Protein AF-A0A9E6Y2Q1-F1 (afdb_monomer_lite)

Sequence (431 aa):
MWVHDSVMRRLLPLLVLFCLLVCASTAVARTTGPCVDGETNGPRCSIWEGRVQWVDDGDTLHVKVGSRSWHVRVTGINAQELTDYNSRHRAGECHAVEAADRLDQLVKAAKGRVRLTAQDVRSNSHGRQRRSVAVKLGGRWRDVGRTLLAEGLALWMPNRTEWAWNPRYSVLAEQAAAAHVGIWNTSACGPGPDDGHPLKLWVNWQSDGTGSPDGEWARLRNLDAVNPLPLGGWALRDAMRRQYRFPSGTVLAPGGVLTVHVGEGIRDDANLYWGLDKPVFDNVDRSRESGDGAYLFDPQGDLRAWMVYPCRTTCGDPNLGMLELGVSPRGNEFVSVRNTGPAPIGMEGYRLTSGAHTYAFESDAVLQPGESLRVYTTRDSDRDQPLIKGWSQIFGILRDKGGDVRLSTFTDSVLACVAWGDGTCAGASNR

Foldseek 3Di:
DDDDDDDDDDDDDDDDDDPPPPPPPVPQDKDKDAQDPPDHPFAIKIKFKWFWPAQQWLFWTWTGGPPDIATEGAPFWAAFDWPDRPPVDIHGAALTNVSRVLVVVLCVQLVRIKMWIFNDQPDADPRGGYTFIFGQHPNDTHTSLLVCLLQQRTAGDADPRRLRCQLVSLQSNVVCLVVCGGLNVQASLHCAPPRPFDKEKFWPQFALDDWFLHRTKMKMFRQAQQDKAQQQQKWKAKRVRPIDGDHRRQIADRRGMAMERADDDDDDNRYHYVNDRGGHWDPQDVVSRDTIKMFIAGNSSRTDYMDDALDDHPFDDPCQVQWEWDWDQDDQTKIKIFGQDQAKDFQAQKWKDWPSAIGGDDRLAIHGHGDMAIEGECDDQVPDDNRYGYSNDVDRRRDPQKTKMFIAGSRRQTRYMDIDHPYDDDHNDPD

Structure (mmCIF, N/CA/C/O backbone):
data_AF-A0A9E6Y2Q1-F1
#
_entry.id   AF-A0A9E6Y2Q1-F1
#
loop_
_atom_site.group_PDB
_atom_site.id
_atom_site.type_symbol
_atom_site.label_atom_id
_atom_site.label_alt_id
_atom_site.label_comp_id
_atom_site.label_asym_id
_atom_site.label_entity_id
_atom_site.label_seq_id
_atom_site.pdbx_PDB_ins_code
_atom_site.Cartn_x
_atom_site.Cartn_y
_atom_site.Cartn_z
_atom_site.occupancy
_atom_site.B_iso_or_equiv
_atom_site.auth_seq_id
_atom_site.auth_comp_id
_atom_site.auth_asym_id
_atom_site.auth_atom_id
_atom_site.pdbx_PDB_model_num
ATOM 1 N N . MET A 1 1 ? 16.341 -50.087 94.832 1.00 35.59 1 MET A N 1
ATOM 2 C CA . MET A 1 1 ? 15.840 -50.984 93.768 1.00 35.59 1 MET A CA 1
ATOM 3 C C . MET A 1 1 ? 14.670 -50.256 93.116 1.00 35.59 1 MET A C 1
ATOM 5 O O . MET A 1 1 ? 13.694 -50.014 93.802 1.00 35.59 1 MET A O 1
ATOM 9 N N . TRP A 1 2 ? 14.965 -49.471 92.079 1.00 35.09 2 TRP A N 1
ATOM 10 C CA . TRP A 1 2 ? 14.583 -49.735 90.678 1.00 35.09 2 TRP A CA 1
ATOM 11 C C . TRP A 1 2 ? 13.060 -49.617 90.432 1.00 35.09 2 TRP A C 1
ATOM 13 O O . TRP A 1 2 ? 12.326 -50.469 90.908 1.00 35.09 2 TRP A O 1
ATOM 23 N N . VAL A 1 3 ? 12.548 -48.451 90.007 1.00 40.00 3 VAL A N 1
ATOM 24 C CA . VAL A 1 3 ? 12.275 -47.890 88.645 1.00 40.00 3 VAL A CA 1
ATOM 25 C C . VAL A 1 3 ? 10.819 -48.127 88.187 1.00 40.00 3 VAL A C 1
ATOM 27 O O . VAL A 1 3 ? 10.291 -49.217 88.373 1.00 40.00 3 VAL A O 1
ATOM 30 N N . HIS A 1 4 ? 10.279 -47.097 87.513 1.00 39.69 4 HIS A N 1
ATOM 31 C CA . HIS A 1 4 ? 9.203 -47.068 86.500 1.00 39.69 4 HIS A CA 1
ATOM 32 C C . HIS A 1 4 ? 7.757 -46.944 87.012 1.00 39.69 4 HIS A C 1
ATOM 34 O O . HIS A 1 4 ? 7.377 -47.580 87.981 1.00 39.69 4 HIS A O 1
ATOM 40 N N . ASP A 1 5 ? 6.835 -46.221 86.373 1.00 42.91 5 ASP A N 1
ATOM 41 C CA . ASP A 1 5 ? 6.845 -45.083 85.438 1.00 42.91 5 ASP A CA 1
ATOM 42 C C . ASP A 1 5 ? 5.366 -44.710 85.190 1.00 42.91 5 ASP A C 1
ATOM 44 O O . ASP A 1 5 ? 4.471 -45.506 85.472 1.00 42.91 5 ASP A O 1
ATOM 48 N N . SER A 1 6 ? 5.140 -43.589 84.503 1.00 42.53 6 SER A N 1
ATOM 49 C CA . SER A 1 6 ? 3.981 -43.309 83.624 1.00 42.53 6 SER A CA 1
ATOM 50 C C . SER A 1 6 ? 2.910 -42.327 84.108 1.00 42.53 6 SER A C 1
ATOM 52 O O . SER A 1 6 ? 1.969 -42.618 84.843 1.00 42.53 6 SER A O 1
ATOM 54 N N . VAL A 1 7 ? 3.047 -41.144 83.518 1.00 46.41 7 VAL A N 1
ATOM 55 C CA . VAL A 1 7 ? 2.139 -40.006 83.431 1.00 46.41 7 VAL A CA 1
ATOM 56 C C . VAL A 1 7 ? 1.024 -40.299 82.415 1.00 46.41 7 VAL A C 1
ATOM 58 O O . VAL A 1 7 ? 1.313 -40.588 81.257 1.00 46.41 7 VAL A O 1
ATOM 61 N N . MET A 1 8 ? -0.247 -40.124 82.793 1.00 39.56 8 MET A N 1
ATOM 62 C CA . MET A 1 8 ? -1.378 -40.031 81.853 1.00 39.56 8 MET A CA 1
ATOM 63 C C . MET A 1 8 ? -1.851 -38.571 81.757 1.00 39.56 8 MET A C 1
ATOM 65 O O . MET A 1 8 ? -2.528 -38.056 82.647 1.00 39.56 8 MET A O 1
ATOM 69 N N . ARG A 1 9 ? -1.486 -37.888 80.664 1.00 42.22 9 ARG A N 1
ATOM 70 C CA . ARG A 1 9 ? -1.999 -36.559 80.283 1.00 42.22 9 ARG A CA 1
ATOM 71 C C . ARG A 1 9 ? -3.368 -36.693 79.607 1.00 42.22 9 ARG A C 1
ATOM 73 O O . ARG A 1 9 ? -3.491 -37.369 78.591 1.00 42.22 9 ARG A O 1
ATOM 80 N N . ARG A 1 10 ? -4.377 -35.993 80.134 1.00 44.12 10 ARG A N 1
ATOM 81 C CA . ARG A 1 10 ? -5.661 -35.732 79.459 1.00 44.12 10 ARG A CA 1
ATOM 82 C C . ARG A 1 10 ? -5.493 -34.557 78.486 1.00 44.12 10 ARG A C 1
ATOM 84 O O . ARG A 1 10 ? -5.044 -33.494 78.903 1.00 44.12 10 ARG A O 1
ATOM 91 N N . LEU A 1 11 ? -5.869 -34.738 77.221 1.00 40.84 11 LEU A N 1
ATOM 92 C CA . LEU A 1 11 ? -5.960 -33.680 76.207 1.00 40.84 11 LEU A CA 1
ATOM 93 C C . LEU A 1 11 ? -7.435 -33.474 75.828 1.00 40.84 11 LEU A C 1
ATOM 95 O O . LEU A 1 11 ? -8.092 -34.408 75.376 1.00 40.84 11 LEU A O 1
ATOM 99 N N . LEU A 1 12 ? -7.941 -32.252 76.026 1.00 41.47 12 LEU A N 1
ATOM 100 C CA . LEU A 1 12 ? -9.146 -31.728 75.368 1.00 41.47 12 LEU A CA 1
ATOM 101 C C . LEU A 1 12 ? -8.808 -31.382 73.903 1.00 41.47 12 LEU A C 1
ATOM 103 O O . LEU A 1 12 ? -7.733 -30.823 73.676 1.00 41.47 12 LEU A O 1
ATOM 107 N N . PRO A 1 13 ? -9.705 -31.589 72.921 1.00 49.66 13 PRO A N 1
ATOM 108 C CA . PRO A 1 13 ? -9.527 -31.014 71.596 1.00 49.66 13 PRO A CA 1
ATOM 109 C C . PRO A 1 13 ? -10.110 -29.592 71.548 1.00 49.66 13 PRO A C 1
ATOM 111 O O . PRO A 1 13 ? -11.290 -29.372 71.822 1.00 49.66 13 PRO A O 1
ATOM 114 N N . LEU A 1 14 ? -9.269 -28.625 71.177 1.00 44.84 14 LEU A N 1
ATOM 115 C CA . LEU A 1 14 ? -9.665 -27.270 70.794 1.00 44.84 14 LEU A CA 1
ATOM 116 C C . LEU A 1 14 ? -10.060 -27.291 69.306 1.00 44.84 14 LEU A C 1
ATOM 118 O O . LEU A 1 14 ? -9.229 -27.568 68.442 1.00 44.84 14 LEU A O 1
ATOM 122 N N . LEU A 1 15 ? -11.327 -27.010 69.003 1.00 44.78 15 LEU A N 1
ATOM 123 C CA . LEU A 1 15 ? -11.827 -26.793 67.642 1.00 44.78 15 LEU A CA 1
ATOM 124 C C . LEU A 1 15 ? -11.381 -25.399 67.169 1.00 44.78 15 LEU A C 1
ATOM 126 O O . LEU A 1 15 ? -11.975 -24.391 67.545 1.00 44.78 15 LEU A O 1
ATOM 130 N N . VAL A 1 16 ? -10.323 -25.332 66.358 1.00 49.56 16 VAL A N 1
ATOM 131 C CA . VAL A 1 16 ? -9.920 -24.108 65.649 1.00 49.56 16 VAL A CA 1
ATOM 132 C C . VAL A 1 16 ? -10.579 -24.111 64.270 1.00 49.56 16 VAL A C 1
ATOM 134 O O . VAL A 1 16 ? -10.175 -24.845 63.370 1.00 49.56 16 VAL A O 1
ATOM 137 N N . LEU A 1 17 ? -11.616 -23.288 64.115 1.00 45.88 17 LEU A N 1
ATOM 138 C CA . LEU A 1 17 ? -12.269 -23.004 62.840 1.00 45.88 17 LEU A CA 1
ATOM 139 C C . LEU A 1 17 ? -11.370 -22.053 62.030 1.00 45.88 17 LEU A C 1
ATOM 141 O O . LEU A 1 17 ? -11.363 -20.844 62.248 1.00 45.88 17 LEU A O 1
ATOM 145 N N . PHE A 1 18 ? -10.572 -22.600 61.114 1.00 49.28 18 PHE A N 1
ATOM 146 C CA . PHE A 1 18 ? -9.732 -21.814 60.211 1.00 49.28 18 PHE A CA 1
ATOM 147 C C . PHE A 1 18 ? -10.583 -21.345 59.016 1.00 49.28 18 PHE A C 1
ATOM 149 O O . PHE A 1 18 ? -10.743 -22.058 58.027 1.00 49.28 18 PHE A O 1
ATOM 156 N N . CYS A 1 19 ? -11.169 -20.148 59.110 1.00 44.75 19 CYS A N 1
ATOM 157 C CA . CYS A 1 19 ? -11.779 -19.468 57.964 1.00 44.75 19 CYS A CA 1
ATOM 158 C C . CYS A 1 19 ? -10.680 -19.049 56.974 1.00 44.75 19 CYS A C 1
ATOM 160 O O . CYS A 1 19 ? -10.132 -17.950 57.061 1.00 44.75 19 CYS A O 1
ATOM 162 N N . LEU A 1 20 ? -10.360 -19.922 56.016 1.00 48.47 20 LEU A N 1
ATOM 163 C CA . LEU A 1 20 ? -9.608 -19.559 54.816 1.00 48.47 20 LEU A CA 1
ATOM 164 C C . LEU A 1 20 ? -10.474 -18.628 53.956 1.00 48.47 20 LEU A C 1
ATOM 166 O O . LEU A 1 20 ? -11.227 -19.071 53.091 1.00 48.47 20 LEU A O 1
ATOM 170 N N . LEU A 1 21 ? -10.345 -17.319 54.178 1.00 48.38 21 LEU A N 1
ATOM 171 C CA . LEU A 1 21 ? -10.653 -16.299 53.177 1.00 48.38 21 LEU A CA 1
ATOM 172 C C . LEU A 1 21 ? -9.665 -16.475 52.018 1.00 48.38 21 LEU A C 1
ATOM 174 O O . LEU A 1 21 ? -8.642 -15.799 51.924 1.00 48.38 21 LEU A O 1
ATOM 178 N N . VAL A 1 22 ? -9.957 -17.426 51.133 1.00 49.25 22 VAL A N 1
ATOM 179 C CA . VAL A 1 22 ? -9.348 -17.460 49.808 1.00 49.25 22 VAL A CA 1
ATOM 180 C C . VAL A 1 22 ? -9.860 -16.212 49.101 1.00 49.25 22 VAL A C 1
ATOM 182 O O . VAL A 1 22 ? -11.003 -16.169 48.648 1.00 49.25 22 VAL A O 1
ATOM 185 N N . CYS A 1 23 ? -9.025 -15.176 49.027 1.00 45.66 23 CYS A N 1
ATOM 186 C CA . CYS A 1 23 ? -9.183 -14.109 48.050 1.00 45.66 23 CYS A CA 1
ATOM 187 C C . CYS A 1 23 ? -9.131 -14.760 46.665 1.00 45.66 23 CYS A C 1
ATOM 189 O O . CYS A 1 23 ? -8.066 -14.871 46.055 1.00 45.66 23 CYS A O 1
ATOM 191 N N . ALA A 1 24 ? -10.279 -15.241 46.187 1.00 47.34 24 ALA A N 1
ATOM 192 C CA . ALA A 1 24 ? -10.467 -15.652 44.814 1.00 47.34 24 ALA A CA 1
ATOM 193 C C . ALA A 1 24 ? -10.240 -14.399 43.973 1.00 47.34 24 ALA A C 1
ATOM 195 O O . ALA A 1 24 ? -11.134 -13.577 43.775 1.00 47.34 24 ALA A O 1
ATOM 196 N N . SER A 1 25 ? -8.996 -14.222 43.532 1.00 49.34 25 SER A N 1
ATOM 197 C CA . SER A 1 25 ? -8.665 -13.299 42.461 1.00 49.34 25 SER A CA 1
ATOM 198 C C . SER A 1 25 ? -9.640 -13.634 41.343 1.00 49.34 25 SER A C 1
ATOM 200 O O . SER A 1 25 ? -9.604 -14.753 40.834 1.00 49.34 25 SER A O 1
ATOM 202 N N . THR A 1 26 ? -10.572 -12.733 41.028 1.00 49.47 26 THR A N 1
ATOM 203 C CA . THR A 1 26 ? -11.557 -12.949 39.967 1.00 49.47 26 THR A CA 1
ATOM 204 C C . THR A 1 26 ? -10.799 -13.002 38.648 1.00 49.47 26 THR A C 1
ATOM 206 O O . THR A 1 26 ? -10.560 -11.988 37.992 1.00 49.47 26 THR A O 1
ATOM 209 N N . ALA A 1 27 ? -10.317 -14.198 38.307 1.00 59.97 27 ALA A N 1
ATOM 210 C CA . ALA A 1 27 ? -9.623 -14.456 37.068 1.00 59.97 27 ALA A CA 1
ATOM 211 C C . ALA A 1 27 ? -10.561 -14.032 35.942 1.00 59.97 27 ALA A C 1
ATOM 213 O O . ALA A 1 27 ? -11.715 -14.458 35.880 1.00 59.97 27 ALA A O 1
ATOM 214 N N . VAL A 1 28 ? -10.082 -13.126 35.093 1.00 69.94 28 VAL A N 1
ATOM 215 C CA . VAL A 1 28 ? -10.852 -12.645 33.952 1.00 69.94 28 VAL A CA 1
ATOM 216 C C . VAL A 1 28 ? -11.234 -13.860 33.110 1.00 69.94 28 VAL A C 1
ATOM 218 O O . VAL A 1 28 ? -10.343 -14.571 32.644 1.00 69.94 28 VAL A O 1
ATOM 221 N N . ALA A 1 29 ? -12.539 -14.103 32.942 1.00 77.31 29 ALA A N 1
ATOM 222 C CA . ALA A 1 29 ? -13.040 -15.232 32.170 1.00 77.31 29 ALA A CA 1
ATOM 223 C C . ALA A 1 29 ? -12.452 -15.171 30.753 1.00 77.31 29 ALA A C 1
ATOM 225 O O . ALA A 1 29 ? -12.763 -14.277 29.965 1.00 77.31 29 ALA A O 1
ATOM 226 N N . ARG A 1 30 ? -11.539 -16.103 30.476 1.00 87.94 30 ARG A N 1
ATOM 227 C CA . ARG A 1 30 ? -10.800 -16.231 29.224 1.00 87.94 30 ARG A CA 1
ATOM 228 C C . ARG A 1 30 ? -11.129 -17.587 28.639 1.00 87.94 30 ARG A C 1
ATOM 230 O O . ARG A 1 30 ? -10.945 -18.606 29.299 1.00 87.94 30 ARG A O 1
ATOM 237 N N . THR A 1 31 ? -11.576 -17.596 27.396 1.00 93.56 31 THR A N 1
ATOM 238 C CA . THR A 1 31 ? -11.784 -18.830 26.634 1.00 93.56 31 THR A CA 1
ATOM 239 C C . THR A 1 31 ? -10.797 -18.897 25.476 1.00 93.56 31 THR A C 1
ATOM 241 O O . THR A 1 31 ? -10.116 -17.916 25.170 1.00 93.56 31 THR A O 1
ATOM 244 N N . THR A 1 32 ? -10.674 -20.072 24.862 1.00 94.94 32 THR A N 1
ATOM 245 C CA . THR A 1 32 ? -9.869 -20.263 23.650 1.00 94.94 32 THR A CA 1
ATOM 246 C C . THR A 1 32 ? -10.780 -20.724 22.525 1.00 94.94 32 THR A C 1
ATOM 248 O O . THR A 1 32 ? -11.587 -21.634 22.711 1.00 94.94 32 THR A O 1
ATOM 251 N N . GLY A 1 33 ? -10.640 -20.124 21.350 1.00 94.25 33 GLY A N 1
ATOM 252 C CA . GLY A 1 33 ? -11.472 -20.416 20.186 1.00 94.25 33 GLY A CA 1
ATOM 253 C C . GLY A 1 33 ? -10.779 -20.022 18.886 1.00 94.25 33 GLY A C 1
ATOM 254 O O . GLY A 1 33 ? -9.612 -19.631 18.918 1.00 94.25 33 GLY A O 1
ATOM 255 N N . PRO A 1 34 ? -11.468 -20.120 17.743 1.00 94.56 34 PRO A N 1
ATOM 256 C CA . PRO A 1 34 ? -11.005 -19.498 16.510 1.00 94.56 34 PRO A CA 1
ATOM 257 C C . PRO A 1 34 ? -10.765 -17.997 16.692 1.00 94.56 34 PRO A C 1
ATOM 259 O O . PRO A 1 34 ? -11.541 -17.328 17.386 1.00 94.56 34 PRO A O 1
ATOM 262 N N . CYS A 1 35 ? -9.706 -17.476 16.071 1.00 94.19 35 CYS A N 1
ATOM 263 C CA . CYS A 1 35 ? -9.449 -16.037 16.024 1.00 94.19 35 CYS A CA 1
ATOM 264 C C . CYS A 1 35 ? -10.558 -15.290 15.292 1.00 94.19 35 CYS A C 1
ATOM 266 O O . CYS A 1 35 ? -11.132 -14.349 15.839 1.00 94.19 35 CYS A O 1
ATOM 268 N N . VAL A 1 36 ? -10.899 -15.756 14.093 1.00 89.62 36 VAL A N 1
ATOM 269 C CA . VAL A 1 36 ? -11.994 -15.212 13.298 1.00 89.62 36 VAL A CA 1
ATOM 270 C C . VAL A 1 36 ? -13.230 -16.080 13.494 1.00 89.62 36 VAL A C 1
ATOM 272 O O . VAL A 1 36 ? -13.177 -17.308 13.417 1.00 89.62 36 VAL A O 1
ATOM 275 N N . ASP A 1 37 ? -14.356 -15.439 13.795 1.00 83.19 37 ASP A N 1
ATOM 276 C CA . ASP A 1 37 ? -15.614 -16.138 14.044 1.00 83.19 37 ASP A CA 1
ATOM 277 C C . ASP A 1 37 ? -16.064 -16.901 12.785 1.00 83.19 37 ASP A C 1
ATOM 279 O O . ASP A 1 37 ? -16.120 -16.333 11.696 1.00 83.19 37 ASP A O 1
ATOM 283 N N . GLY A 1 38 ? -16.366 -18.193 12.930 1.00 81.12 38 GLY A N 1
ATOM 284 C CA . GLY A 1 38 ? -16.759 -19.071 11.819 1.00 81.12 38 GLY A CA 1
ATOM 285 C C . GLY A 1 38 ? -15.608 -19.728 11.045 1.00 81.12 38 GLY A C 1
ATOM 286 O O . GLY A 1 38 ? -15.876 -20.571 10.193 1.00 81.12 38 GLY A O 1
ATOM 287 N N . GLU A 1 39 ? -14.344 -19.418 11.345 1.00 86.12 39 GLU A N 1
ATOM 288 C CA . GLU A 1 39 ? -13.191 -20.049 10.692 1.00 86.12 39 GLU A CA 1
ATOM 289 C C . GLU A 1 39 ? -12.660 -21.241 11.503 1.00 86.12 39 GLU A C 1
ATOM 291 O O . GLU A 1 39 ? -11.941 -21.081 12.485 1.00 86.12 39 GLU A O 1
ATOM 296 N N . THR A 1 40 ? -12.995 -22.469 11.104 1.00 81.25 40 THR A N 1
ATOM 297 C CA . THR A 1 40 ? -12.627 -23.672 11.877 1.00 81.25 40 THR A CA 1
ATOM 298 C C . THR A 1 40 ? -11.165 -24.095 11.724 1.00 81.25 40 THR A C 1
ATOM 300 O O . THR A 1 40 ? -10.621 -24.691 12.650 1.00 81.25 40 THR A O 1
ATOM 303 N N . ASN A 1 41 ? -10.526 -23.765 10.597 1.00 86.38 41 ASN A N 1
ATOM 304 C CA . ASN A 1 41 ? -9.154 -24.181 10.262 1.00 86.38 41 ASN A CA 1
ATOM 305 C C . ASN A 1 41 ? -8.113 -23.060 10.449 1.00 86.38 41 ASN A C 1
ATOM 307 O O . ASN A 1 41 ? -6.974 -23.198 10.012 1.00 86.38 41 ASN A O 1
ATOM 311 N N . GLY A 1 42 ? -8.507 -21.941 11.060 1.00 88.25 42 GLY A N 1
ATOM 312 C CA . GLY A 1 42 ? -7.642 -20.782 11.272 1.00 88.25 42 GLY A CA 1
ATOM 313 C C . GLY A 1 42 ? -6.883 -20.817 12.603 1.00 88.25 42 GLY A C 1
ATOM 314 O O . GLY A 1 42 ? -7.065 -21.729 13.420 1.00 88.25 42 GLY A O 1
ATOM 315 N N . PRO A 1 43 ? -6.055 -19.790 12.868 1.00 93.75 43 PRO A N 1
ATOM 316 C CA . PRO A 1 43 ? -5.350 -19.646 14.134 1.00 93.75 43 PRO A CA 1
ATOM 317 C C . PRO A 1 43 ? -6.295 -19.646 15.336 1.00 93.75 43 PRO A C 1
ATOM 319 O O . PRO A 1 43 ? -7.451 -19.207 15.279 1.00 93.75 43 PRO A O 1
ATOM 322 N N . ARG A 1 44 ? -5.774 -20.131 16.462 1.00 95.62 44 ARG A N 1
ATOM 323 C CA . ARG A 1 44 ? -6.483 -20.157 17.741 1.00 95.62 44 ARG A CA 1
ATOM 324 C C . ARG A 1 44 ? -6.131 -18.910 18.540 1.00 95.62 44 ARG A C 1
ATOM 326 O O . ARG A 1 44 ? -4.965 -18.554 18.665 1.00 95.62 44 ARG A O 1
ATOM 333 N N . CYS A 1 45 ? -7.148 -18.289 19.119 1.00 97.50 45 CYS A N 1
ATOM 334 C CA . CYS A 1 45 ? -7.023 -17.077 19.907 1.00 97.50 45 CYS A CA 1
ATOM 335 C C . CYS A 1 45 ? -7.545 -17.273 21.321 1.00 97.50 45 CYS A C 1
ATOM 337 O O . CYS A 1 45 ? -8.448 -18.069 21.593 1.00 97.50 45 CYS A O 1
ATOM 339 N N . SER A 1 46 ? -7.014 -16.441 22.204 1.00 97.81 46 SER A N 1
ATOM 340 C CA . SER A 1 46 ? -7.619 -16.142 23.492 1.00 97.81 46 SER A CA 1
ATOM 341 C C . SER A 1 46 ? -8.739 -15.132 23.316 1.00 97.81 46 SER A C 1
ATOM 343 O O . SER A 1 46 ? -8.601 -14.179 22.550 1.00 97.81 46 SER A O 1
ATOM 345 N N . ILE A 1 47 ? -9.842 -15.356 24.021 1.00 97.00 47 ILE A N 1
ATOM 346 C CA . ILE A 1 47 ? -11.079 -14.601 23.876 1.00 97.00 47 ILE A CA 1
ATOM 347 C C . ILE A 1 47 ? -11.510 -14.084 25.243 1.00 97.00 47 ILE A C 1
ATOM 349 O O . ILE A 1 47 ? -11.577 -14.846 26.212 1.00 97.00 47 ILE A O 1
ATOM 353 N N . TRP A 1 48 ? -11.858 -12.802 25.285 1.00 97.12 48 TRP A N 1
ATOM 354 C CA . TRP A 1 48 ? -12.455 -12.140 26.438 1.00 97.12 48 TRP A CA 1
ATOM 355 C C . TRP A 1 48 ? -13.735 -11.430 26.020 1.00 97.12 48 TRP A C 1
ATOM 357 O O . TRP A 1 48 ? -13.822 -10.896 24.915 1.00 97.12 48 TRP A O 1
ATOM 367 N N . GLU A 1 49 ? -14.708 -11.377 26.920 1.00 96.12 49 GLU A N 1
ATOM 368 C CA . GLU A 1 49 ? -15.841 -10.464 26.792 1.00 96.12 49 GLU A CA 1
ATOM 369 C C . GLU A 1 49 ? -15.652 -9.279 27.735 1.00 96.12 49 GLU A C 1
ATOM 371 O O . GLU A 1 49 ? -15.119 -9.410 28.841 1.00 96.12 49 GLU A O 1
ATOM 376 N N . GLY A 1 50 ? -16.092 -8.109 27.291 1.00 96.31 50 GLY A N 1
ATOM 377 C CA . GLY A 1 50 ? -15.985 -6.882 28.059 1.00 96.31 50 GLY A CA 1
ATOM 378 C C . GLY A 1 50 ? -17.083 -5.889 27.720 1.00 96.31 50 GLY A C 1
ATOM 379 O O . GLY A 1 50 ? -17.922 -6.113 26.839 1.00 96.31 50 GLY A O 1
ATOM 380 N N . ARG A 1 51 ? -17.067 -4.772 28.445 1.00 97.81 51 ARG A N 1
ATOM 381 C CA . ARG A 1 51 ? -17.950 -3.640 28.191 1.00 97.81 51 ARG A CA 1
ATOM 382 C C . ARG A 1 51 ? -17.129 -2.390 27.926 1.00 97.81 51 ARG A C 1
ATOM 384 O O . ARG A 1 51 ? -16.298 -2.024 28.753 1.00 97.81 51 ARG A O 1
ATOM 391 N N . VAL A 1 52 ? -17.359 -1.751 26.787 1.00 98.25 52 VAL A N 1
ATOM 392 C CA . VAL A 1 52 ? -16.718 -0.482 26.437 1.00 98.25 52 VAL A CA 1
ATOM 393 C C . VAL A 1 52 ? -17.140 0.579 27.446 1.00 98.25 52 VAL A C 1
ATOM 395 O O . VAL A 1 52 ? -18.320 0.683 27.790 1.00 98.25 52 VAL A O 1
ATOM 398 N N . GLN A 1 53 ? -16.159 1.317 27.951 1.00 97.38 53 GLN A N 1
ATOM 399 C CA . GLN A 1 53 ? -16.361 2.455 28.837 1.00 97.38 53 GLN A CA 1
ATOM 400 C C . GLN A 1 53 ? -16.458 3.741 28.014 1.00 97.38 53 GLN A C 1
ATOM 402 O O . GLN A 1 53 ? -17.391 4.510 28.220 1.00 97.38 53 GLN A O 1
ATOM 407 N N . TRP A 1 54 ? -15.541 3.927 27.062 1.00 96.12 54 TRP A N 1
ATOM 408 C CA . TRP A 1 54 ? -15.588 4.971 26.039 1.00 96.12 54 TRP A CA 1
ATOM 409 C C . TRP A 1 54 ? -14.711 4.590 24.835 1.00 96.12 54 TRP A C 1
ATOM 411 O O . TRP A 1 54 ? -13.900 3.660 24.915 1.00 96.12 54 TRP A O 1
ATOM 421 N N . VAL A 1 55 ? -14.915 5.298 23.725 1.00 97.19 55 VAL A N 1
ATOM 422 C CA . VAL A 1 55 ? -14.119 5.223 22.493 1.00 97.19 55 VAL A CA 1
ATOM 423 C C . VAL A 1 55 ? -13.240 6.468 22.433 1.00 97.19 55 VAL A C 1
ATOM 425 O O . VAL A 1 55 ? -13.784 7.572 22.514 1.00 97.19 55 VAL A O 1
ATOM 428 N N . ASP A 1 56 ? -11.923 6.290 22.310 1.00 94.38 56 ASP A N 1
ATOM 429 C CA . ASP A 1 56 ? -10.992 7.415 22.163 1.00 94.38 56 ASP A CA 1
ATOM 430 C C . ASP A 1 56 ? -11.042 7.940 20.726 1.00 94.38 56 ASP A C 1
ATOM 432 O O . ASP A 1 56 ? -11.451 9.079 20.511 1.00 94.38 56 ASP A O 1
ATOM 436 N N . ASP A 1 57 ? -10.722 7.088 19.745 1.00 94.94 57 ASP A N 1
ATOM 437 C CA . ASP A 1 57 ? -10.727 7.430 18.316 1.00 94.94 57 ASP A CA 1
ATOM 438 C C . ASP A 1 57 ? -11.180 6.252 17.419 1.00 94.94 57 ASP A C 1
ATOM 440 O O . ASP A 1 57 ? -11.770 5.287 17.908 1.00 94.94 57 ASP A O 1
ATOM 444 N N . GLY A 1 58 ? -10.935 6.331 16.103 1.00 97.12 58 GLY A N 1
ATOM 445 C CA . GLY A 1 58 ? -11.304 5.310 15.118 1.00 97.12 58 GLY A CA 1
ATOM 446 C C . GLY A 1 58 ? -10.647 3.930 15.271 1.00 97.12 58 GLY A C 1
ATOM 447 O O . GLY A 1 58 ? -11.154 2.966 14.702 1.00 97.12 58 GLY A O 1
ATOM 448 N N . ASP A 1 59 ? -9.573 3.774 16.045 1.00 97.62 59 ASP A N 1
ATOM 449 C CA . ASP A 1 59 ? -8.918 2.481 16.276 1.00 97.62 59 ASP A CA 1
ATOM 450 C C . ASP A 1 59 ? -8.580 2.181 17.745 1.00 97.62 59 ASP A C 1
ATOM 452 O O . ASP A 1 59 ? -7.959 1.151 18.049 1.00 97.62 59 ASP A O 1
ATOM 456 N N . THR A 1 60 ? -9.029 3.032 18.670 1.00 97.88 60 THR A N 1
ATOM 457 C CA . THR A 1 60 ? -8.679 2.944 20.089 1.00 97.88 60 THR A CA 1
ATOM 458 C C . THR A 1 60 ? -9.890 3.106 21.018 1.00 97.88 60 THR A C 1
ATOM 460 O O . THR A 1 60 ? -10.740 3.979 20.847 1.00 97.88 60 THR A O 1
ATOM 463 N N . LEU A 1 61 ? -9.989 2.238 22.033 1.00 98.00 61 LEU A N 1
ATOM 464 C CA . LEU A 1 61 ? -11.089 2.238 23.003 1.00 98.00 61 LEU A CA 1
ATOM 465 C C . LEU A 1 61 ? -10.673 1.732 24.390 1.00 98.00 61 LEU A C 1
ATOM 467 O O . LEU A 1 61 ? -9.765 0.910 24.533 1.00 98.00 61 LEU A O 1
ATOM 471 N N . HIS A 1 62 ? -11.427 2.131 25.413 1.00 98.19 62 HIS A N 1
ATOM 472 C CA . HIS A 1 62 ? -11.291 1.609 26.771 1.00 98.19 62 HIS A CA 1
ATOM 473 C C . HIS A 1 62 ? -12.371 0.580 27.086 1.00 98.19 62 HIS A C 1
ATOM 475 O O . HIS A 1 62 ? -13.571 0.841 26.973 1.00 98.19 62 HIS A O 1
ATOM 481 N N . VAL A 1 63 ? -11.957 -0.604 27.533 1.00 98.50 63 VAL A N 1
ATOM 482 C CA . VAL A 1 63 ? -12.850 -1.739 27.778 1.00 98.50 63 VAL A CA 1
ATOM 483 C C . VAL A 1 63 ? -12.678 -2.257 29.194 1.00 98.50 63 VAL A C 1
ATOM 485 O O . VAL A 1 63 ? -11.588 -2.641 29.610 1.00 98.50 63 VAL A O 1
ATOM 488 N N . LYS A 1 64 ? -13.784 -2.353 29.930 1.00 98.00 64 LYS A N 1
ATOM 489 C CA . LYS A 1 64 ? -13.830 -3.064 31.203 1.00 98.00 64 LYS A CA 1
ATOM 490 C C . LYS A 1 64 ? -13.933 -4.566 30.948 1.00 98.00 64 LYS A C 1
ATOM 492 O O . LYS A 1 64 ? -14.946 -5.041 30.431 1.00 98.00 64 LYS A O 1
ATOM 497 N N . VAL A 1 65 ? -12.902 -5.307 31.338 1.00 96.69 65 VAL A N 1
ATOM 498 C CA . VAL A 1 65 ? -12.813 -6.767 31.231 1.00 96.69 65 VAL A CA 1
ATOM 499 C C . VAL A 1 65 ? -12.694 -7.344 32.645 1.00 96.69 65 VAL A C 1
ATOM 501 O O . VAL A 1 65 ? -11.673 -7.198 33.322 1.00 96.69 65 VAL A O 1
ATOM 504 N N . GLY A 1 66 ? -13.778 -7.951 33.136 1.00 92.38 66 GLY A N 1
ATOM 505 C CA . GLY A 1 66 ? -13.911 -8.285 34.556 1.00 92.38 66 GLY A CA 1
ATOM 506 C C . GLY A 1 66 ? -13.829 -7.028 35.436 1.00 92.38 66 GLY A C 1
ATOM 507 O O . GLY A 1 66 ? -14.602 -6.084 35.266 1.00 92.38 66 GLY A O 1
ATOM 508 N N . SER A 1 67 ? -12.884 -7.005 36.377 1.00 91.12 67 SER A N 1
ATOM 509 C CA . SER A 1 67 ? -12.620 -5.855 37.255 1.00 91.12 67 SER A CA 1
ATOM 510 C C . SER A 1 67 ? -11.622 -4.842 36.682 1.00 91.12 67 SER A C 1
ATOM 512 O O . SER A 1 67 ? -11.456 -3.771 37.260 1.00 91.12 67 SER A O 1
ATOM 514 N N . ARG A 1 68 ? -10.961 -5.148 35.557 1.00 94.31 68 ARG A N 1
ATOM 515 C CA . ARG A 1 68 ? -9.868 -4.335 35.004 1.00 94.31 68 ARG A CA 1
ATOM 516 C C . ARG A 1 68 ? -10.350 -3.464 33.849 1.00 94.31 68 ARG A C 1
ATOM 518 O O . ARG A 1 68 ? -11.156 -3.914 33.041 1.00 94.31 68 ARG A O 1
ATOM 525 N N . SER A 1 69 ? -9.825 -2.246 33.751 1.00 96.56 69 SER A N 1
ATOM 526 C CA . SER A 1 69 ? -9.950 -1.407 32.553 1.00 96.56 69 SER A CA 1
ATOM 527 C C . SER A 1 69 ? -8.740 -1.647 31.655 1.00 96.56 69 SER A C 1
ATOM 529 O O . SER A 1 69 ? -7.604 -1.628 32.130 1.00 96.56 69 SER A O 1
ATOM 531 N N . TRP A 1 70 ? -8.981 -1.953 30.384 1.00 97.44 70 TRP A N 1
ATOM 532 C CA . TRP A 1 70 ? -7.957 -2.139 29.363 1.00 97.44 70 TRP A CA 1
ATOM 533 C C . TRP A 1 70 ? -8.055 -1.005 28.355 1.00 97.44 70 TRP A C 1
ATOM 535 O O . TRP A 1 70 ? -9.129 -0.757 27.817 1.00 97.44 70 TRP A O 1
ATOM 545 N N . HIS A 1 71 ? -6.922 -0.378 28.061 1.00 97.69 71 HIS A N 1
ATOM 546 C CA . HIS A 1 71 ? -6.765 0.478 26.894 1.00 97.69 71 HIS A CA 1
ATOM 547 C C . HIS A 1 71 ? -6.456 -0.432 25.699 1.00 97.69 71 HIS A C 1
ATOM 549 O O . HIS A 1 71 ? -5.470 -1.173 25.736 1.00 97.69 71 HIS A O 1
ATOM 555 N N . VAL A 1 72 ? -7.330 -0.462 24.695 1.00 98.62 72 VAL A N 1
ATOM 556 C CA . VAL A 1 72 ? -7.298 -1.425 23.589 1.00 98.62 72 VAL A CA 1
ATOM 557 C C . VAL A 1 72 ? -7.012 -0.708 22.274 1.00 98.62 72 VAL A C 1
ATOM 559 O O . VAL A 1 72 ? -7.744 0.202 21.905 1.00 98.62 72 VAL A O 1
ATOM 562 N N . ARG A 1 73 ? -5.990 -1.178 21.549 1.00 98.12 73 ARG A N 1
ATOM 563 C CA . ARG A 1 73 ? -5.730 -0.826 20.147 1.00 98.12 73 ARG A CA 1
ATOM 564 C C . ARG A 1 73 ? -6.317 -1.916 19.255 1.00 98.12 73 ARG A C 1
ATOM 566 O O . ARG A 1 73 ? -5.905 -3.077 19.365 1.00 98.12 73 ARG A O 1
ATOM 573 N N . VAL A 1 74 ? -7.257 -1.554 18.384 1.00 98.50 74 VAL A N 1
ATOM 574 C CA . VAL A 1 74 ? -7.855 -2.471 17.406 1.00 98.50 74 VAL A CA 1
ATOM 575 C C . VAL A 1 74 ? -6.754 -2.953 16.467 1.00 98.50 74 VAL A C 1
ATOM 577 O O . VAL A 1 74 ? -6.122 -2.150 15.800 1.00 98.50 74 VAL A O 1
ATOM 580 N N . THR A 1 75 ? -6.453 -4.246 16.432 1.00 97.62 75 THR A N 1
ATOM 581 C CA . THR A 1 75 ? -5.376 -4.779 15.582 1.00 97.62 75 THR A CA 1
ATOM 582 C C . THR A 1 75 ? -5.745 -4.735 14.096 1.00 97.62 75 THR A C 1
ATOM 584 O O . THR A 1 75 ? -6.918 -4.871 13.754 1.00 97.62 75 THR A O 1
ATOM 587 N N . GLY A 1 76 ? -4.751 -4.609 13.212 1.00 97.25 76 GLY A N 1
ATOM 588 C CA . GLY A 1 76 ? -4.927 -4.781 11.764 1.00 97.25 76 GLY A CA 1
ATOM 589 C C . GLY A 1 76 ? -5.384 -3.540 10.984 1.00 97.25 76 GLY A C 1
ATOM 590 O O . GLY A 1 76 ? -5.420 -3.584 9.758 1.00 97.25 76 GLY A O 1
ATOM 591 N N . ILE A 1 77 ? -5.743 -2.451 11.665 1.00 98.38 77 ILE A N 1
ATOM 592 C CA . ILE A 1 77 ? -6.225 -1.206 11.043 1.00 98.38 77 ILE A CA 1
ATOM 593 C C . ILE A 1 77 ? -5.427 -0.004 11.540 1.00 98.38 77 ILE A C 1
ATOM 595 O O . ILE A 1 77 ? -4.804 -0.095 12.596 1.00 98.38 77 ILE A O 1
ATOM 599 N N . ASN A 1 78 ? -5.477 1.117 10.835 1.00 98.06 78 ASN A N 1
ATOM 600 C CA . ASN A 1 78 ? -5.015 2.409 11.332 1.00 98.06 78 ASN A CA 1
ATOM 601 C C . ASN A 1 78 ? -5.962 3.517 10.858 1.00 98.06 78 ASN A C 1
ATOM 603 O O . ASN A 1 78 ? -6.116 3.707 9.650 1.00 98.06 78 ASN A O 1
ATOM 607 N N . ALA A 1 79 ? -6.631 4.189 11.794 1.00 98.00 79 ALA A N 1
ATOM 608 C CA . ALA A 1 79 ? -7.499 5.325 11.487 1.00 98.00 79 ALA A CA 1
ATOM 609 C C . ALA A 1 79 ? -6.669 6.616 11.342 1.00 98.00 79 ALA A C 1
ATOM 611 O O . ALA A 1 79 ? -5.495 6.647 11.712 1.00 98.00 79 ALA A O 1
ATOM 612 N N . GLN A 1 80 ? -7.259 7.666 10.763 1.00 96.88 80 GLN A N 1
ATOM 613 C CA . GLN A 1 80 ? -6.672 9.009 10.844 1.00 96.88 80 GLN A CA 1
ATOM 614 C C . GLN A 1 80 ? -6.868 9.569 12.256 1.00 96.88 80 GLN A C 1
ATOM 616 O O . GLN A 1 80 ? -7.790 9.165 12.968 1.00 96.88 80 GLN A O 1
ATOM 621 N N . GLU A 1 81 ? -5.992 10.476 12.672 1.00 95.38 81 GLU A N 1
ATOM 622 C CA . GLU A 1 81 ? -5.838 10.823 14.082 1.00 95.38 81 GLU A CA 1
ATOM 623 C C . GLU A 1 81 ? -6.685 12.017 14.501 1.00 95.38 81 GLU A C 1
ATOM 625 O O . GLU A 1 81 ? -6.790 13.033 13.809 1.00 95.38 81 GLU A O 1
ATOM 630 N N . LEU A 1 82 ? -7.234 11.928 15.710 1.00 97.25 82 LEU A N 1
ATOM 631 C CA . LEU A 1 82 ? -7.859 13.069 16.360 1.00 97.25 82 LEU A CA 1
ATOM 632 C C . LEU A 1 82 ? -6.804 14.017 16.949 1.00 97.25 82 LEU A C 1
ATOM 634 O O . LEU A 1 82 ? -5.761 13.610 17.464 1.00 97.25 82 LEU A O 1
ATOM 638 N N . THR A 1 83 ? -7.111 15.308 16.912 1.00 96.38 83 THR A N 1
ATOM 639 C CA . THR A 1 83 ? -6.425 16.370 17.657 1.00 96.38 83 THR A CA 1
ATOM 640 C C . THR A 1 83 ? -7.203 16.751 18.919 1.00 96.38 83 THR A C 1
ATOM 642 O O . THR A 1 83 ? -6.594 17.141 19.914 1.00 96.38 83 THR A O 1
ATOM 645 N N . ASP A 1 84 ? -8.527 16.561 18.916 1.00 96.06 84 ASP A N 1
ATOM 646 C CA . ASP A 1 84 ? -9.401 16.636 20.087 1.00 96.06 84 ASP A CA 1
ATOM 647 C C . ASP A 1 84 ? -10.194 15.329 20.239 1.00 96.06 84 ASP A C 1
ATOM 649 O O . ASP A 1 84 ? -10.995 14.951 19.382 1.00 96.06 84 ASP A O 1
ATOM 653 N N . TYR A 1 85 ? -9.965 14.643 21.357 1.00 94.38 85 TYR A N 1
ATOM 654 C CA . TYR A 1 85 ? -10.512 13.319 21.665 1.00 94.38 85 TYR A CA 1
ATOM 655 C C . TYR A 1 85 ? -11.818 13.384 22.467 1.00 94.38 85 TYR A C 1
ATOM 657 O O . TYR A 1 85 ? -12.402 12.352 22.811 1.00 94.38 85 TYR A O 1
ATOM 665 N N . ASN A 1 86 ? -12.310 14.578 22.807 1.00 91.81 86 ASN A N 1
ATOM 666 C CA . ASN A 1 86 ? -13.555 14.686 23.547 1.00 91.81 86 ASN A CA 1
ATOM 667 C C . ASN A 1 86 ? -14.732 14.274 22.658 1.00 91.81 86 ASN A C 1
ATOM 669 O O . ASN A 1 86 ? -15.107 14.974 21.723 1.00 91.81 86 ASN A O 1
ATOM 673 N N . SER A 1 87 ? -15.388 13.174 23.026 1.00 88.25 87 SER A N 1
ATOM 674 C CA . SER A 1 87 ? -16.560 12.617 22.328 1.00 88.25 87 SER A CA 1
ATOM 675 C C . SER A 1 87 ? -17.719 13.589 22.036 1.00 88.25 87 SER A C 1
ATOM 677 O O . SER A 1 87 ? -18.611 13.238 21.271 1.00 88.25 87 SER A O 1
ATOM 679 N N . ARG A 1 88 ? -17.757 14.783 22.646 1.00 89.62 88 ARG A N 1
ATOM 680 C CA . ARG A 1 88 ? -18.772 15.817 22.373 1.00 89.62 88 ARG A CA 1
ATOM 681 C C . ARG A 1 88 ? -18.351 16.846 21.322 1.00 89.62 88 ARG A C 1
ATOM 683 O O . ARG A 1 88 ? -19.221 17.547 20.818 1.00 89.62 88 ARG A O 1
ATOM 690 N N . HIS A 1 89 ? -17.057 16.978 21.048 1.00 92.88 89 HIS A N 1
ATOM 691 C CA . HIS A 1 89 ? -16.495 17.989 20.151 1.00 92.88 89 HIS A CA 1
ATOM 692 C C . HIS A 1 89 ? -15.191 17.490 19.505 1.00 92.88 89 HIS A C 1
ATOM 694 O O . HIS A 1 89 ? -14.174 18.179 19.517 1.00 92.88 89 HIS A O 1
ATOM 700 N N . ARG A 1 90 ? -15.217 16.263 18.968 1.00 96.19 90 ARG A N 1
ATOM 701 C CA . ARG A 1 90 ? -14.056 15.662 18.304 1.00 96.19 90 ARG A CA 1
ATOM 702 C C . ARG A 1 90 ? -13.581 16.533 17.143 1.00 96.19 90 ARG A C 1
ATOM 704 O O . ARG A 1 90 ? -14.394 17.080 16.401 1.00 96.19 90 ARG A O 1
ATOM 711 N N . ALA A 1 91 ? -12.270 16.598 16.969 1.00 97.19 91 ALA A N 1
ATOM 712 C CA . ALA A 1 91 ? -11.612 17.242 15.839 1.00 97.19 91 ALA A CA 1
ATOM 713 C C . ALA A 1 91 ? -10.338 16.467 15.504 1.00 97.19 91 ALA A C 1
ATOM 715 O O . ALA A 1 91 ? -9.780 15.802 16.377 1.00 97.19 91 ALA A O 1
ATOM 716 N N . GLY A 1 92 ? -9.872 16.533 14.261 1.00 96.62 92 GLY A N 1
ATOM 717 C CA . GLY A 1 92 ? -8.718 15.755 13.833 1.00 96.62 92 GLY A CA 1
ATOM 718 C C . GLY A 1 92 ? -8.343 15.961 12.382 1.00 96.62 92 GLY A C 1
ATOM 719 O O . GLY A 1 92 ? -8.834 16.873 11.718 1.00 96.62 92 GLY A O 1
ATOM 720 N N . GLU A 1 93 ? -7.470 15.077 11.921 1.00 95.81 93 GLU A N 1
ATOM 721 C CA . GLU A 1 93 ? -7.214 14.843 10.506 1.00 95.81 93 GLU A CA 1
ATOM 722 C C . GLU A 1 93 ? -8.528 14.501 9.780 1.00 95.81 93 GLU A C 1
ATOM 724 O O . GLU A 1 93 ? -9.496 14.024 10.385 1.00 95.81 93 GLU A O 1
ATOM 729 N N . CYS A 1 94 ? -8.572 14.733 8.470 1.00 96.06 94 CYS A N 1
ATOM 730 C CA . CYS A 1 94 ? -9.713 14.316 7.663 1.00 96.06 94 CYS A CA 1
ATOM 731 C C . CYS A 1 94 ? -10.001 12.814 7.850 1.00 96.06 94 CYS A C 1
ATOM 733 O O . CYS A 1 94 ? -9.075 12.018 7.997 1.00 96.06 94 CYS A O 1
ATOM 735 N N . HIS A 1 95 ? -11.279 12.424 7.878 1.00 97.31 95 HIS A N 1
ATOM 736 C CA . HIS A 1 95 ? -11.770 11.072 8.191 1.00 97.31 95 HIS A CA 1
ATOM 737 C C . HIS A 1 95 ? -11.597 10.593 9.645 1.00 97.31 95 HIS A C 1
ATOM 739 O O . HIS A 1 95 ? -12.151 9.548 10.004 1.00 97.31 95 HIS A O 1
ATOM 745 N N . ALA A 1 96 ? -10.868 11.314 10.505 1.00 97.81 96 ALA A N 1
ATOM 746 C CA . ALA A 1 96 ? -10.628 10.879 11.884 1.00 97.81 96 ALA A CA 1
ATOM 747 C C . ALA A 1 96 ? -11.914 10.882 12.728 1.00 97.81 96 ALA A C 1
ATOM 749 O O . ALA A 1 96 ? -12.186 9.939 13.480 1.00 97.81 96 ALA A O 1
ATOM 750 N N . VAL A 1 97 ? -12.731 11.932 12.588 1.00 98.00 97 VAL A N 1
ATOM 751 C CA . VAL A 1 97 ? -13.992 12.077 13.333 1.00 98.00 97 VAL A CA 1
ATOM 752 C C . VAL A 1 97 ? -15.001 11.031 12.872 1.00 98.00 97 VAL A C 1
ATOM 754 O O . VAL A 1 97 ? -15.600 10.353 13.706 1.00 98.00 97 VAL A O 1
ATOM 757 N N . GLU A 1 98 ? -15.134 10.828 11.562 1.00 98.19 98 GLU A N 1
ATOM 758 C CA . GLU A 1 98 ? -16.028 9.836 10.970 1.00 98.19 98 GLU A CA 1
ATOM 759 C C . GLU A 1 98 ? -15.683 8.418 11.437 1.00 98.19 98 GLU A C 1
ATOM 761 O O . GLU A 1 98 ? -16.579 7.653 11.808 1.00 98.19 98 GLU A O 1
ATOM 766 N N . ALA A 1 99 ? -14.393 8.071 11.487 1.00 98.56 99 ALA A N 1
ATOM 767 C CA . ALA A 1 99 ? -13.936 6.777 11.984 1.00 98.56 99 ALA A CA 1
ATOM 768 C C . ALA A 1 99 ? -14.279 6.576 13.472 1.00 98.56 99 ALA A C 1
ATOM 770 O O . ALA A 1 99 ? -14.829 5.536 13.857 1.00 98.56 99 ALA A O 1
ATOM 771 N N . ALA A 1 100 ? -14.005 7.580 14.312 1.00 98.62 100 ALA A N 1
ATOM 772 C CA . ALA A 1 100 ? -14.286 7.535 15.747 1.00 98.62 100 ALA A CA 1
ATOM 773 C C . ALA A 1 100 ? -15.792 7.454 16.047 1.00 98.62 100 ALA A C 1
ATOM 775 O O . ALA A 1 100 ? -16.234 6.658 16.885 1.00 98.62 100 ALA A O 1
ATOM 776 N N . ASP A 1 101 ? -16.599 8.244 15.340 1.00 98.25 101 ASP A N 1
ATOM 777 C CA . ASP A 1 101 ? -18.054 8.241 15.467 1.00 98.25 101 ASP A CA 1
ATOM 778 C C . ASP A 1 101 ? -18.648 6.923 14.986 1.00 98.25 101 ASP A C 1
ATOM 780 O O . ASP A 1 101 ? -19.562 6.384 15.619 1.00 98.25 101 ASP A O 1
ATOM 784 N N . ARG A 1 102 ? -18.100 6.340 13.916 1.00 98.56 102 ARG A N 1
ATOM 785 C CA . ARG A 1 102 ? -18.550 5.039 13.435 1.00 98.56 102 ARG A CA 1
ATOM 786 C C . ARG A 1 102 ? -18.274 3.927 14.442 1.00 98.56 102 ARG A C 1
ATOM 788 O O . ARG A 1 102 ? -19.164 3.110 14.706 1.00 98.56 102 ARG A O 1
ATOM 795 N N . LEU A 1 103 ? -17.085 3.899 15.045 1.00 98.62 103 LEU A N 1
ATOM 796 C CA . LEU A 1 103 ? -16.773 2.939 16.105 1.00 98.62 103 LEU A CA 1
ATOM 797 C C . LEU A 1 103 ? -17.715 3.117 17.307 1.00 98.62 103 LEU A C 1
ATOM 799 O O . LEU A 1 103 ? -18.266 2.137 17.818 1.00 98.62 103 LEU A O 1
ATOM 803 N N . ASP A 1 104 ? -17.976 4.358 17.713 1.00 97.94 104 ASP A N 1
ATOM 804 C CA . ASP A 1 104 ? -18.908 4.676 18.795 1.00 97.94 104 ASP A CA 1
ATOM 805 C C . ASP A 1 104 ? -20.351 4.220 18.491 1.00 97.94 104 ASP A C 1
ATOM 807 O O . ASP A 1 104 ? -20.999 3.597 19.338 1.00 97.94 104 ASP A O 1
ATOM 811 N N . GLN A 1 105 ? -20.839 4.409 17.261 1.00 98.12 105 GLN A N 1
ATOM 812 C CA . GLN A 1 105 ? -22.144 3.904 16.815 1.00 98.12 105 GLN A CA 1
ATOM 813 C C . GLN A 1 105 ? -22.243 2.375 16.912 1.00 98.12 105 GLN A C 1
ATOM 815 O O . GLN A 1 105 ? -23.235 1.851 17.429 1.00 98.12 105 GLN A O 1
ATOM 820 N N . LEU A 1 106 ? -21.219 1.647 16.452 1.00 98.56 106 LEU A N 1
ATOM 821 C CA . LEU A 1 106 ? -21.171 0.181 16.523 1.00 98.56 106 LEU A CA 1
ATOM 822 C C . LEU A 1 106 ? -21.210 -0.308 17.978 1.00 98.56 106 LEU A C 1
ATOM 824 O O . LEU A 1 106 ? -21.948 -1.241 18.318 1.00 98.56 106 LEU A O 1
ATOM 828 N N . VAL A 1 107 ? -20.457 0.355 18.855 1.00 98.31 107 VAL A N 1
ATOM 829 C CA . VAL A 1 107 ? -20.427 0.070 20.293 1.00 98.31 107 VAL A CA 1
ATOM 830 C C . VAL A 1 107 ? -21.785 0.354 20.943 1.00 98.31 107 VAL A C 1
ATOM 832 O O . VAL A 1 107 ? -22.300 -0.495 21.682 1.00 98.31 107 VAL A O 1
ATOM 835 N N . LYS A 1 108 ? -22.403 1.507 20.653 1.00 97.62 108 LYS A N 1
ATOM 836 C CA . LYS A 1 108 ? -23.738 1.884 21.151 1.00 97.62 108 LYS A CA 1
ATOM 837 C C . LYS A 1 108 ? -24.806 0.886 20.708 1.00 97.62 108 LYS A C 1
ATOM 839 O O . LYS A 1 108 ? -25.580 0.419 21.547 1.00 97.62 108 LYS A O 1
ATOM 844 N N . ALA A 1 109 ? -24.799 0.481 19.438 1.00 97.88 109 ALA A N 1
ATOM 845 C CA . ALA A 1 109 ? -25.724 -0.516 18.898 1.00 97.88 109 ALA A CA 1
ATOM 846 C C . ALA A 1 109 ? -25.604 -1.879 19.609 1.00 97.88 109 ALA A C 1
ATOM 848 O O . ALA A 1 109 ? -26.607 -2.558 19.840 1.00 97.88 109 ALA A O 1
ATOM 849 N N . ALA A 1 110 ? -24.400 -2.251 20.052 1.00 97.69 110 ALA A N 1
ATOM 850 C CA . ALA A 1 110 ? -24.161 -3.447 20.861 1.00 97.69 110 ALA A CA 1
ATOM 851 C C . ALA A 1 110 ? -24.344 -3.240 22.377 1.00 97.69 110 ALA A C 1
ATOM 853 O O . ALA A 1 110 ? -23.988 -4.115 23.175 1.00 97.69 110 ALA A O 1
ATOM 854 N N . LYS A 1 111 ? -24.894 -2.095 22.808 1.00 97.00 111 LYS A N 1
ATOM 855 C CA . LYS A 1 111 ? -25.079 -1.717 24.223 1.00 97.00 111 LYS A CA 1
ATOM 856 C C . LYS A 1 111 ? -23.766 -1.760 25.023 1.00 97.00 111 LYS A C 1
ATOM 858 O O . LYS A 1 111 ? -23.745 -2.112 26.208 1.00 97.00 111 LYS A O 1
ATOM 863 N N . GLY A 1 112 ? -22.661 -1.434 24.354 1.00 96.81 112 GLY A N 1
ATOM 864 C CA . GLY A 1 112 ? -21.306 -1.453 24.894 1.00 96.81 112 GLY A CA 1
ATOM 865 C C . GLY A 1 112 ? -20.657 -2.836 24.964 1.00 96.81 112 GLY A C 1
ATOM 866 O O . GLY A 1 112 ? -19.548 -2.933 25.474 1.00 96.81 112 GLY A O 1
ATOM 867 N N . ARG A 1 113 ? -21.307 -3.919 24.517 1.00 96.88 113 ARG A N 1
ATOM 868 C CA . ARG A 1 113 ? -20.753 -5.281 24.624 1.00 96.88 113 ARG A CA 1
ATOM 869 C C . ARG A 1 113 ? -19.755 -5.569 23.511 1.00 96.88 113 ARG A C 1
ATOM 871 O O . ARG A 1 113 ? -20.107 -5.489 22.334 1.00 96.88 113 ARG A O 1
ATOM 878 N N . VAL A 1 114 ? -18.562 -6.013 23.897 1.00 97.69 114 VAL A N 1
ATOM 879 C CA . VAL A 1 114 ? -17.495 -6.389 22.965 1.00 97.69 114 VAL A CA 1
ATOM 880 C C . VAL A 1 114 ? -16.895 -7.752 23.290 1.00 97.69 114 VAL A C 1
ATOM 882 O O . VAL A 1 114 ? -16.857 -8.176 24.446 1.00 97.69 114 VAL A O 1
ATOM 885 N N . ARG A 1 115 ? -16.394 -8.411 22.248 1.00 97.31 115 ARG A N 1
ATOM 886 C CA . ARG A 1 115 ? -15.493 -9.559 22.299 1.00 97.31 115 ARG A CA 1
ATOM 887 C C . ARG A 1 115 ? -14.117 -9.079 21.856 1.00 97.31 115 ARG A C 1
ATOM 889 O O . ARG A 1 115 ? -13.989 -8.492 20.786 1.00 97.31 115 ARG A O 1
ATOM 896 N N . LEU A 1 116 ? -13.112 -9.330 22.684 1.00 98.19 116 LEU A N 1
ATOM 897 C CA . LEU A 1 116 ? -11.709 -9.051 22.401 1.00 98.19 116 LEU A CA 1
ATOM 898 C C . LEU A 1 116 ? -11.001 -10.366 22.091 1.00 98.19 116 LEU A C 1
ATOM 900 O O . LEU A 1 116 ? -11.172 -11.337 22.833 1.00 98.19 116 LEU A O 1
ATOM 904 N N . THR A 1 117 ? -10.192 -10.399 21.037 1.00 97.50 117 THR A N 1
ATOM 905 C CA . THR A 1 117 ? -9.452 -11.602 20.632 1.00 97.50 117 THR A CA 1
ATOM 906 C C . THR A 1 117 ? -7.989 -11.301 20.330 1.00 97.50 117 THR A C 1
ATOM 908 O O . THR A 1 117 ? -7.684 -10.263 19.745 1.00 97.50 117 THR A O 1
ATOM 911 N N . ALA A 1 118 ? -7.094 -12.207 20.731 1.00 97.88 118 ALA A N 1
ATOM 912 C CA . ALA A 1 118 ? -5.666 -12.145 20.406 1.00 97.88 118 ALA A CA 1
ATOM 913 C C . ALA A 1 118 ? -5.032 -13.536 20.305 1.00 97.88 118 ALA A C 1
ATOM 915 O O . ALA A 1 118 ? -5.365 -14.434 21.089 1.00 97.88 118 ALA A O 1
ATOM 916 N N . GLN A 1 119 ? -4.101 -13.684 19.367 1.00 97.81 119 GLN A N 1
ATOM 917 C CA . GLN A 1 119 ? -3.204 -14.826 19.241 1.00 97.81 119 GLN A CA 1
ATOM 918 C C . GLN A 1 119 ? -2.174 -14.816 20.371 1.00 97.81 119 GLN A C 1
ATOM 920 O O . GLN A 1 119 ? -1.998 -15.833 21.042 1.00 97.81 119 GLN A O 1
ATOM 925 N N . ASP A 1 120 ? -1.553 -13.662 20.634 1.00 97.81 120 ASP A N 1
ATOM 926 C CA . ASP A 1 120 ? -0.636 -13.481 21.756 1.00 97.81 120 ASP A CA 1
ATOM 927 C C . ASP A 1 120 ? -1.263 -12.565 22.808 1.00 97.81 120 ASP A C 1
ATOM 929 O O . ASP A 1 120 ? -1.516 -11.383 22.603 1.00 97.81 120 ASP A O 1
ATOM 933 N N . VAL A 1 121 ? -1.473 -13.096 24.007 1.00 96.56 121 VAL A N 1
ATOM 934 C CA . VAL A 1 121 ? -2.074 -12.335 25.109 1.00 96.56 121 VAL A CA 1
ATOM 935 C C . VAL A 1 121 ? -1.210 -11.180 25.609 1.00 96.56 121 VAL A C 1
ATOM 937 O O . VAL A 1 121 ? -1.730 -10.287 26.281 1.00 96.56 121 VAL A O 1
ATOM 940 N N . ARG A 1 122 ? 0.092 -11.201 25.308 1.00 97.00 122 ARG A N 1
ATOM 941 C CA . ARG A 1 122 ? 1.057 -10.154 25.661 1.00 97.00 122 ARG A CA 1
ATOM 942 C C . ARG A 1 122 ? 1.163 -9.073 24.585 1.00 97.00 122 ARG A C 1
ATOM 944 O O . ARG A 1 122 ? 1.806 -8.050 24.837 1.00 97.00 122 ARG A O 1
ATOM 951 N N . SER A 1 123 ? 0.543 -9.272 23.417 1.00 97.69 123 SER A N 1
ATOM 952 C CA . SER A 1 123 ? 0.621 -8.318 22.315 1.00 97.69 123 SER A CA 1
ATOM 953 C C . SER A 1 123 ? 0.050 -6.965 22.739 1.00 97.69 123 SER A C 1
ATOM 955 O O . SER A 1 123 ? -1.068 -6.846 23.258 1.00 97.69 123 SER A O 1
ATOM 957 N N . ASN A 1 124 ? 0.864 -5.929 22.555 1.00 97.25 124 ASN A N 1
ATOM 958 C CA . ASN A 1 124 ? 0.528 -4.560 22.904 1.00 97.25 124 ASN A CA 1
ATOM 959 C C . ASN A 1 124 ? 1.185 -3.570 21.930 1.00 97.25 124 ASN A C 1
ATOM 961 O O . ASN A 1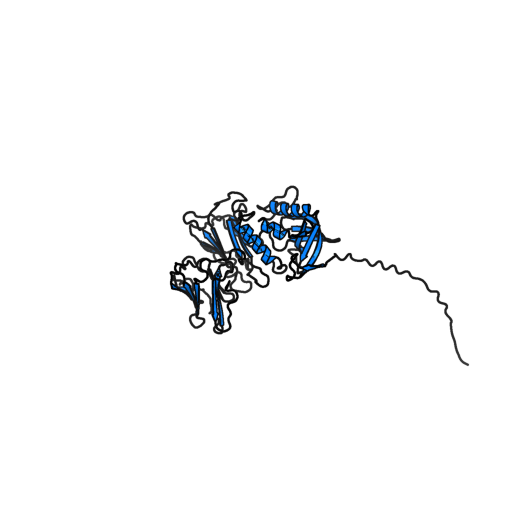 124 ? 2.077 -3.929 21.165 1.00 97.25 124 ASN A O 1
ATOM 965 N N . SER A 1 125 ? 0.696 -2.333 21.944 1.00 94.44 125 SER A N 1
ATOM 966 C CA . SER A 1 125 ? 1.160 -1.215 21.127 1.00 94.44 125 SER A CA 1
ATOM 967 C C . SER A 1 125 ? 1.305 0.004 22.030 1.00 94.44 125 SER A C 1
ATOM 969 O O . SER A 1 125 ? 0.300 0.612 22.400 1.00 94.44 125 SER A O 1
ATOM 971 N N . HIS A 1 126 ? 2.535 0.330 22.432 1.00 92.31 126 HIS A N 1
ATOM 972 C CA . HIS A 1 126 ? 2.820 1.408 23.392 1.00 92.31 126 HIS A CA 1
ATOM 973 C C . HIS A 1 126 ? 1.973 1.297 24.678 1.00 92.31 126 HIS A C 1
ATOM 975 O O . HIS A 1 126 ? 1.314 2.245 25.095 1.00 92.31 126 HIS A O 1
ATOM 981 N N . GLY A 1 127 ? 1.914 0.099 25.275 1.00 94.12 127 GLY A N 1
ATOM 982 C CA . GLY A 1 127 ? 1.152 -0.161 26.506 1.00 94.12 127 GLY A CA 1
ATOM 983 C C . GLY A 1 127 ? -0.348 -0.424 26.312 1.00 94.12 127 GLY A C 1
ATOM 984 O O . GLY A 1 127 ? -0.998 -0.929 27.229 1.00 94.12 127 GLY A O 1
ATOM 985 N N . ARG A 1 128 ? -0.903 -0.173 25.119 1.00 97.19 128 ARG A N 1
ATOM 986 C CA . ARG A 1 128 ? -2.289 -0.528 24.765 1.00 97.19 128 ARG A CA 1
ATOM 987 C C . ARG A 1 128 ? -2.375 -1.991 24.370 1.00 97.19 128 ARG A C 1
ATOM 989 O O . ARG A 1 128 ? -1.596 -2.447 23.540 1.00 97.19 128 ARG A O 1
ATOM 996 N N . GLN A 1 129 ? -3.339 -2.728 24.902 1.00 98.00 129 GLN A N 1
ATOM 997 C CA . GLN A 1 129 ? -3.549 -4.124 24.533 1.00 98.00 129 GLN A CA 1
ATOM 998 C C . GLN A 1 129 ? -3.994 -4.223 23.078 1.00 98.00 129 GLN A C 1
ATOM 1000 O O . GLN A 1 129 ? -5.011 -3.647 22.698 1.00 98.00 129 GLN A O 1
ATOM 1005 N N . ARG A 1 130 ? -3.242 -4.957 22.258 1.00 97.81 130 ARG A N 1
ATOM 1006 C CA . ARG A 1 130 ? -3.555 -5.106 20.836 1.00 97.81 130 ARG A CA 1
ATOM 1007 C C . ARG A 1 130 ? -4.557 -6.239 20.665 1.00 97.81 130 ARG A C 1
ATOM 1009 O O . ARG A 1 130 ? -4.240 -7.387 20.959 1.00 97.81 130 ARG A O 1
ATOM 1016 N N . ARG A 1 131 ? -5.790 -5.936 20.265 1.00 98.19 131 ARG A N 1
ATOM 1017 C CA . ARG A 1 131 ? -6.875 -6.929 20.169 1.00 98.19 131 ARG A CA 1
ATOM 1018 C C . ARG A 1 131 ? -7.652 -6.721 18.882 1.00 98.19 131 ARG A C 1
ATOM 1020 O O . ARG A 1 131 ? -7.872 -5.582 18.493 1.00 98.19 131 ARG A O 1
ATOM 1027 N N . SER A 1 132 ? -8.128 -7.790 18.253 1.00 98.06 132 SER A N 1
ATOM 1028 C CA . SER A 1 132 ? -9.303 -7.636 17.388 1.00 98.06 132 SER A CA 1
ATOM 1029 C C . SER A 1 132 ? -10.531 -7.444 18.273 1.00 98.06 132 SER A C 1
ATOM 1031 O O . SER A 1 132 ? -10.608 -7.979 19.387 1.00 98.06 132 SER A O 1
ATOM 1033 N N . VAL A 1 133 ? -11.453 -6.612 17.800 1.00 98.50 133 VAL A N 1
ATOM 1034 C CA . VAL A 1 133 ? -12.615 -6.150 18.552 1.00 98.50 133 VAL A CA 1
ATOM 1035 C C . VAL A 1 133 ? -13.853 -6.463 17.735 1.00 98.50 133 VAL A C 1
ATOM 1037 O O . VAL A 1 133 ? -13.977 -6.052 16.586 1.00 98.50 133 VAL A O 1
ATOM 1040 N N . ALA A 1 134 ? -14.788 -7.187 18.337 1.00 98.12 134 ALA A N 1
ATOM 1041 C CA . ALA A 1 134 ? -16.077 -7.464 17.731 1.00 98.12 134 ALA A CA 1
ATOM 1042 C C . ALA A 1 134 ? -17.213 -6.991 18.636 1.00 98.12 134 ALA A C 1
ATOM 1044 O O . ALA A 1 134 ? -17.191 -7.209 19.846 1.00 98.12 134 ALA A O 1
ATOM 1045 N N . VAL A 1 135 ? -18.238 -6.388 18.046 1.00 97.81 135 VAL A N 1
ATOM 1046 C CA . VAL A 1 135 ? -19.468 -5.966 18.725 1.00 97.81 135 VAL A CA 1
ATOM 1047 C C . VAL A 1 135 ? -20.580 -6.989 18.499 1.00 97.81 135 VAL A C 1
ATOM 1049 O O . VAL A 1 135 ? -20.613 -7.670 17.472 1.00 97.81 135 VAL A O 1
ATOM 1052 N N . LYS A 1 136 ? -21.500 -7.144 19.459 1.00 93.00 136 LYS A N 1
ATOM 1053 C CA . LYS A 1 136 ? -22.607 -8.109 19.338 1.00 93.00 136 LYS A CA 1
ATOM 1054 C C . LYS A 1 136 ? -23.843 -7.455 18.721 1.00 93.00 136 LYS A C 1
ATOM 1056 O O . LYS A 1 136 ? -24.595 -6.784 19.423 1.00 93.00 136 LYS A O 1
ATOM 1061 N N . LEU A 1 137 ? -24.081 -7.701 17.433 1.00 91.75 137 LEU A N 1
ATOM 1062 C CA . LEU A 1 137 ? -25.208 -7.153 16.668 1.00 91.75 137 LEU A CA 1
ATOM 1063 C C . LEU A 1 137 ? -26.097 -8.288 16.147 1.00 91.75 137 LEU A C 1
ATOM 1065 O O . LEU A 1 137 ? -25.606 -9.238 15.535 1.00 91.75 137 LEU A O 1
ATOM 1069 N N . GLY A 1 138 ? -27.407 -8.223 16.412 1.00 87.88 138 GLY A N 1
ATOM 1070 C CA . GLY A 1 138 ? -28.356 -9.259 15.970 1.00 87.88 138 GLY A CA 1
ATOM 1071 C C . GLY A 1 138 ? -27.996 -10.672 16.454 1.00 87.88 138 GLY A C 1
ATOM 1072 O O . GLY A 1 138 ? -28.143 -11.642 15.719 1.00 87.88 138 GLY A O 1
ATOM 1073 N N . GLY A 1 139 ? -27.427 -10.787 17.661 1.00 87.56 139 GLY A N 1
ATOM 1074 C CA . GLY A 1 139 ? -26.985 -12.059 18.246 1.00 87.56 139 GLY A CA 1
ATOM 1075 C C . GLY A 1 139 ? -25.635 -12.588 17.743 1.00 87.56 139 GLY A C 1
ATOM 1076 O O . GLY A 1 139 ? -25.111 -13.521 18.350 1.00 87.56 139 GLY A O 1
ATOM 1077 N N . ARG A 1 140 ? -25.034 -11.978 16.713 1.00 91.25 140 ARG A N 1
ATOM 1078 C CA . ARG A 1 140 ? -23.757 -12.400 16.114 1.00 91.25 140 ARG A CA 1
ATOM 1079 C C . ARG A 1 140 ? -22.629 -11.429 16.454 1.00 91.25 140 ARG A C 1
ATOM 1081 O O . ARG A 1 140 ? -22.862 -10.230 16.602 1.00 91.25 140 ARG A O 1
ATOM 1088 N N . TRP A 1 141 ? -21.408 -11.943 16.569 1.00 93.88 141 TRP A N 1
ATOM 1089 C CA . TRP A 1 141 ? -20.219 -11.106 16.702 1.00 93.88 141 TRP A CA 1
ATOM 1090 C C . TRP A 1 141 ? -19.857 -10.509 15.341 1.00 93.88 141 TRP A C 1
ATOM 1092 O O . TRP A 1 141 ? -19.815 -11.214 14.334 1.00 93.88 141 TRP A O 1
ATOM 1102 N N . ARG A 1 142 ? -19.639 -9.195 15.303 1.00 95.50 142 ARG A N 1
ATOM 1103 C CA . ARG A 1 142 ? -19.262 -8.444 14.105 1.00 95.50 142 ARG A CA 1
ATOM 1104 C C . ARG A 1 142 ? -17.963 -7.711 14.370 1.00 95.50 142 ARG A C 1
ATOM 1106 O O . ARG A 1 142 ? -17.902 -6.889 15.276 1.00 95.50 142 ARG A O 1
ATOM 1113 N N . ASP A 1 143 ? -16.948 -8.052 13.595 1.00 97.38 143 ASP A N 1
ATOM 1114 C CA . ASP A 1 143 ? -15.630 -7.435 13.646 1.00 97.38 143 ASP A CA 1
ATOM 1115 C C . ASP A 1 143 ? -15.716 -5.944 13.260 1.00 97.38 143 ASP A C 1
ATOM 1117 O O . ASP A 1 143 ? -16.211 -5.598 12.180 1.00 97.38 143 ASP A O 1
ATOM 1121 N N . VAL A 1 144 ? -15.275 -5.062 14.164 1.00 98.38 144 VAL A N 1
ATOM 1122 C CA . VAL A 1 144 ? -15.304 -3.610 13.936 1.00 98.38 144 VAL A CA 1
ATOM 1123 C C . VAL A 1 144 ? -14.238 -3.182 12.934 1.00 98.38 144 VAL A C 1
ATOM 1125 O O . VAL A 1 144 ? -14.525 -2.330 12.103 1.00 98.38 144 VAL A O 1
ATOM 1128 N N . GLY A 1 145 ? -13.056 -3.809 12.937 1.00 98.31 145 GLY A N 1
ATOM 1129 C CA . GLY A 1 145 ? -11.977 -3.476 12.006 1.00 98.31 145 GLY A CA 1
ATOM 1130 C C . GLY A 1 145 ? -12.356 -3.821 10.571 1.00 98.31 145 GLY A C 1
ATOM 1131 O O . GLY A 1 145 ? -12.175 -3.005 9.673 1.00 98.31 145 GLY A O 1
ATOM 1132 N N . ARG A 1 146 ? -13.025 -4.966 10.371 1.00 98.06 146 ARG A N 1
ATOM 1133 C CA . ARG A 1 146 ? -13.665 -5.295 9.085 1.00 98.06 146 ARG A CA 1
ATOM 1134 C C . ARG A 1 146 ? -14.628 -4.200 8.623 1.00 98.06 146 ARG A C 1
ATOM 1136 O O . ARG A 1 146 ? -14.659 -3.890 7.438 1.00 98.06 146 ARG A O 1
ATOM 1143 N N . THR A 1 147 ? -15.449 -3.683 9.533 1.00 98.50 147 THR A N 1
ATOM 1144 C CA . THR A 1 147 ? -16.468 -2.680 9.195 1.00 98.50 147 THR A CA 1
ATOM 1145 C C . THR A 1 147 ? -15.809 -1.364 8.789 1.00 98.50 147 THR A C 1
ATOM 1147 O O . THR A 1 147 ? -16.121 -0.839 7.729 1.00 98.50 147 THR A O 1
ATOM 1150 N N . LEU A 1 148 ? -14.840 -0.889 9.576 1.00 98.88 148 LEU A N 1
ATOM 1151 C CA . LEU A 1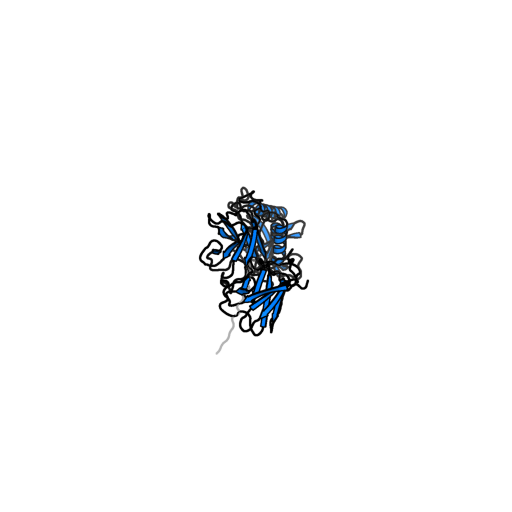 148 ? -14.128 0.360 9.305 1.00 98.88 148 LEU A CA 1
ATOM 1152 C C . LEU A 1 148 ? -13.317 0.303 8.004 1.00 98.88 148 LEU A C 1
ATOM 1154 O O . LEU A 1 148 ? -13.339 1.262 7.244 1.00 98.88 148 LEU A O 1
ATOM 1158 N N . LEU A 1 149 ? -12.660 -0.822 7.700 1.00 98.75 149 LEU A N 1
ATOM 1159 C CA . LEU A 1 149 ? -11.959 -0.997 6.422 1.00 98.75 149 LEU A CA 1
ATOM 1160 C C . LEU A 1 149 ? -12.921 -1.007 5.230 1.00 98.75 149 LEU A C 1
ATOM 1162 O O . LEU A 1 149 ? -12.665 -0.340 4.235 1.00 98.75 149 LEU A O 1
ATOM 1166 N N . ALA A 1 150 ? -14.032 -1.743 5.334 1.00 98.69 150 ALA A N 1
ATOM 1167 C CA . ALA A 1 150 ? -15.023 -1.838 4.260 1.00 98.69 150 ALA A CA 1
ATOM 1168 C C . ALA A 1 150 ? -15.689 -0.489 3.947 1.00 98.69 150 ALA A C 1
ATOM 1170 O O . ALA A 1 150 ? -16.079 -0.241 2.811 1.00 98.69 150 ALA A O 1
ATOM 1171 N N . GLU A 1 151 ? -15.831 0.364 4.960 1.00 98.69 151 GLU A N 1
ATOM 1172 C CA . GLU A 1 151 ? -16.402 1.707 4.845 1.00 98.69 151 GLU A CA 1
ATOM 1173 C C . GLU A 1 151 ? -15.335 2.779 4.543 1.00 98.69 151 GLU A C 1
ATOM 1175 O O . GLU A 1 151 ? -15.657 3.962 4.518 1.00 98.69 151 GLU A O 1
ATOM 1180 N N . GLY A 1 152 ? -14.072 2.392 4.311 1.00 98.50 152 GLY A N 1
ATOM 1181 C CA . GLY A 1 152 ? -12.996 3.328 3.972 1.00 98.50 152 GLY A CA 1
ATOM 1182 C C . GLY A 1 152 ? -12.612 4.286 5.105 1.00 98.50 152 GLY A C 1
ATOM 1183 O O . GLY A 1 152 ? -12.147 5.387 4.845 1.00 98.50 152 GLY A O 1
ATOM 1184 N N . LEU A 1 153 ? -12.816 3.901 6.365 1.00 98.62 153 LEU A N 1
ATOM 1185 C CA . LEU A 1 153 ? -12.561 4.739 7.549 1.00 98.62 153 LEU A CA 1
ATOM 1186 C C . LEU A 1 153 ? -11.228 4.426 8.244 1.00 98.62 153 LEU A C 1
ATOM 1188 O O . LEU A 1 153 ? -10.892 5.020 9.265 1.00 98.62 153 LEU A O 1
ATOM 1192 N N . ALA A 1 154 ? -10.469 3.468 7.719 1.00 98.25 154 ALA A N 1
ATOM 1193 C CA . ALA A 1 154 ? -9.137 3.131 8.193 1.00 98.25 154 ALA A CA 1
ATOM 1194 C C . ALA A 1 154 ? -8.303 2.543 7.052 1.00 98.25 154 ALA A C 1
ATOM 1196 O O . ALA A 1 154 ? -8.841 1.975 6.101 1.00 98.25 154 ALA A O 1
ATOM 1197 N N . LEU A 1 155 ? -6.982 2.629 7.181 1.00 98.25 155 LEU A N 1
ATOM 1198 C CA . LEU A 1 155 ? -6.044 1.890 6.345 1.00 98.25 155 LEU A CA 1
ATOM 1199 C C . LEU A 1 155 ? -5.831 0.483 6.905 1.00 98.25 155 LEU A C 1
ATOM 1201 O O . LEU A 1 155 ? -5.896 0.268 8.120 1.00 98.25 155 LEU A O 1
ATOM 1205 N N . TRP A 1 156 ? -5.534 -0.480 6.031 1.00 98.12 156 TRP A N 1
ATOM 1206 C CA . TRP A 1 156 ? -5.048 -1.785 6.472 1.00 98.12 156 TRP A CA 1
ATOM 1207 C C . TRP A 1 156 ? -3.631 -1.631 7.026 1.00 98.12 156 TRP A C 1
ATOM 1209 O O . TRP A 1 156 ? -2.737 -1.161 6.331 1.00 98.12 156 TRP A O 1
ATOM 1219 N N . MET A 1 157 ? -3.445 -2.028 8.285 1.00 97.19 157 MET A N 1
ATOM 1220 C CA . MET A 1 157 ? -2.165 -1.995 8.989 1.00 97.19 157 MET A CA 1
ATOM 1221 C C . MET A 1 157 ? -1.819 -3.422 9.427 1.00 97.19 157 MET A C 1
ATOM 1223 O O . MET A 1 157 ? -2.230 -3.844 10.517 1.00 97.19 157 MET A O 1
ATOM 1227 N N . PRO A 1 158 ? -1.136 -4.202 8.573 1.00 94.88 158 PRO A N 1
ATOM 1228 C CA . PRO A 1 158 ? -0.867 -5.608 8.832 1.00 94.88 158 PRO A CA 1
ATOM 1229 C C . PRO A 1 158 ? -0.118 -5.827 10.142 1.00 94.88 158 PRO A C 1
ATOM 1231 O O . PRO A 1 158 ? 0.596 -4.968 10.659 1.00 94.88 158 PRO A O 1
ATOM 1234 N N . ASN A 1 159 ? -0.298 -7.016 10.714 1.00 93.31 159 ASN A N 1
ATOM 1235 C CA . ASN A 1 159 ? 0.364 -7.377 11.955 1.00 93.31 159 ASN A CA 1
ATOM 1236 C C . ASN A 1 159 ? 1.082 -8.714 11.843 1.00 93.31 159 ASN A C 1
ATOM 1238 O O . ASN A 1 159 ? 0.499 -9.693 11.388 1.00 93.31 159 ASN A O 1
ATOM 1242 N N . ARG A 1 160 ? 2.329 -8.781 12.320 1.00 92.69 160 ARG A N 1
ATOM 1243 C CA . ARG A 1 160 ? 3.127 -10.019 12.307 1.00 92.69 160 ARG A CA 1
ATOM 1244 C C . ARG A 1 160 ? 2.837 -10.934 13.507 1.00 92.69 160 ARG A C 1
ATOM 1246 O O . ARG A 1 160 ? 3.109 -12.132 13.446 1.00 92.69 160 ARG A O 1
ATOM 1253 N N . THR A 1 161 ? 2.268 -10.393 14.586 1.00 95.75 161 THR A N 1
ATOM 1254 C CA . THR A 1 161 ? 1.876 -11.143 15.793 1.00 95.75 161 THR A CA 1
ATOM 1255 C C . THR A 1 161 ? 0.409 -11.563 15.732 1.00 95.75 161 THR A C 1
ATOM 1257 O O . THR A 1 161 ? 0.086 -12.734 15.909 1.00 95.75 161 THR A O 1
ATOM 1260 N N . GLU A 1 162 ? -0.474 -10.611 15.444 1.00 96.88 162 GLU A N 1
ATOM 1261 C CA . GLU A 1 162 ? -1.931 -10.765 15.378 1.00 96.88 162 GLU A CA 1
ATOM 1262 C C . GLU A 1 162 ? -2.391 -10.916 13.921 1.00 96.88 162 GLU A C 1
ATOM 1264 O O . GLU A 1 162 ? -3.183 -10.123 13.413 1.00 96.88 162 GLU A O 1
ATOM 1269 N N . TRP A 1 163 ? -1.819 -11.892 13.218 1.00 96.38 163 TRP A N 1
ATOM 1270 C CA . TRP A 1 163 ? -1.870 -11.974 11.757 1.00 96.38 163 TRP A CA 1
ATOM 1271 C C . TRP A 1 163 ? -3.148 -12.608 11.184 1.00 96.38 163 TRP A C 1
ATOM 1273 O O . TRP A 1 163 ? -3.407 -12.457 9.992 1.00 96.38 163 TRP A O 1
ATOM 1283 N N . ALA A 1 164 ? -3.986 -13.267 11.994 1.00 96.75 164 ALA A N 1
ATOM 1284 C CA . ALA A 1 164 ? -5.193 -13.977 11.537 1.00 96.75 164 ALA A CA 1
ATOM 1285 C C . ALA A 1 164 ? -6.171 -13.121 10.707 1.00 96.75 164 ALA A C 1
ATOM 1287 O O . ALA A 1 164 ? -6.972 -13.658 9.938 1.00 96.75 164 ALA A O 1
ATOM 1288 N N . TRP A 1 165 ? -6.132 -11.796 10.864 1.00 96.38 165 TRP A N 1
ATOM 1289 C CA . TRP A 1 165 ? -7.006 -10.862 10.150 1.00 96.38 165 TRP A CA 1
ATOM 1290 C C . TRP A 1 165 ? -6.400 -10.315 8.856 1.00 96.38 165 TRP A C 1
ATOM 1292 O O . TRP A 1 165 ? -7.165 -9.884 7.992 1.00 96.38 165 TRP A O 1
ATOM 1302 N N . ASN A 1 166 ? -5.073 -10.388 8.685 1.00 96.44 166 ASN A N 1
ATOM 1303 C CA . ASN A 1 166 ? -4.361 -9.813 7.541 1.00 96.44 166 ASN A CA 1
ATOM 1304 C C . ASN A 1 166 ? -5.011 -10.136 6.183 1.00 96.44 166 ASN A C 1
ATOM 1306 O O . ASN A 1 166 ? -5.355 -9.181 5.491 1.00 96.44 166 ASN A O 1
ATOM 1310 N N . PRO A 1 167 ? -5.281 -11.409 5.808 1.00 93.88 167 PRO A N 1
ATOM 1311 C CA . PRO A 1 167 ? -5.755 -11.724 4.457 1.00 93.88 167 PRO A CA 1
ATOM 1312 C C . PRO A 1 167 ? -7.155 -11.176 4.163 1.00 93.88 167 PRO A C 1
ATOM 1314 O O . PRO A 1 167 ? -7.494 -10.926 3.012 1.00 93.88 167 PRO A O 1
ATOM 1317 N N . ARG A 1 168 ? -7.994 -11.009 5.192 1.00 95.00 168 ARG A N 1
ATOM 1318 C CA . ARG A 1 168 ? -9.353 -10.471 5.033 1.00 95.00 168 ARG A CA 1
ATOM 1319 C C . ARG A 1 168 ? -9.347 -8.954 5.011 1.00 95.00 168 ARG A C 1
ATOM 1321 O O . ARG A 1 168 ? -10.160 -8.359 4.317 1.00 95.00 168 ARG A O 1
ATOM 1328 N N . TYR A 1 169 ? -8.484 -8.344 5.811 1.00 98.00 169 TYR A N 1
ATOM 1329 C CA . TYR A 1 169 ? -8.418 -6.898 5.952 1.00 98.00 169 TYR A CA 1
ATOM 1330 C C . TYR A 1 169 ? -7.806 -6.232 4.723 1.00 98.00 169 TYR A C 1
ATOM 1332 O O . TYR A 1 169 ? -8.356 -5.242 4.252 1.00 98.00 169 TYR A O 1
ATOM 1340 N N . SER A 1 170 ? -6.753 -6.814 4.151 1.00 97.25 170 SER A N 1
ATOM 1341 C CA . SER A 1 170 ? -6.188 -6.357 2.877 1.00 97.25 170 SER A CA 1
ATOM 1342 C C . SER A 1 170 ? -7.210 -6.397 1.742 1.00 97.25 170 SER A C 1
ATOM 1344 O O . SER A 1 170 ? -7.372 -5.406 1.044 1.00 97.25 170 SER A O 1
ATOM 1346 N N . VAL A 1 171 ? -7.984 -7.484 1.616 1.00 98.00 171 VAL A N 1
ATOM 1347 C CA . VAL A 1 171 ? -9.069 -7.585 0.620 1.00 98.00 171 VAL A CA 1
ATOM 1348 C C . VAL A 1 171 ? -10.090 -6.457 0.776 1.00 98.00 171 VAL A C 1
ATOM 1350 O O . VAL A 1 171 ? -10.525 -5.886 -0.218 1.00 98.00 171 VAL A O 1
ATOM 1353 N N . LEU A 1 172 ? -10.476 -6.120 2.009 1.00 98.56 172 LEU A N 1
ATOM 1354 C CA . LEU A 1 172 ? -11.435 -5.041 2.261 1.00 98.56 172 LEU A CA 1
ATOM 1355 C C . LEU A 1 172 ? -10.846 -3.667 1.943 1.00 98.56 172 LEU A C 1
ATOM 1357 O O . LEU A 1 172 ? -11.548 -2.839 1.375 1.00 98.56 172 LEU A O 1
ATOM 1361 N N . ALA A 1 173 ? -9.574 -3.442 2.277 1.00 98.19 173 ALA A N 1
ATOM 1362 C CA . ALA A 1 173 ? -8.877 -2.211 1.928 1.00 98.19 173 ALA A CA 1
ATOM 1363 C C . ALA A 1 173 ? -8.772 -2.041 0.407 1.00 98.19 173 ALA A C 1
ATOM 1365 O O . ALA A 1 173 ? -9.116 -0.984 -0.103 1.00 98.19 173 ALA A O 1
ATOM 1366 N N . GLU A 1 174 ? -8.388 -3.089 -0.328 1.00 98.12 174 GLU A N 1
ATOM 1367 C CA . GLU A 1 174 ? -8.337 -3.060 -1.794 1.00 98.12 174 GLU A CA 1
ATOM 1368 C C . GLU A 1 174 ? -9.721 -2.842 -2.426 1.00 98.12 174 GLU A C 1
ATOM 1370 O O . GLU A 1 174 ? -9.846 -2.092 -3.392 1.00 98.12 174 GLU A O 1
ATOM 1375 N N . GLN A 1 175 ? -10.777 -3.451 -1.875 1.00 98.44 175 GLN A N 1
ATOM 1376 C CA . GLN A 1 175 ? -12.152 -3.238 -2.341 1.00 98.44 175 GLN A CA 1
ATOM 1377 C C . GLN A 1 175 ? -12.633 -1.807 -2.091 1.00 98.44 175 GLN A C 1
ATOM 1379 O O . GLN A 1 175 ? -13.225 -1.203 -2.982 1.00 98.44 175 GLN A O 1
ATOM 1384 N N . ALA A 1 176 ? -12.376 -1.259 -0.901 1.00 98.44 176 ALA A N 1
ATOM 1385 C CA . ALA A 1 176 ? -12.720 0.121 -0.576 1.00 98.44 176 ALA A CA 1
ATOM 1386 C C . ALA A 1 176 ? -11.930 1.114 -1.445 1.00 98.44 176 ALA A C 1
ATOM 1388 O O . ALA A 1 176 ? -12.505 2.096 -1.912 1.00 98.44 176 ALA A O 1
ATOM 1389 N N . ALA A 1 177 ? -10.658 0.805 -1.728 1.00 97.81 177 ALA A N 1
ATOM 1390 C CA . ALA A 1 177 ? -9.812 1.562 -2.641 1.00 97.81 177 ALA A CA 1
ATOM 1391 C C . ALA A 1 177 ? -10.362 1.574 -4.070 1.00 97.81 177 ALA A C 1
ATOM 1393 O O . ALA A 1 177 ? -10.542 2.640 -4.650 1.00 97.81 177 ALA A O 1
ATOM 1394 N N . ALA A 1 178 ? -10.694 0.403 -4.618 1.00 96.75 178 ALA A N 1
ATOM 1395 C CA . ALA A 1 178 ? -11.267 0.282 -5.958 1.00 96.75 178 ALA A CA 1
ATOM 1396 C C . ALA A 1 178 ? -12.645 0.958 -6.086 1.00 96.75 178 ALA A C 1
ATOM 1398 O O . ALA A 1 178 ? -13.023 1.398 -7.169 1.00 96.75 178 ALA A O 1
ATOM 1399 N N . ALA A 1 179 ? -13.400 1.034 -4.988 1.00 97.62 179 ALA A N 1
ATOM 1400 C CA . ALA A 1 179 ? -14.703 1.686 -4.938 1.00 97.62 179 ALA A CA 1
ATOM 1401 C C . ALA A 1 179 ? -14.635 3.185 -4.589 1.00 97.62 179 ALA A C 1
ATOM 1403 O O . ALA A 1 179 ? -15.686 3.822 -4.542 1.00 97.62 179 ALA A O 1
ATOM 1404 N N . HIS A 1 180 ? -13.443 3.738 -4.330 1.00 96.94 180 HIS A N 1
ATOM 1405 C CA . HIS A 1 180 ? -13.244 5.128 -3.903 1.00 96.94 180 HIS A CA 1
ATOM 1406 C C . HIS A 1 180 ? -14.126 5.532 -2.705 1.00 96.94 180 HIS A C 1
ATOM 1408 O O . HIS A 1 180 ? -14.768 6.581 -2.704 1.00 96.94 180 HIS A O 1
ATOM 1414 N N . VAL A 1 181 ? -14.202 4.677 -1.681 1.00 97.69 181 VAL A N 1
ATOM 1415 C CA . VAL A 1 181 ? -15.036 4.915 -0.490 1.00 97.69 181 VAL A CA 1
ATOM 1416 C C . VAL A 1 181 ? -14.207 5.511 0.648 1.00 97.69 181 VAL A C 1
ATOM 1418 O O . VAL A 1 181 ? -13.097 5.057 0.913 1.00 97.69 181 VAL A O 1
ATOM 1421 N N . GLY A 1 182 ? -14.761 6.488 1.371 1.00 97.31 182 GLY A N 1
ATOM 1422 C CA . GLY A 1 182 ? -14.110 7.083 2.544 1.00 97.31 182 GLY A CA 1
ATOM 1423 C C . GLY A 1 182 ? -12.774 7.726 2.175 1.00 97.31 182 GLY A C 1
ATOM 1424 O O . GLY A 1 182 ? -12.727 8.503 1.229 1.00 97.31 182 GLY A O 1
ATOM 1425 N N . ILE A 1 183 ? -11.699 7.350 2.869 1.00 96.94 183 ILE A N 1
ATOM 1426 C CA . ILE A 1 183 ? -10.328 7.834 2.636 1.00 96.94 183 ILE A CA 1
ATOM 1427 C C . ILE A 1 183 ? -9.804 7.598 1.213 1.00 96.94 183 ILE A C 1
ATOM 1429 O O . ILE A 1 183 ? -8.836 8.221 0.796 1.00 96.94 183 ILE A O 1
ATOM 1433 N N . TRP A 1 184 ? -10.418 6.678 0.468 1.00 97.50 184 TRP A N 1
ATOM 1434 C CA . TRP A 1 184 ? -10.032 6.366 -0.908 1.00 97.50 184 TRP A CA 1
ATOM 1435 C C . TRP A 1 184 ? -10.717 7.255 -1.952 1.00 97.50 184 TRP A C 1
ATOM 1437 O O . TRP A 1 184 ? -10.413 7.163 -3.145 1.00 97.50 184 TRP A O 1
ATOM 1447 N N . ASN A 1 185 ? -11.667 8.089 -1.527 1.00 95.69 185 ASN A N 1
ATOM 1448 C CA . ASN A 1 185 ? -12.159 9.181 -2.348 1.00 95.69 185 ASN A CA 1
ATOM 1449 C C . ASN A 1 185 ? -11.100 10.287 -2.344 1.00 95.69 185 ASN A C 1
ATOM 1451 O O . ASN A 1 185 ? -10.768 10.827 -1.294 1.00 95.69 185 ASN A O 1
ATOM 1455 N N . THR A 1 186 ? -10.585 10.613 -3.525 1.00 94.44 186 THR A N 1
ATOM 1456 C CA . THR A 1 186 ? -9.458 11.533 -3.699 1.00 94.44 186 THR A CA 1
ATOM 1457 C C . THR A 1 186 ? -9.806 12.992 -3.420 1.00 94.44 186 THR A C 1
ATOM 1459 O O . THR A 1 186 ? -8.911 13.817 -3.510 1.00 94.44 186 THR A O 1
ATOM 1462 N N . SER A 1 187 ? -11.070 13.326 -3.154 1.00 93.44 187 SER A N 1
ATOM 1463 C CA . SER A 1 187 ? -11.530 14.700 -2.917 1.00 93.44 187 SER A CA 1
ATOM 1464 C C . SER A 1 187 ? -12.527 14.797 -1.749 1.00 93.44 187 SER A C 1
ATOM 1466 O O . SER A 1 187 ? -13.413 15.659 -1.741 1.00 93.44 187 SER A O 1
ATOM 1468 N N . ALA A 1 188 ? -12.492 13.849 -0.809 1.00 93.69 188 ALA A N 1
ATOM 1469 C CA . ALA A 1 188 ? -13.419 13.820 0.321 1.00 93.69 188 ALA A CA 1
ATOM 1470 C C . ALA A 1 188 ? -13.143 14.921 1.354 1.00 93.69 188 ALA A C 1
ATOM 1472 O O . ALA A 1 188 ? -14.083 15.398 1.994 1.00 93.69 188 ALA A O 1
ATOM 1473 N N . CYS A 1 189 ? -11.888 15.342 1.497 1.00 93.56 189 CYS A N 1
ATOM 1474 C CA . CYS A 1 189 ? -11.456 16.399 2.412 1.00 93.56 189 CYS A CA 1
ATOM 1475 C C . CYS A 1 189 ? -11.546 17.798 1.779 1.00 93.56 189 CYS A C 1
ATOM 1477 O O . CYS A 1 189 ? -11.345 18.816 2.448 1.00 93.56 189 CYS A O 1
ATOM 1479 N N . GLY A 1 190 ? -11.901 17.852 0.497 1.00 90.25 190 GLY A N 1
ATOM 1480 C CA . GLY A 1 190 ? -12.062 19.044 -0.320 1.00 90.25 190 GLY A CA 1
ATOM 1481 C C . GLY A 1 190 ? -11.496 18.795 -1.718 1.00 90.25 190 GLY A C 1
ATOM 1482 O O . GLY A 1 190 ? -10.946 17.736 -1.985 1.00 90.25 190 GLY A O 1
ATOM 1483 N N . PRO A 1 191 ? -11.593 19.762 -2.642 1.00 83.94 191 PRO A N 1
ATOM 1484 C CA . PRO A 1 191 ? -10.898 19.631 -3.919 1.00 83.94 191 PRO A CA 1
ATOM 1485 C C . PRO A 1 191 ? -9.375 19.598 -3.720 1.00 83.94 191 PRO A C 1
ATOM 1487 O O . PRO A 1 191 ? -8.686 18.922 -4.466 1.00 83.94 191 PRO A O 1
ATOM 1490 N N . GLY A 1 192 ? -8.839 20.273 -2.693 1.00 81.00 192 GLY A N 1
ATOM 1491 C CA . GLY A 1 192 ? -7.396 20.342 -2.430 1.00 81.00 192 GLY A CA 1
ATOM 1492 C C . GLY A 1 192 ? -6.584 20.944 -3.593 1.00 81.00 192 GLY A C 1
ATOM 1493 O O . GLY A 1 192 ? -7.157 21.488 -4.542 1.00 81.00 192 GLY A O 1
ATOM 1494 N N . PRO A 1 193 ? -5.244 20.948 -3.502 1.00 83.62 193 PRO A N 1
ATOM 1495 C CA . PRO A 1 193 ? -4.373 21.296 -4.615 1.00 83.62 193 PRO A CA 1
ATOM 1496 C C . PRO A 1 193 ? -4.400 20.188 -5.670 1.00 83.62 193 PRO A C 1
ATOM 1498 O O . PRO A 1 193 ? -4.337 19.009 -5.330 1.00 83.62 193 PRO A O 1
ATOM 1501 N N . ASP A 1 194 ? -4.452 20.599 -6.939 1.00 83.00 194 ASP A N 1
ATOM 1502 C CA . ASP A 1 194 ? -4.273 19.712 -8.093 1.00 83.00 194 ASP A CA 1
ATOM 1503 C C . ASP A 1 194 ? -5.221 18.492 -8.067 1.00 83.00 194 ASP A C 1
ATOM 1505 O O . ASP A 1 194 ? -4.827 17.343 -8.274 1.00 83.00 194 ASP A O 1
ATOM 1509 N N . ASP A 1 195 ? -6.506 18.753 -7.784 1.00 85.81 195 ASP A N 1
ATOM 1510 C CA . ASP A 1 195 ? -7.547 17.724 -7.767 1.00 85.81 195 ASP A CA 1
ATOM 1511 C C . ASP A 1 195 ? -7.617 16.953 -9.087 1.00 85.81 195 ASP A C 1
ATOM 1513 O O . ASP A 1 195 ? -7.562 17.534 -10.173 1.00 85.81 195 ASP A O 1
ATOM 1517 N N . GLY A 1 196 ? -7.778 15.635 -8.998 1.00 86.81 196 GLY A N 1
ATOM 1518 C CA . GLY A 1 196 ? -7.843 14.766 -10.172 1.00 86.81 196 GLY A CA 1
ATOM 1519 C C . GLY A 1 196 ? -6.540 14.658 -10.974 1.00 86.81 196 GLY A C 1
ATOM 1520 O O . GLY A 1 196 ? -6.561 14.047 -12.046 1.00 86.81 196 GLY A O 1
ATOM 1521 N N . HIS A 1 197 ? -5.414 15.199 -10.486 1.00 94.19 197 HIS A N 1
ATOM 1522 C CA . HIS A 1 197 ? -4.118 15.067 -11.156 1.00 94.19 197 HIS A CA 1
ATOM 1523 C C . HIS A 1 197 ? -3.723 13.584 -11.260 1.00 94.19 197 HIS A C 1
ATOM 1525 O O . HIS A 1 197 ? -3.640 12.894 -10.238 1.00 94.19 197 HIS A O 1
ATOM 1531 N N . PRO A 1 198 ? -3.498 13.042 -12.471 1.00 96.25 198 PRO A N 1
ATOM 1532 C CA . PRO A 1 198 ? -3.323 11.609 -12.643 1.00 96.25 198 PRO A CA 1
ATOM 1533 C C . PRO A 1 198 ? -1.920 11.190 -12.191 1.00 96.25 198 PRO A C 1
ATOM 1535 O O . PRO A 1 198 ? -0.900 11.582 -12.762 1.00 96.25 198 PRO A O 1
ATOM 1538 N N . LEU A 1 199 ? -1.874 10.359 -11.153 1.00 96.94 199 LEU A N 1
ATOM 1539 C CA . LEU A 1 199 ? -0.643 9.919 -10.507 1.00 96.94 199 LEU A CA 1
ATOM 1540 C C . LEU A 1 199 ? -0.535 8.401 -10.469 1.00 96.94 199 LEU A C 1
ATOM 1542 O O . LEU A 1 199 ? -1.525 7.678 -10.340 1.00 96.94 199 LEU A O 1
ATOM 1546 N N . LYS A 1 200 ? 0.704 7.916 -10.509 1.00 96.94 200 LYS A N 1
ATOM 1547 C CA . LYS A 1 200 ? 1.025 6.518 -10.228 1.00 96.94 200 LYS A CA 1
ATOM 1548 C C . LYS A 1 200 ? 2.067 6.434 -9.124 1.00 96.94 200 LYS A C 1
ATOM 1550 O O . LYS A 1 200 ? 3.097 7.092 -9.205 1.00 96.94 200 LYS A O 1
ATOM 1555 N N . LEU A 1 201 ? 1.792 5.611 -8.113 1.00 97.81 201 LEU A N 1
ATOM 1556 C CA . LEU A 1 201 ? 2.709 5.320 -7.015 1.00 97.81 201 LEU A CA 1
ATOM 1557 C C . LEU A 1 201 ? 3.141 3.854 -7.078 1.00 97.81 201 LEU A C 1
ATOM 1559 O O . LEU A 1 201 ? 2.300 2.958 -7.191 1.00 97.81 201 LEU A O 1
ATOM 1563 N N . TRP A 1 202 ? 4.443 3.621 -6.962 1.00 97.44 202 TRP A N 1
ATOM 1564 C CA . TRP A 1 202 ? 5.028 2.304 -6.726 1.00 97.44 202 TRP A CA 1
ATOM 1565 C C . TRP A 1 202 ? 5.861 2.318 -5.454 1.00 97.44 202 TRP A C 1
ATOM 1567 O O . TRP A 1 202 ? 6.382 3.360 -5.063 1.00 97.44 202 TRP A O 1
ATOM 1577 N N . VAL A 1 203 ? 6.018 1.151 -4.837 1.00 95.94 203 VAL A N 1
ATOM 1578 C CA . VAL A 1 203 ? 6.898 0.960 -3.681 1.00 95.94 203 VAL A CA 1
ATOM 1579 C C . VAL A 1 203 ? 7.763 -0.253 -3.933 1.00 95.94 203 VAL A C 1
ATOM 1581 O O . VAL A 1 203 ? 7.240 -1.348 -4.157 1.00 95.94 203 VAL A O 1
ATOM 1584 N N . ASN A 1 204 ? 9.074 -0.083 -3.842 1.00 94.38 204 ASN A N 1
ATOM 1585 C CA . ASN A 1 204 ? 9.952 -1.217 -3.652 1.00 94.38 204 ASN A CA 1
ATOM 1586 C C . ASN A 1 204 ? 10.127 -1.440 -2.158 1.00 94.38 204 ASN A C 1
ATOM 1588 O O . ASN A 1 204 ? 10.871 -0.724 -1.508 1.00 94.38 204 ASN A O 1
ATOM 1592 N N . TRP A 1 205 ? 9.389 -2.407 -1.629 1.00 91.56 205 TRP A N 1
ATOM 1593 C CA . TRP A 1 205 ? 9.337 -2.735 -0.203 1.00 91.56 205 TRP A CA 1
ATOM 1594 C C . TRP A 1 205 ? 10.404 -3.740 0.242 1.00 91.56 205 TRP A C 1
ATOM 1596 O O . TRP A 1 205 ? 10.516 -4.060 1.422 1.00 91.56 205 TRP A O 1
ATOM 1606 N N . GLN A 1 206 ? 11.153 -4.299 -0.709 1.00 85.56 206 GLN A N 1
ATOM 1607 C CA . GLN A 1 206 ? 12.191 -5.279 -0.435 1.00 85.56 206 GLN A CA 1
ATOM 1608 C C . GLN A 1 206 ? 13.549 -4.589 -0.481 1.00 85.56 206 GLN A C 1
ATOM 1610 O O . GLN A 1 206 ? 13.984 -4.155 -1.545 1.00 85.56 206 GLN A O 1
ATOM 1615 N N . SER A 1 207 ? 14.199 -4.496 0.676 1.00 73.50 207 SER A N 1
ATOM 1616 C CA . SER A 1 207 ? 15.549 -3.956 0.785 1.00 73.50 207 SER A CA 1
ATOM 1617 C C . SER A 1 207 ? 16.619 -4.986 0.419 1.00 73.50 207 SER A C 1
ATOM 1619 O O . SER A 1 207 ? 16.407 -6.197 0.540 1.00 73.50 207 SER A O 1
ATOM 1621 N N . ASP A 1 208 ? 17.803 -4.505 0.037 1.00 64.75 208 ASP A N 1
ATOM 1622 C CA . ASP A 1 208 ? 18.940 -5.320 -0.419 1.00 64.75 208 ASP A CA 1
ATOM 1623 C C . ASP A 1 208 ? 19.671 -6.065 0.728 1.00 64.75 208 ASP A C 1
ATOM 1625 O O . ASP A 1 208 ? 20.809 -6.519 0.594 1.00 64.75 208 ASP A O 1
ATOM 1629 N N . GLY A 1 209 ? 19.025 -6.243 1.886 1.00 60.66 209 GLY A N 1
ATOM 1630 C CA . GLY A 1 209 ? 19.597 -6.950 3.029 1.00 60.66 209 GLY A CA 1
ATOM 1631 C C . GLY A 1 209 ? 18.727 -6.905 4.283 1.00 60.66 209 GLY A C 1
ATOM 1632 O O . GLY A 1 209 ? 17.786 -6.126 4.410 1.00 60.66 209 GLY A O 1
ATOM 1633 N N . THR A 1 210 ? 19.040 -7.749 5.269 1.00 62.25 210 THR A N 1
ATOM 1634 C CA . THR A 1 210 ? 18.246 -7.823 6.504 1.00 62.25 210 THR A CA 1
ATOM 1635 C C . THR A 1 210 ? 18.370 -6.539 7.325 1.00 62.25 210 THR A C 1
ATOM 1637 O O . THR A 1 210 ? 19.384 -6.319 7.984 1.00 62.25 210 THR A O 1
ATOM 1640 N N . GLY A 1 211 ? 17.313 -5.727 7.343 1.00 69.81 211 GLY A N 1
ATOM 1641 C CA . GLY A 1 211 ? 17.188 -4.574 8.239 1.00 69.81 211 GLY A CA 1
ATOM 1642 C C . GLY A 1 211 ? 17.922 -3.303 7.800 1.00 69.81 211 GLY A C 1
ATOM 1643 O O . GLY A 1 211 ? 17.902 -2.343 8.570 1.00 69.81 211 GLY A O 1
ATOM 1644 N N . SER A 1 212 ? 18.525 -3.284 6.604 1.00 82.12 212 SER A N 1
ATOM 1645 C CA . SER A 1 212 ? 18.940 -2.040 5.938 1.00 82.12 212 SER A CA 1
ATOM 1646 C C . SER A 1 212 ? 17.746 -1.439 5.182 1.00 82.12 212 SER A C 1
ATOM 1648 O O . SER A 1 212 ? 16.989 -2.225 4.607 1.00 82.12 212 SER A O 1
ATOM 1650 N N . PRO A 1 213 ? 17.554 -0.106 5.179 1.00 87.31 213 PRO A N 1
ATOM 1651 C CA . PRO A 1 213 ? 16.599 0.577 4.303 1.00 87.31 213 PRO A CA 1
ATOM 1652 C C . PRO A 1 213 ? 17.091 0.699 2.850 1.00 87.31 213 PRO A C 1
ATOM 1654 O O . PRO A 1 213 ? 16.341 1.156 1.992 1.00 87.31 213 PRO A O 1
ATOM 1657 N N . ASP A 1 214 ? 18.337 0.320 2.556 1.00 84.38 214 ASP A N 1
ATOM 1658 C CA . ASP A 1 214 ? 18.891 0.421 1.205 1.00 84.38 214 ASP A CA 1
ATOM 1659 C C . ASP A 1 214 ? 18.112 -0.465 0.224 1.00 84.38 214 ASP A C 1
ATOM 1661 O O . ASP A 1 214 ? 17.812 -1.627 0.507 1.00 84.38 214 ASP A O 1
ATOM 1665 N N . GLY A 1 215 ? 17.768 0.096 -0.933 1.00 86.56 215 GLY A N 1
ATOM 1666 C CA . GLY A 1 215 ? 16.902 -0.542 -1.928 1.00 86.56 215 GLY A CA 1
ATOM 1667 C C . GLY A 1 215 ? 15.409 -0.300 -1.691 1.00 86.56 215 GLY A C 1
ATOM 1668 O O . GLY A 1 215 ? 14.614 -0.500 -2.609 1.00 86.56 215 GLY A O 1
ATOM 1669 N N . GLU A 1 216 ? 15.014 0.199 -0.518 1.00 93.31 216 GLU A N 1
ATOM 1670 C CA . GLU A 1 216 ? 13.629 0.546 -0.238 1.00 93.31 216 GLU A CA 1
ATOM 1671 C C . GLU A 1 216 ? 13.293 1.978 -0.672 1.00 93.31 216 GLU A C 1
ATOM 1673 O O . GLU A 1 216 ? 13.953 2.949 -0.288 1.00 93.31 216 GLU A O 1
ATOM 1678 N N . TRP A 1 217 ? 12.230 2.124 -1.460 1.00 95.69 217 TRP A N 1
ATOM 1679 C CA . TRP A 1 217 ? 11.807 3.421 -1.980 1.00 95.69 217 TRP A CA 1
ATOM 1680 C C . TRP A 1 217 ? 10.324 3.451 -2.337 1.00 95.69 217 TRP A C 1
ATOM 1682 O O . TRP A 1 217 ? 9.702 2.416 -2.585 1.00 95.69 217 TRP A O 1
ATOM 1692 N N . ALA A 1 218 ? 9.770 4.658 -2.445 1.00 97.62 218 ALA A N 1
ATOM 1693 C CA . ALA A 1 218 ? 8.504 4.914 -3.125 1.00 97.62 218 ALA A CA 1
ATOM 1694 C C . ALA A 1 218 ? 8.718 5.853 -4.318 1.00 97.62 218 ALA A C 1
ATOM 1696 O O . ALA A 1 218 ? 9.439 6.842 -4.217 1.00 97.62 218 ALA A O 1
ATOM 1697 N N . ARG A 1 219 ? 8.092 5.552 -5.453 1.00 97.75 219 ARG A N 1
ATOM 1698 C CA . ARG A 1 219 ? 8.265 6.279 -6.712 1.00 97.75 219 ARG A CA 1
ATOM 1699 C C . ARG A 1 219 ? 6.936 6.805 -7.199 1.00 97.75 219 ARG A C 1
ATOM 1701 O O . ARG A 1 219 ? 5.995 6.035 -7.383 1.00 97.75 219 ARG A O 1
ATOM 1708 N N . LEU A 1 220 ? 6.895 8.106 -7.437 1.00 98.00 220 LEU A N 1
ATOM 1709 C CA . LEU A 1 220 ? 5.753 8.816 -7.972 1.00 98.00 220 LEU A CA 1
ATOM 1710 C C . LEU A 1 220 ? 6.006 9.154 -9.439 1.00 98.00 220 LEU A C 1
ATOM 1712 O O . LEU A 1 220 ? 7.061 9.687 -9.781 1.00 98.00 220 LEU A O 1
ATOM 1716 N N . ARG A 1 221 ? 5.022 8.882 -10.291 1.00 97.31 221 ARG A N 1
ATOM 1717 C CA . ARG A 1 221 ? 5.001 9.320 -11.684 1.00 97.31 221 ARG A CA 1
ATOM 1718 C C . ARG A 1 221 ? 3.819 10.238 -11.922 1.00 97.31 221 ARG A C 1
ATOM 1720 O O . ARG A 1 221 ? 2.685 9.905 -11.570 1.00 97.31 221 ARG A O 1
ATOM 1727 N N . ASN A 1 222 ? 4.106 11.360 -12.565 1.00 97.56 222 ASN A N 1
ATOM 1728 C CA . ASN A 1 222 ? 3.097 12.245 -13.107 1.00 97.56 222 ASN A CA 1
ATOM 1729 C C . ASN A 1 222 ? 2.652 11.697 -14.461 1.00 97.56 222 ASN A C 1
ATOM 1731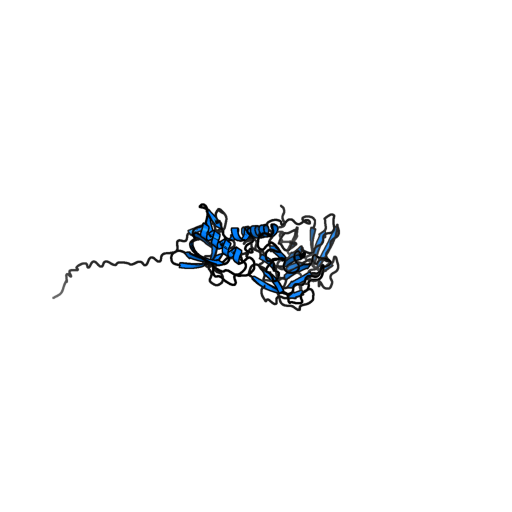 O O . ASN A 1 222 ? 3.455 11.593 -15.387 1.00 97.56 222 ASN A O 1
ATOM 1735 N N . LEU A 1 223 ? 1.388 11.295 -14.559 1.00 96.88 223 LEU A N 1
ATOM 1736 C CA . LEU A 1 223 ? 0.819 10.785 -15.805 1.00 96.88 223 LEU A CA 1
ATOM 1737 C C . LEU A 1 223 ? 0.276 11.913 -16.693 1.00 96.88 223 LEU A C 1
ATOM 1739 O O . LEU A 1 223 ? -0.060 11.661 -17.849 1.00 96.88 223 LEU A O 1
ATOM 1743 N N . ASP A 1 224 ? 0.204 13.143 -16.180 1.00 96.88 224 ASP A N 1
ATOM 1744 C CA . ASP A 1 224 ? -0.091 14.324 -16.977 1.00 96.88 224 ASP A CA 1
ATOM 1745 C C . ASP A 1 224 ? 1.150 14.699 -17.796 1.00 96.88 224 ASP A C 1
ATOM 1747 O O . ASP A 1 224 ? 2.231 14.949 -17.260 1.00 96.88 224 ASP A O 1
ATOM 1751 N N . ALA A 1 225 ? 0.997 14.716 -19.119 1.00 95.75 225 ALA A N 1
ATOM 1752 C CA . ALA A 1 225 ? 2.074 15.015 -20.057 1.00 95.75 225 ALA A CA 1
ATOM 1753 C C . ALA A 1 225 ? 2.352 16.520 -20.219 1.00 95.75 225 ALA A C 1
ATOM 1755 O O . ALA A 1 225 ? 3.314 16.890 -20.891 1.00 95.75 225 ALA A O 1
ATOM 1756 N N . VAL A 1 226 ? 1.516 17.388 -19.643 1.00 96.56 226 VAL A N 1
ATOM 1757 C CA . VAL A 1 226 ? 1.556 18.842 -19.842 1.00 96.56 226 VAL A CA 1
ATOM 1758 C C . VAL A 1 226 ? 1.752 19.595 -18.531 1.00 96.56 226 VAL A C 1
ATOM 1760 O O . VAL A 1 226 ? 2.551 20.531 -18.486 1.00 96.56 226 VAL A O 1
ATOM 1763 N N . ASN A 1 227 ? 1.050 19.204 -17.467 1.00 96.94 227 ASN A N 1
ATOM 1764 C CA . ASN A 1 227 ? 1.000 19.992 -16.237 1.00 96.94 227 ASN A CA 1
ATOM 1765 C C . ASN A 1 227 ? 1.982 19.471 -15.171 1.00 96.94 227 ASN A C 1
ATOM 1767 O O . ASN A 1 227 ? 1.962 18.278 -14.847 1.00 96.94 227 ASN A O 1
ATOM 1771 N N . PRO A 1 228 ? 2.851 20.334 -14.606 1.00 96.75 228 PRO A N 1
ATOM 1772 C CA . PRO A 1 228 ? 3.664 19.975 -13.450 1.00 96.75 228 PRO A CA 1
ATOM 1773 C C . PRO A 1 228 ? 2.796 19.894 -12.189 1.00 96.75 228 PRO A C 1
ATOM 1775 O O . PRO A 1 228 ? 1.818 20.625 -12.072 1.00 96.75 228 PRO A O 1
ATOM 1778 N N . LEU A 1 229 ? 3.204 19.070 -11.223 1.00 97.38 229 LEU A N 1
ATOM 1779 C CA . LEU A 1 229 ? 2.538 18.936 -9.928 1.00 97.38 229 LEU A CA 1
ATOM 1780 C C . LEU A 1 229 ? 3.422 19.475 -8.791 1.00 97.38 229 LEU A C 1
ATOM 1782 O O . LEU A 1 229 ? 4.448 18.862 -8.472 1.00 97.38 229 LEU A O 1
ATOM 1786 N N . PRO A 1 230 ? 3.053 20.590 -8.142 1.00 96.69 230 PRO A N 1
ATOM 1787 C CA . PRO A 1 230 ? 3.683 21.032 -6.903 1.00 96.69 230 PRO A CA 1
ATOM 1788 C C . PRO A 1 230 ? 3.356 20.079 -5.744 1.00 96.69 230 PRO A C 1
ATOM 1790 O O . PRO A 1 230 ? 2.209 19.927 -5.342 1.00 96.69 230 PRO A O 1
ATOM 1793 N N . LEU A 1 231 ? 4.383 19.471 -5.152 1.00 97.19 231 LEU A N 1
ATOM 1794 C CA . LEU A 1 231 ? 4.238 18.519 -4.041 1.00 97.19 231 LEU A CA 1
ATOM 1795 C C . LEU A 1 231 ? 4.550 19.140 -2.676 1.00 97.19 231 LEU A C 1
ATOM 1797 O O . LEU A 1 231 ? 4.512 18.453 -1.660 1.00 97.19 231 LEU A O 1
ATOM 1801 N N . GLY A 1 232 ? 4.885 20.429 -2.615 1.00 96.19 232 GLY A N 1
ATOM 1802 C CA . GLY A 1 232 ? 5.244 21.097 -1.366 1.00 96.19 232 GLY A CA 1
ATOM 1803 C C . GLY A 1 232 ? 4.204 20.893 -0.258 1.00 96.19 232 GLY A C 1
ATOM 1804 O O . GLY A 1 232 ? 3.050 21.285 -0.401 1.00 96.19 232 GLY A O 1
ATOM 1805 N N . GLY A 1 233 ? 4.615 20.292 0.863 1.00 95.06 233 GLY A N 1
ATOM 1806 C CA . GLY A 1 233 ? 3.743 20.041 2.017 1.00 95.06 233 GLY A CA 1
ATOM 1807 C C . GLY A 1 233 ? 2.909 18.756 1.955 1.00 95.06 233 GLY A C 1
ATOM 1808 O O . GLY A 1 233 ? 2.329 18.385 2.978 1.00 95.06 233 GLY A O 1
ATOM 1809 N N . TRP A 1 234 ? 2.894 18.052 0.820 1.00 97.69 234 TRP A N 1
ATOM 1810 C CA . TRP A 1 234 ? 2.294 16.722 0.704 1.00 97.69 234 TRP A CA 1
ATOM 1811 C C . TRP A 1 234 ? 3.057 15.720 1.584 1.00 97.69 234 TRP A C 1
ATOM 1813 O O . TRP A 1 234 ? 4.210 15.958 1.974 1.00 97.69 234 TRP A O 1
ATOM 1823 N N . ALA A 1 235 ? 2.432 14.588 1.896 1.00 97.31 235 ALA A N 1
ATOM 1824 C CA . ALA A 1 235 ? 3.016 13.550 2.735 1.00 97.31 235 ALA A CA 1
ATOM 1825 C C . ALA A 1 235 ? 2.948 12.173 2.067 1.00 97.31 235 ALA A C 1
ATOM 1827 O O . ALA A 1 235 ? 1.872 11.684 1.741 1.00 97.31 235 ALA A O 1
ATOM 1828 N N . LEU A 1 236 ? 4.095 11.514 1.922 1.00 98.31 236 LEU A N 1
ATOM 1829 C CA . LEU A 1 236 ? 4.173 10.084 1.629 1.00 98.31 236 LEU A CA 1
ATOM 1830 C C . LEU A 1 236 ? 4.227 9.317 2.954 1.00 98.31 236 LEU A C 1
ATOM 1832 O O . LEU A 1 236 ? 5.001 9.680 3.838 1.00 98.31 236 LEU A O 1
ATOM 1836 N N . ARG A 1 237 ? 3.432 8.257 3.104 1.00 96.19 237 ARG A N 1
ATOM 1837 C CA . ARG A 1 237 ? 3.281 7.526 4.369 1.00 96.19 237 ARG A CA 1
ATOM 1838 C C . ARG A 1 237 ? 3.163 6.022 4.163 1.00 96.19 237 ARG A C 1
ATOM 1840 O O . ARG A 1 237 ? 2.630 5.593 3.145 1.00 96.19 237 ARG A O 1
ATOM 1847 N N . ASP A 1 238 ? 3.580 5.243 5.156 1.00 95.44 238 ASP A N 1
ATOM 1848 C CA . ASP A 1 238 ? 3.206 3.830 5.296 1.00 95.44 238 ASP A CA 1
ATOM 1849 C C . ASP A 1 238 ? 1.849 3.655 6.017 1.00 95.44 238 ASP A C 1
ATOM 1851 O O . ASP A 1 238 ? 1.162 4.626 6.370 1.00 95.44 238 ASP A O 1
ATOM 1855 N N . ALA A 1 239 ? 1.447 2.409 6.293 1.00 93.94 239 ALA A N 1
ATOM 1856 C CA . ALA A 1 239 ? 0.244 2.154 7.085 1.00 93.94 239 ALA A CA 1
ATOM 1857 C C . ALA A 1 239 ? 0.384 2.533 8.577 1.00 93.94 239 ALA A C 1
ATOM 1859 O O . ALA A 1 239 ? -0.638 2.770 9.227 1.00 93.94 239 ALA A O 1
ATOM 1860 N N . MET A 1 240 ? 1.608 2.612 9.128 1.00 88.38 240 MET A N 1
ATOM 1861 C CA . MET A 1 240 ? 1.891 2.879 10.553 1.00 88.38 240 MET A CA 1
ATOM 1862 C C . MET A 1 240 ? 2.175 4.356 10.891 1.00 88.38 240 MET A C 1
ATOM 1864 O O . MET A 1 240 ? 2.647 4.654 11.990 1.00 88.38 240 MET A O 1
ATOM 1868 N N . ARG A 1 241 ? 1.852 5.288 9.986 1.00 85.94 241 ARG A N 1
ATOM 1869 C CA . ARG A 1 241 ? 2.004 6.754 10.128 1.00 85.94 241 ARG A CA 1
ATOM 1870 C C . ARG A 1 241 ? 3.428 7.309 10.075 1.00 85.94 241 ARG A C 1
ATOM 1872 O O . ARG A 1 241 ? 3.622 8.500 10.327 1.00 85.94 241 ARG A O 1
ATOM 1879 N N . ARG A 1 242 ? 4.426 6.511 9.703 1.00 92.75 242 ARG A N 1
ATOM 1880 C CA . ARG A 1 242 ? 5.751 7.044 9.363 1.00 92.75 242 ARG A CA 1
ATOM 1881 C C . ARG A 1 242 ? 5.596 7.843 8.076 1.00 92.75 242 ARG A C 1
ATOM 1883 O O . ARG A 1 242 ? 5.193 7.289 7.059 1.00 92.75 242 ARG A O 1
ATOM 1890 N N . GLN A 1 243 ? 5.870 9.147 8.136 1.00 95.25 243 GLN A N 1
ATOM 1891 C CA . GLN A 1 243 ? 5.637 10.064 7.016 1.00 95.25 243 GLN A CA 1
ATOM 1892 C C . GLN A 1 243 ? 6.896 10.811 6.564 1.00 95.25 243 GLN A C 1
ATOM 1894 O O . GLN A 1 243 ? 7.698 11.263 7.385 1.00 95.25 243 GLN A O 1
ATOM 1899 N N . TYR A 1 244 ? 7.026 10.961 5.251 1.00 97.62 244 TYR A N 1
ATOM 1900 C CA . TYR A 1 244 ? 7.948 11.850 4.569 1.00 97.62 244 TYR A CA 1
ATOM 1901 C C . TYR A 1 244 ? 7.158 13.061 4.092 1.00 97.62 244 TYR A C 1
ATOM 1903 O O . TYR A 1 244 ? 6.200 12.908 3.333 1.00 97.62 244 TYR A O 1
ATOM 1911 N N . ARG A 1 245 ? 7.540 14.263 4.525 1.00 97.75 245 ARG A N 1
ATOM 1912 C CA . ARG A 1 245 ? 6.927 15.501 4.034 1.00 97.75 245 ARG A CA 1
ATOM 1913 C C . ARG A 1 245 ? 7.766 16.072 2.908 1.00 97.75 245 ARG A C 1
ATOM 1915 O O . ARG A 1 245 ? 8.948 16.350 3.101 1.00 97.75 245 ARG A O 1
ATOM 1922 N N . PHE A 1 246 ? 7.140 16.286 1.760 1.00 97.81 246 PHE A N 1
ATOM 1923 C CA . PHE A 1 246 ? 7.807 16.871 0.609 1.00 97.81 246 PHE A CA 1
ATOM 1924 C C . PHE A 1 246 ? 8.202 18.330 0.905 1.00 97.81 246 PHE A C 1
ATOM 1926 O O . PHE A 1 246 ? 7.354 19.125 1.333 1.00 97.81 246 PHE A O 1
ATOM 1933 N N . PRO A 1 247 ? 9.474 18.717 0.676 1.00 95.69 247 PRO A N 1
ATOM 1934 C CA . PRO A 1 247 ? 9.918 20.103 0.817 1.00 95.69 247 PRO A CA 1
ATOM 1935 C C . PRO A 1 247 ? 9.078 21.064 -0.034 1.00 95.69 247 PRO A C 1
ATOM 1937 O O . PRO A 1 247 ? 8.677 20.708 -1.140 1.00 95.69 247 PRO A O 1
ATOM 1940 N N . SER A 1 248 ? 8.863 22.297 0.435 1.00 92.31 248 SER A N 1
ATOM 1941 C CA . SER A 1 248 ? 7.944 23.274 -0.183 1.00 92.31 248 SER A CA 1
ATOM 1942 C C . SER A 1 248 ? 8.190 23.561 -1.671 1.00 92.31 248 SER A C 1
ATOM 1944 O O . SER A 1 248 ? 7.239 23.814 -2.398 1.00 92.31 248 SER A O 1
ATOM 1946 N N . GLY A 1 249 ? 9.442 23.506 -2.133 1.00 92.81 249 GLY A N 1
ATOM 1947 C CA . GLY A 1 249 ? 9.814 23.723 -3.537 1.00 92.81 249 GLY A CA 1
ATOM 1948 C C . GLY A 1 249 ? 9.815 22.465 -4.410 1.00 92.81 249 GLY A C 1
ATOM 1949 O O . GLY A 1 249 ? 10.357 22.503 -5.509 1.00 92.81 249 GLY A O 1
ATOM 1950 N N . THR A 1 250 ? 9.304 21.334 -3.922 1.00 96.75 250 THR A N 1
ATOM 1951 C CA . THR A 1 250 ? 9.293 20.089 -4.701 1.00 96.75 250 THR A CA 1
ATOM 1952 C C . THR A 1 250 ? 8.224 20.161 -5.780 1.00 96.75 250 THR A C 1
ATOM 1954 O O . THR A 1 250 ? 7.056 20.400 -5.477 1.00 96.75 250 THR A O 1
ATOM 1957 N N . VAL A 1 251 ? 8.621 19.919 -7.026 1.00 96.56 251 VAL A N 1
ATOM 1958 C CA . VAL A 1 251 ? 7.726 19.892 -8.182 1.00 96.56 251 VAL A CA 1
ATOM 1959 C C . VAL A 1 251 ? 8.013 18.634 -8.982 1.00 96.56 251 VAL A C 1
ATOM 1961 O O . VAL A 1 251 ? 9.161 18.354 -9.313 1.00 96.56 251 VAL A O 1
ATOM 1964 N N . LEU A 1 252 ? 6.964 17.887 -9.303 1.00 97.56 252 LEU A N 1
ATOM 1965 C CA . LEU A 1 252 ? 7.033 16.749 -10.201 1.00 97.56 252 LEU A CA 1
ATOM 1966 C C . LEU A 1 252 ? 6.691 17.210 -11.620 1.00 97.56 252 LEU A C 1
ATOM 1968 O O . LEU A 1 252 ? 5.566 17.628 -11.897 1.00 97.56 252 LEU A O 1
ATOM 1972 N N . ALA A 1 253 ? 7.675 17.157 -12.515 1.00 97.00 253 ALA A N 1
ATOM 1973 C CA . ALA A 1 253 ? 7.527 17.602 -13.898 1.00 97.00 253 ALA A CA 1
ATOM 1974 C C . ALA A 1 253 ? 6.427 16.823 -14.659 1.00 97.00 253 ALA A C 1
ATOM 1976 O O . ALA A 1 253 ? 6.086 15.705 -14.260 1.00 97.00 253 ALA A O 1
ATOM 1977 N N . PRO A 1 254 ? 5.884 17.370 -15.764 1.00 97.25 254 PRO A N 1
ATOM 1978 C CA . PRO A 1 254 ? 4.970 16.635 -16.639 1.00 97.25 254 PRO A CA 1
ATOM 1979 C C . PRO A 1 254 ? 5.625 15.358 -17.172 1.00 97.25 254 PRO A C 1
ATOM 1981 O O . PRO A 1 254 ? 6.772 15.392 -17.617 1.00 97.25 254 PRO A O 1
ATOM 1984 N N . GLY A 1 255 ? 4.935 14.220 -17.083 1.00 96.06 255 GLY A N 1
ATOM 1985 C CA . GLY A 1 255 ? 5.493 12.906 -17.432 1.00 96.06 255 GLY A CA 1
ATOM 1986 C C . GLY A 1 255 ? 6.672 12.454 -16.556 1.00 96.06 255 GLY A C 1
ATOM 1987 O O . GLY A 1 255 ? 7.259 11.403 -16.822 1.00 96.06 255 GLY A O 1
ATOM 1988 N N . GLY A 1 256 ? 7.046 13.257 -15.555 1.00 96.19 256 GLY A N 1
ATOM 1989 C CA . GLY A 1 256 ? 8.234 13.083 -14.737 1.00 96.19 256 GLY A CA 1
ATOM 1990 C C . GLY A 1 256 ? 8.072 12.003 -13.678 1.00 96.19 256 GLY A C 1
ATOM 1991 O O . GLY A 1 256 ? 6.964 11.574 -13.342 1.00 96.19 256 GLY A O 1
ATOM 1992 N N . VAL A 1 257 ? 9.212 11.595 -13.128 1.00 96.44 257 VAL A N 1
ATOM 1993 C CA . VAL A 1 257 ? 9.321 10.593 -12.071 1.00 96.44 257 VAL A CA 1
ATOM 1994 C C . VAL A 1 257 ? 10.134 11.178 -10.921 1.00 96.44 257 VAL A C 1
ATOM 1996 O O . VAL A 1 257 ? 11.166 11.804 -11.146 1.00 96.44 257 VAL A O 1
ATOM 1999 N N . LEU A 1 258 ? 9.668 10.959 -9.694 1.00 97.56 258 LEU A N 1
ATOM 2000 C CA . LEU A 1 258 ? 10.355 11.329 -8.460 1.00 97.56 258 LEU A CA 1
ATOM 2001 C C . LEU A 1 258 ? 10.375 10.118 -7.530 1.00 97.56 258 LEU A C 1
ATOM 2003 O O . LEU A 1 258 ? 9.330 9.535 -7.239 1.00 97.56 258 LEU A O 1
ATOM 2007 N N . THR A 1 259 ? 11.557 9.743 -7.055 1.00 97.44 259 THR A N 1
ATOM 2008 C CA . THR A 1 259 ? 11.763 8.617 -6.142 1.00 97.44 259 THR A CA 1
ATOM 2009 C C . THR A 1 259 ? 12.161 9.136 -4.767 1.00 97.44 259 THR A C 1
ATOM 2011 O O . THR A 1 259 ? 13.093 9.923 -4.637 1.00 97.44 259 THR A O 1
ATOM 2014 N N . VAL A 1 260 ? 11.453 8.692 -3.732 1.00 98.00 260 VAL A N 1
ATOM 2015 C CA . VAL A 1 260 ? 11.801 8.905 -2.327 1.00 98.00 260 VAL A CA 1
ATOM 2016 C C . VAL A 1 260 ? 12.415 7.612 -1.799 1.00 98.00 260 VAL A C 1
ATOM 2018 O O . VAL A 1 260 ? 11.707 6.628 -1.584 1.00 98.00 260 VAL A O 1
ATOM 2021 N N . HIS A 1 261 ? 13.727 7.614 -1.599 1.00 97.00 261 HIS A N 1
ATOM 2022 C CA . HIS A 1 261 ? 14.466 6.521 -0.969 1.00 97.00 261 HIS A CA 1
ATOM 2023 C C . HIS A 1 261 ? 14.311 6.594 0.548 1.00 97.00 261 HIS A C 1
ATOM 2025 O O . HIS A 1 261 ? 14.337 7.683 1.124 1.00 97.00 261 HIS A O 1
ATOM 2031 N N . VAL A 1 262 ? 14.152 5.449 1.212 1.00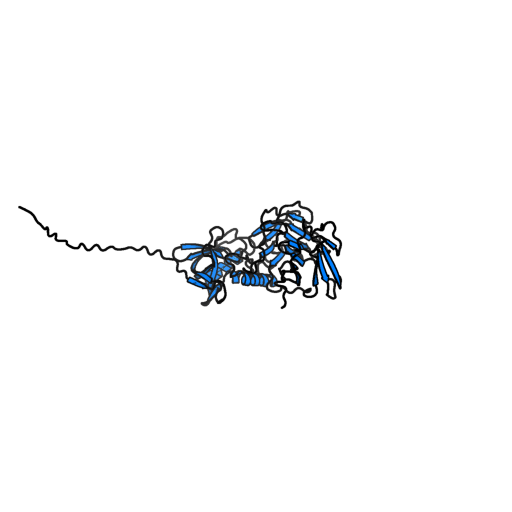 95.94 262 VAL A N 1
ATOM 2032 C CA . VAL A 1 262 ? 14.003 5.404 2.678 1.00 95.94 262 VAL A CA 1
ATOM 2033 C C . VAL A 1 262 ? 15.327 5.720 3.384 1.00 95.94 262 VAL A C 1
ATOM 2035 O O . VAL A 1 262 ? 15.336 6.408 4.406 1.00 95.94 262 VAL A O 1
ATOM 2038 N N . GLY A 1 263 ? 16.443 5.249 2.828 1.00 94.19 263 GLY A N 1
ATOM 2039 C CA . GLY A 1 263 ? 17.783 5.462 3.373 1.00 94.19 263 GLY A CA 1
ATOM 2040 C C . GLY A 1 263 ? 18.322 6.892 3.235 1.00 94.19 263 GLY A C 1
ATOM 2041 O O . GLY A 1 263 ? 17.606 7.848 2.917 1.00 94.19 263 GLY A O 1
ATOM 2042 N N . GLU A 1 264 ? 19.623 7.027 3.485 1.00 94.06 264 GLU A N 1
ATOM 2043 C CA . GLU A 1 264 ? 20.383 8.264 3.291 1.00 94.06 264 GLU A CA 1
ATOM 2044 C C . GLU A 1 264 ? 20.837 8.438 1.833 1.00 94.06 264 GLU A C 1
ATOM 2046 O O . GLU A 1 264 ? 20.991 7.474 1.085 1.00 94.06 264 GLU A O 1
ATOM 2051 N N . GLY A 1 265 ? 21.090 9.684 1.432 1.00 94.31 265 GLY A N 1
ATOM 2052 C CA . GLY A 1 265 ? 21.673 10.001 0.133 1.00 94.31 265 GLY A CA 1
ATOM 2053 C C . GLY A 1 265 ? 21.661 11.494 -0.168 1.00 94.31 265 GLY A C 1
ATOM 2054 O O . GLY A 1 265 ? 21.268 12.317 0.665 1.00 94.31 265 GLY A O 1
ATOM 2055 N N . ILE A 1 266 ? 22.135 11.851 -1.359 1.00 94.38 266 ILE A N 1
ATOM 2056 C CA . ILE A 1 266 ? 22.238 13.243 -1.799 1.00 94.38 266 ILE A CA 1
ATOM 2057 C C . ILE A 1 266 ? 21.058 13.548 -2.705 1.00 94.38 266 ILE A C 1
ATOM 2059 O O . ILE A 1 266 ? 20.940 12.981 -3.784 1.00 94.38 266 ILE A O 1
ATOM 2063 N N . ARG A 1 267 ? 20.203 14.470 -2.261 1.00 94.38 267 ARG A N 1
ATOM 2064 C CA . ARG A 1 267 ? 19.052 14.930 -3.035 1.00 94.38 267 ARG A CA 1
ATOM 2065 C C . ARG A 1 267 ? 19.473 15.491 -4.398 1.00 94.38 267 ARG A C 1
ATOM 2067 O O . ARG A 1 267 ? 20.366 16.335 -4.462 1.00 94.38 267 ARG A O 1
ATOM 2074 N N . ASP A 1 268 ? 18.705 15.138 -5.422 1.00 94.06 268 ASP A N 1
ATOM 2075 C CA . ASP A 1 268 ? 18.680 15.790 -6.732 1.00 94.06 268 ASP A CA 1
ATOM 2076 C C . ASP A 1 268 ? 17.221 16.057 -7.181 1.00 94.06 268 ASP A C 1
ATOM 2078 O O . ASP A 1 268 ? 16.303 16.078 -6.350 1.00 94.06 268 ASP A O 1
ATOM 2082 N N . ASP A 1 269 ? 17.009 16.337 -8.469 1.00 90.62 269 ASP A N 1
ATOM 2083 C CA . ASP A 1 269 ? 15.688 16.649 -9.035 1.00 90.62 269 ASP A CA 1
ATOM 2084 C C . ASP A 1 269 ? 14.749 15.429 -9.120 1.00 90.62 269 ASP A C 1
ATOM 2086 O O . ASP A 1 269 ? 13.529 15.595 -9.105 1.00 90.62 269 ASP A O 1
ATOM 2090 N N . ALA A 1 270 ? 15.296 14.213 -9.192 1.00 93.19 270 ALA A N 1
ATOM 2091 C CA . ALA A 1 270 ? 14.558 12.957 -9.342 1.00 93.19 270 ALA A CA 1
ATOM 2092 C C . ALA A 1 270 ? 14.630 12.057 -8.095 1.00 93.19 270 ALA A C 1
ATOM 2094 O O . ALA A 1 270 ? 13.803 11.155 -7.946 1.00 93.19 270 ALA A O 1
ATOM 2095 N N . ASN A 1 271 ? 15.576 12.298 -7.186 1.00 96.38 271 ASN A N 1
ATOM 2096 C CA . ASN A 1 271 ? 15.841 11.488 -6.004 1.00 96.38 271 ASN A CA 1
ATOM 2097 C C . ASN A 1 271 ? 15.783 12.331 -4.730 1.00 96.38 271 ASN A C 1
ATOM 2099 O O . ASN A 1 271 ? 16.561 13.262 -4.513 1.00 96.38 271 ASN A O 1
ATOM 2103 N N . LEU A 1 272 ? 14.869 11.950 -3.845 1.00 97.94 272 LEU A N 1
ATOM 2104 C CA . LEU A 1 272 ? 14.749 12.442 -2.482 1.00 97.94 272 LEU A CA 1
ATOM 2105 C C . LEU A 1 272 ? 15.095 11.321 -1.505 1.00 97.94 272 LEU A C 1
ATOM 2107 O O . LEU A 1 272 ? 14.960 10.143 -1.824 1.00 97.94 272 LEU A O 1
ATOM 2111 N N . TYR A 1 273 ? 15.495 11.697 -0.294 1.00 97.38 273 TYR A N 1
ATOM 2112 C CA . TYR A 1 273 ? 15.943 10.757 0.729 1.00 97.38 273 TYR A CA 1
ATOM 2113 C C . TYR A 1 273 ? 15.245 11.057 2.050 1.00 97.38 273 TYR A C 1
ATOM 2115 O O . TYR A 1 273 ? 15.195 12.210 2.489 1.00 97.38 273 TYR A O 1
ATOM 2123 N N . TRP A 1 274 ? 14.683 10.019 2.666 1.00 96.50 274 TRP A N 1
ATOM 2124 C CA . TRP A 1 274 ? 14.014 10.096 3.963 1.00 96.50 274 TRP A CA 1
ATOM 2125 C C . TRP A 1 274 ? 15.029 10.157 5.111 1.00 96.50 274 TRP A C 1
ATOM 2127 O O . TRP A 1 274 ? 14.729 10.740 6.153 1.00 96.50 274 TRP A O 1
ATOM 2137 N N . GLY A 1 275 ? 16.236 9.616 4.905 1.00 95.31 275 GLY A N 1
ATOM 2138 C CA . GLY A 1 275 ? 17.334 9.669 5.871 1.00 95.31 275 GLY A CA 1
ATOM 2139 C C . GLY A 1 275 ? 17.114 8.773 7.089 1.00 95.31 275 GLY A C 1
ATOM 2140 O O . GLY A 1 275 ? 17.568 9.103 8.183 1.00 95.31 275 GLY A O 1
ATOM 2141 N N . LEU A 1 276 ? 16.361 7.682 6.931 1.00 94.00 276 LEU A N 1
ATOM 2142 C CA . LEU A 1 276 ? 16.125 6.711 7.995 1.00 94.00 276 LEU A CA 1
ATOM 2143 C C . LEU A 1 276 ? 17.186 5.608 7.955 1.00 94.00 276 LEU A C 1
ATOM 2145 O O . LEU A 1 276 ? 17.714 5.277 6.900 1.00 94.00 276 LEU A O 1
ATOM 2149 N N . ASP A 1 277 ? 17.463 4.998 9.107 1.00 92.00 277 ASP A N 1
ATOM 2150 C CA . ASP A 1 277 ? 18.416 3.889 9.260 1.00 92.00 277 ASP A CA 1
ATOM 2151 C C . ASP A 1 277 ? 17.725 2.511 9.311 1.00 92.00 277 ASP A C 1
ATOM 2153 O O . ASP A 1 277 ? 18.360 1.485 9.589 1.00 92.00 277 ASP A O 1
ATOM 2157 N N . LYS A 1 278 ? 16.401 2.482 9.129 1.00 91.69 278 LYS A N 1
ATOM 2158 C CA . LYS A 1 278 ? 15.554 1.289 9.219 1.00 91.69 278 LYS A CA 1
ATOM 2159 C C . LYS A 1 278 ? 14.504 1.292 8.110 1.00 91.69 278 LYS A C 1
ATOM 2161 O O . LYS A 1 278 ? 13.998 2.366 7.784 1.00 91.69 278 LYS A O 1
ATOM 2166 N N . PRO A 1 279 ? 14.115 0.103 7.619 1.00 91.75 279 PRO A N 1
ATOM 2167 C CA . PRO A 1 279 ? 13.027 -0.021 6.666 1.00 91.75 279 PRO A CA 1
ATOM 2168 C C . PRO A 1 279 ? 11.702 0.564 7.159 1.00 91.75 279 PRO A C 1
ATOM 2170 O O . PRO A 1 279 ? 11.386 0.525 8.359 1.00 91.75 279 PRO A O 1
ATOM 2173 N N . VAL A 1 280 ? 10.905 1.058 6.217 1.00 93.81 280 VAL A N 1
ATOM 2174 C CA . VAL A 1 280 ? 9.579 1.628 6.456 1.00 93.81 280 VAL A CA 1
ATOM 2175 C C . VAL A 1 280 ? 8.472 0.668 6.036 1.00 93.81 280 VAL A C 1
ATOM 2177 O O . VAL A 1 280 ? 7.604 0.376 6.848 1.00 93.81 280 VAL A O 1
ATOM 2180 N N . PHE A 1 281 ? 8.496 0.144 4.825 1.00 94.19 281 PHE A N 1
ATOM 2181 C CA . PHE A 1 281 ? 7.452 -0.699 4.267 1.00 94.19 281 PHE A CA 1
ATOM 2182 C C . PHE A 1 281 ? 7.681 -2.175 4.624 1.00 94.19 281 PHE A C 1
ATOM 2184 O O . PHE A 1 281 ? 8.740 -2.768 4.409 1.00 94.19 281 PHE A O 1
ATOM 2191 N N . ASP A 1 282 ? 6.668 -2.806 5.216 1.00 92.31 282 ASP A N 1
ATOM 2192 C CA . ASP A 1 282 ? 6.777 -4.202 5.635 1.00 92.31 282 ASP A CA 1
ATOM 2193 C C . ASP A 1 282 ? 6.881 -5.146 4.422 1.00 92.31 282 ASP A C 1
ATOM 2195 O O . ASP A 1 282 ? 6.074 -5.113 3.492 1.00 92.31 282 ASP A O 1
ATOM 2199 N N . ASN A 1 283 ? 7.857 -6.056 4.452 1.00 91.62 283 ASN A N 1
ATOM 2200 C CA . ASN A 1 283 ? 8.007 -7.095 3.432 1.00 91.62 283 ASN A CA 1
ATOM 2201 C C . ASN A 1 283 ? 6.788 -8.035 3.380 1.00 91.62 283 ASN A C 1
ATOM 2203 O O . ASN A 1 283 ? 6.196 -8.376 4.412 1.00 91.62 283 ASN A O 1
ATOM 2207 N N . VAL A 1 284 ? 6.480 -8.559 2.188 1.00 92.06 284 VAL A N 1
ATOM 2208 C CA . VAL A 1 284 ? 5.476 -9.625 2.047 1.00 92.06 284 VAL A CA 1
ATOM 2209 C C . VAL A 1 284 ? 5.933 -10.881 2.791 1.00 92.06 284 VAL A C 1
ATOM 2211 O O . VAL A 1 284 ? 6.994 -11.441 2.522 1.00 92.06 284 VAL A O 1
ATOM 2214 N N . ASP A 1 285 ? 5.093 -11.366 3.704 1.00 92.06 285 ASP A N 1
ATOM 2215 C CA . ASP A 1 285 ? 5.291 -12.629 4.419 1.00 92.06 285 ASP A CA 1
ATOM 2216 C C . ASP A 1 285 ? 4.072 -13.515 4.178 1.00 92.06 285 ASP A C 1
ATOM 2218 O O . ASP A 1 285 ? 3.026 -13.367 4.814 1.00 92.06 285 ASP A O 1
ATOM 2222 N N . ARG A 1 286 ? 4.216 -14.464 3.249 1.00 89.88 286 ARG A N 1
ATOM 2223 C CA . ARG A 1 286 ? 3.137 -15.383 2.858 1.00 89.88 286 ARG A CA 1
ATOM 2224 C C . ARG A 1 286 ? 2.698 -16.300 4.000 1.00 89.88 286 ARG A C 1
ATOM 2226 O O . ARG A 1 286 ? 1.551 -16.719 4.020 1.00 89.88 286 ARG A O 1
ATOM 2233 N N . SER A 1 287 ? 3.558 -16.572 4.986 1.00 90.38 287 SER A N 1
ATOM 2234 C CA . SER A 1 287 ? 3.185 -17.405 6.142 1.00 90.38 287 SER A CA 1
ATOM 2235 C C . SER A 1 287 ? 2.249 -16.689 7.118 1.00 90.38 287 SER A C 1
ATOM 2237 O O . SER A 1 287 ? 1.516 -17.329 7.870 1.00 90.38 287 SER A O 1
ATOM 2239 N N . ARG A 1 288 ? 2.271 -15.354 7.096 1.00 93.44 288 ARG A N 1
ATOM 2240 C CA . ARG A 1 288 ? 1.438 -14.474 7.925 1.00 93.44 288 ARG A CA 1
ATOM 2241 C C . ARG A 1 288 ? 0.450 -13.660 7.104 1.00 93.44 288 ARG A C 1
ATOM 2243 O O . ARG A 1 288 ? -0.237 -12.799 7.655 1.00 93.44 288 ARG A O 1
ATOM 2250 N N . GLU A 1 289 ? 0.405 -13.910 5.799 1.00 92.69 289 GLU A N 1
ATOM 2251 C CA . GLU A 1 289 ? -0.432 -13.191 4.848 1.00 92.69 289 GLU A CA 1
ATOM 2252 C C . GLU A 1 289 ? -0.276 -11.659 4.968 1.00 92.69 289 GLU A C 1
ATOM 2254 O O . GLU A 1 289 ? -1.244 -10.918 4.807 1.00 92.69 289 GLU A O 1
ATOM 2259 N N . SER A 1 290 ? 0.929 -11.171 5.289 1.00 93.56 290 SER A N 1
ATOM 2260 C CA . SER A 1 290 ? 1.200 -9.741 5.493 1.00 93.56 290 SER A CA 1
ATOM 2261 C C . SER A 1 290 ? 1.840 -9.080 4.270 1.00 93.56 290 SER A C 1
ATOM 2263 O O . SER A 1 290 ? 2.272 -9.755 3.337 1.00 93.56 290 SER A O 1
ATOM 2265 N N . GLY A 1 291 ? 1.895 -7.754 4.308 1.00 94.38 291 GLY A N 1
ATOM 2266 C CA . GLY A 1 291 ? 2.526 -6.851 3.348 1.00 94.38 291 GLY A CA 1
ATOM 2267 C C . GLY A 1 291 ? 2.476 -5.447 3.943 1.00 94.38 291 GLY A C 1
ATOM 2268 O O . GLY A 1 291 ? 2.664 -5.340 5.152 1.00 94.38 291 GLY A O 1
ATOM 2269 N N . ASP A 1 292 ? 2.156 -4.421 3.158 1.00 96.06 292 ASP A N 1
ATOM 2270 C CA . ASP A 1 292 ? 1.937 -3.046 3.637 1.00 96.06 292 ASP A CA 1
ATOM 2271 C C . ASP A 1 292 ? 1.194 -2.213 2.569 1.00 96.06 292 ASP A C 1
ATOM 2273 O O . ASP A 1 292 ? 0.655 -2.743 1.591 1.00 96.06 292 ASP A O 1
ATOM 2277 N N . GLY A 1 293 ? 1.184 -0.891 2.726 1.00 95.56 293 GLY A N 1
ATOM 2278 C CA . GLY A 1 293 ? 0.939 0.031 1.629 1.00 95.56 293 GLY A CA 1
ATOM 2279 C C . GLY A 1 293 ? 1.718 1.335 1.763 1.00 95.56 293 GLY A C 1
ATOM 2280 O O . GLY A 1 293 ? 2.174 1.693 2.848 1.00 95.56 293 GLY A O 1
ATOM 2281 N N . ALA A 1 294 ? 1.823 2.061 0.651 1.00 97.31 294 ALA A N 1
ATOM 2282 C CA . ALA A 1 294 ? 2.226 3.460 0.643 1.00 97.31 294 ALA A CA 1
ATOM 2283 C C . ALA A 1 294 ? 1.087 4.351 0.169 1.00 97.31 294 ALA A C 1
ATOM 2285 O O . ALA A 1 294 ? 0.301 3.982 -0.708 1.00 97.31 294 ALA A O 1
ATOM 2286 N N . TYR A 1 295 ? 1.047 5.539 0.751 1.00 98.00 295 TYR A N 1
ATOM 2287 C CA . TYR A 1 295 ? -0.076 6.453 0.678 1.00 98.00 295 TYR A CA 1
ATOM 2288 C C . TYR A 1 295 ? 0.457 7.870 0.492 1.00 98.00 295 TYR A C 1
ATOM 2290 O O . TYR A 1 295 ? 1.234 8.346 1.320 1.00 98.00 295 TYR A O 1
ATOM 2298 N N . LEU A 1 296 ? 0.069 8.529 -0.596 1.00 98.06 296 LEU A N 1
ATOM 2299 C CA . LEU A 1 296 ? 0.397 9.923 -0.868 1.00 98.06 296 LEU A CA 1
ATOM 2300 C C . LEU A 1 296 ? -0.802 10.794 -0.499 1.00 98.06 296 LEU A C 1
ATOM 2302 O O . LEU A 1 296 ? -1.821 10.756 -1.185 1.00 98.06 296 LEU A O 1
ATOM 2306 N N . PHE A 1 297 ? -0.663 11.572 0.566 1.00 97.00 297 PHE A N 1
ATOM 2307 C CA . PHE A 1 297 ? -1.658 12.522 1.041 1.00 97.00 297 PHE A CA 1
ATOM 2308 C C . PHE A 1 297 ? -1.305 13.943 0.615 1.00 97.00 297 PHE A C 1
ATOM 2310 O O . PHE A 1 297 ? -0.140 14.349 0.694 1.00 97.00 297 PHE A O 1
ATOM 2317 N N . ASP A 1 298 ? -2.312 14.711 0.223 1.00 96.44 298 ASP A N 1
ATOM 2318 C CA . ASP A 1 298 ? -2.173 16.158 0.099 1.00 96.44 298 ASP A CA 1
ATOM 2319 C C . ASP A 1 298 ? -2.218 16.850 1.487 1.00 96.44 298 ASP A C 1
ATOM 2321 O O . ASP A 1 298 ? -2.451 16.198 2.514 1.00 96.44 298 ASP A O 1
ATOM 2325 N N . PRO A 1 299 ? -1.976 18.172 1.568 1.00 94.31 299 PRO A N 1
ATOM 2326 C CA . PRO A 1 299 ? -2.024 18.908 2.832 1.00 94.31 299 PRO A CA 1
ATOM 2327 C C . PRO A 1 299 ? -3.400 18.954 3.523 1.00 94.31 299 PRO A C 1
ATOM 2329 O O . PRO A 1 299 ? -3.461 19.278 4.710 1.00 94.31 299 PRO A O 1
ATOM 2332 N N . GLN A 1 300 ? -4.490 18.675 2.808 1.00 93.81 300 GLN A N 1
ATOM 2333 C CA . GLN A 1 300 ? -5.867 18.657 3.309 1.00 93.81 300 GLN A CA 1
ATOM 2334 C C . GLN A 1 300 ? -6.239 17.287 3.894 1.00 93.81 300 GLN A C 1
ATOM 2336 O O . GLN A 1 300 ? -7.170 17.195 4.697 1.00 93.81 300 GLN A O 1
ATOM 2341 N N . GLY A 1 301 ? -5.474 16.249 3.556 1.00 94.06 301 GLY A N 1
ATOM 2342 C CA . GLY A 1 301 ? -5.658 14.882 4.028 1.00 94.06 301 GLY A CA 1
ATOM 2343 C C . GLY A 1 301 ? -6.313 13.959 3.004 1.00 94.06 301 GLY A C 1
ATOM 2344 O O . GLY A 1 301 ? -6.608 12.816 3.356 1.00 94.06 301 GLY A O 1
ATOM 2345 N N . ASP A 1 302 ? -6.509 14.410 1.762 1.00 95.75 302 ASP A N 1
ATOM 2346 C CA . ASP A 1 302 ? -6.997 13.553 0.684 1.00 95.75 302 ASP A CA 1
ATOM 2347 C C . ASP A 1 302 ? -5.883 12.633 0.190 1.00 95.75 302 ASP A C 1
ATOM 2349 O O . ASP A 1 302 ? -4.742 13.050 -0.036 1.00 95.75 302 ASP A O 1
ATOM 2353 N N . LEU A 1 303 ? -6.217 11.359 -0.006 1.00 95.69 303 LEU A N 1
ATOM 2354 C CA . LEU A 1 303 ? -5.309 10.381 -0.583 1.00 95.69 303 LEU A CA 1
ATOM 2355 C C . LEU A 1 303 ? -5.295 10.531 -2.110 1.00 95.69 303 LEU A C 1
ATOM 2357 O O . LEU A 1 303 ? -6.298 10.282 -2.771 1.00 95.69 303 LEU A O 1
ATOM 2361 N N . ARG A 1 304 ? -4.152 10.911 -2.685 1.00 96.25 304 ARG A N 1
ATOM 2362 C CA . ARG A 1 304 ? -4.002 11.246 -4.115 1.00 96.25 304 ARG A CA 1
ATOM 2363 C C . ARG A 1 304 ? -3.396 10.131 -4.957 1.00 96.25 304 ARG A C 1
ATOM 2365 O O . ARG A 1 304 ? -3.675 10.026 -6.146 1.00 96.25 304 ARG A O 1
ATOM 2372 N N . ALA A 1 305 ? -2.581 9.281 -4.344 1.00 97.31 305 ALA A N 1
ATOM 2373 C CA . ALA A 1 305 ? -2.061 8.066 -4.959 1.00 97.31 305 ALA A CA 1
ATOM 2374 C C . ALA A 1 305 ? -1.730 7.041 -3.876 1.00 97.31 305 ALA A C 1
ATOM 2376 O O . ALA A 1 305 ? -1.397 7.398 -2.745 1.00 97.31 305 ALA A O 1
ATOM 2377 N N . TRP A 1 306 ? -1.808 5.757 -4.210 1.00 97.69 306 TRP A N 1
ATOM 2378 C CA . TRP A 1 306 ? -1.503 4.693 -3.263 1.00 97.69 306 TRP A CA 1
ATOM 2379 C C . TRP A 1 306 ? -1.045 3.418 -3.957 1.00 97.69 306 TRP A C 1
ATOM 2381 O O . TRP A 1 306 ? -1.303 3.190 -5.141 1.00 97.69 306 TRP A O 1
ATOM 2391 N N . MET A 1 307 ? -0.405 2.555 -3.178 1.00 97.06 307 MET A N 1
ATOM 2392 C CA . MET A 1 307 ? -0.174 1.163 -3.529 1.00 97.06 307 MET A CA 1
ATOM 2393 C C . MET A 1 307 ? -0.348 0.311 -2.277 1.00 97.06 307 MET A C 1
ATOM 2395 O O . MET A 1 307 ? 0.299 0.571 -1.269 1.00 97.06 307 MET A O 1
ATOM 2399 N N . VAL A 1 308 ? -1.195 -0.714 -2.348 1.00 97.00 308 VAL A N 1
ATOM 2400 C CA . VAL A 1 308 ? -1.353 -1.733 -1.299 1.00 97.00 308 VAL A CA 1
ATOM 2401 C C . VAL A 1 308 ? -0.814 -3.051 -1.840 1.00 97.00 308 VAL A C 1
ATOM 2403 O O . VAL A 1 308 ? -1.054 -3.382 -3.003 1.00 97.00 308 VAL A O 1
ATOM 2406 N N . TYR A 1 309 ? -0.063 -3.790 -1.026 1.00 96.19 309 TYR A N 1
ATOM 2407 C CA . TYR A 1 309 ? 0.547 -5.051 -1.436 1.00 96.19 309 TYR A CA 1
ATOM 2408 C C . TYR A 1 309 ? 0.601 -6.072 -0.276 1.00 96.19 309 TYR A C 1
ATOM 2410 O O . TYR A 1 309 ? 0.659 -5.682 0.888 1.00 96.19 309 TYR A O 1
ATOM 2418 N N . PRO A 1 310 ? 0.608 -7.390 -0.552 1.00 95.62 310 PRO A N 1
ATOM 2419 C CA . PRO A 1 310 ? 0.458 -7.992 -1.873 1.00 95.62 310 PRO A CA 1
ATOM 2420 C C . PRO A 1 310 ? -0.978 -7.822 -2.381 1.00 95.62 310 PRO A C 1
ATOM 2422 O O . PRO A 1 310 ? -1.906 -7.790 -1.576 1.00 95.62 310 PRO A O 1
ATOM 2425 N N . CYS A 1 311 ? -1.151 -7.739 -3.698 1.00 94.81 311 CYS A N 1
ATOM 2426 C CA . CYS A 1 311 ? -2.476 -7.681 -4.305 1.00 94.81 311 CYS A CA 1
ATOM 2427 C C . CYS A 1 311 ? -3.271 -8.961 -4.006 1.00 94.81 311 CYS A C 1
ATOM 2429 O O . CYS A 1 311 ? -2.724 -10.068 -4.075 1.00 94.81 311 CYS A O 1
ATOM 2431 N N . ARG A 1 312 ? -4.572 -8.827 -3.714 1.00 94.31 312 ARG A N 1
ATOM 2432 C CA . ARG A 1 312 ? -5.464 -9.962 -3.411 1.00 94.31 312 ARG A CA 1
ATOM 2433 C C . ARG A 1 312 ? -6.815 -9.950 -4.122 1.00 94.31 312 ARG A C 1
ATOM 2435 O O . ARG A 1 312 ? -7.509 -10.965 -4.077 1.00 94.31 312 ARG A O 1
ATOM 2442 N N . THR A 1 313 ? -7.220 -8.843 -4.736 1.00 92.12 313 THR A N 1
ATOM 2443 C CA . THR A 1 313 ? -8.541 -8.701 -5.372 1.00 92.12 313 THR A CA 1
ATOM 2444 C C . THR A 1 313 ? -8.459 -8.746 -6.894 1.00 92.12 313 THR A C 1
ATOM 2446 O O . THR A 1 313 ? -8.918 -9.711 -7.500 1.00 92.12 313 THR A O 1
ATOM 2449 N N . THR A 1 314 ? -7.849 -7.733 -7.510 1.00 88.56 314 THR A N 1
ATOM 2450 C CA . THR A 1 314 ? -7.742 -7.583 -8.969 1.00 88.56 314 THR A CA 1
ATOM 2451 C C . THR A 1 314 ? -6.272 -7.551 -9.370 1.00 88.56 314 THR A C 1
ATOM 2453 O O . THR A 1 314 ? -5.703 -6.495 -9.622 1.00 88.56 314 THR A O 1
ATOM 2456 N N . CYS A 1 315 ? -5.648 -8.729 -9.387 1.00 89.56 315 CYS A N 1
ATOM 2457 C CA . CYS A 1 315 ? -4.199 -8.887 -9.587 1.00 89.56 315 CYS A CA 1
ATOM 2458 C C . CYS A 1 315 ? -3.817 -9.313 -11.004 1.00 89.56 315 CYS A C 1
ATOM 2460 O O . CYS A 1 315 ? -2.677 -9.698 -11.250 1.00 89.56 315 CYS A O 1
ATOM 2462 N N . GLY A 1 316 ? -4.789 -9.305 -11.919 1.00 89.69 316 GLY A N 1
ATOM 2463 C CA . GLY A 1 316 ? -4.546 -9.617 -13.318 1.00 89.69 316 GLY A CA 1
ATOM 2464 C C . GLY A 1 316 ? -3.600 -8.594 -13.933 1.00 89.69 316 GLY A C 1
ATOM 2465 O O . GLY A 1 316 ? -3.764 -7.391 -13.731 1.00 89.69 316 GLY A O 1
ATOM 2466 N N . ASP A 1 317 ? -2.636 -9.087 -14.699 1.00 93.69 317 ASP A N 1
ATOM 2467 C CA . ASP A 1 317 ? -1.722 -8.267 -15.480 1.00 93.69 317 ASP A CA 1
ATOM 2468 C C . ASP A 1 317 ? -1.943 -8.558 -16.975 1.00 93.69 317 ASP A C 1
ATOM 2470 O O . ASP A 1 317 ? -2.030 -9.733 -17.350 1.00 93.69 317 ASP A O 1
ATOM 2474 N N . PRO A 1 318 ? -2.060 -7.532 -17.840 1.00 94.44 318 PRO A N 1
ATOM 2475 C CA . PRO A 1 318 ? -2.311 -7.728 -19.269 1.00 94.44 318 PRO A CA 1
ATOM 2476 C C . PRO A 1 318 ? -1.182 -8.473 -19.998 1.00 94.44 318 PRO A C 1
ATOM 2478 O O . PRO A 1 318 ? -1.431 -9.049 -21.054 1.00 94.44 318 PRO A O 1
ATOM 2481 N N . ASN A 1 319 ? 0.030 -8.490 -19.440 1.00 95.94 319 ASN A N 1
ATOM 2482 C CA . ASN A 1 319 ? 1.208 -9.136 -20.015 1.00 95.94 319 ASN A CA 1
ATOM 2483 C C . ASN A 1 319 ? 1.449 -10.547 -19.451 1.00 95.94 319 ASN A C 1
ATOM 2485 O O . ASN A 1 319 ? 2.485 -11.162 -19.730 1.00 95.94 319 ASN A O 1
ATOM 2489 N N . LEU A 1 320 ? 0.513 -11.094 -18.664 1.00 94.56 320 LEU A N 1
ATOM 2490 C CA . LEU A 1 320 ? 0.609 -12.462 -18.158 1.00 94.56 320 LEU A CA 1
ATOM 2491 C C . LEU A 1 320 ? 0.703 -13.462 -19.324 1.00 94.56 320 LEU A C 1
ATOM 2493 O O . LEU A 1 320 ? -0.129 -13.474 -20.229 1.00 94.56 320 LEU A O 1
ATOM 2497 N N . GLY A 1 321 ? 1.737 -14.307 -19.301 1.00 94.88 321 GLY A N 1
ATOM 2498 C CA . GLY A 1 321 ? 2.024 -15.267 -20.374 1.00 94.88 321 GLY A CA 1
ATOM 2499 C C . GLY A 1 321 ? 2.706 -14.674 -21.617 1.00 94.88 321 GLY A C 1
ATOM 2500 O O . GLY A 1 321 ? 2.991 -15.424 -22.548 1.00 94.88 321 GLY A O 1
ATOM 2501 N N . MET A 1 322 ? 2.999 -13.367 -21.635 1.00 97.44 322 MET A N 1
ATOM 2502 C CA . MET A 1 322 ? 3.669 -12.676 -22.752 1.00 97.44 322 MET A CA 1
ATOM 2503 C C . MET A 1 322 ? 5.143 -12.342 -22.478 1.00 97.44 322 MET A C 1
ATOM 2505 O O . MET A 1 322 ? 5.809 -11.747 -23.324 1.00 97.44 322 MET A O 1
ATOM 2509 N N . LEU A 1 323 ? 5.658 -12.694 -21.297 1.00 97.81 323 LEU A N 1
ATOM 2510 C CA . LEU A 1 323 ? 7.032 -12.416 -20.884 1.00 97.81 323 LEU A CA 1
ATOM 2511 C C . LEU A 1 323 ? 7.736 -13.717 -20.500 1.00 97.81 323 LEU A C 1
ATOM 2513 O O . LEU A 1 323 ? 7.266 -14.467 -19.646 1.00 97.81 323 LEU A O 1
ATOM 2517 N N . GLU A 1 324 ? 8.875 -13.977 -21.131 1.00 97.94 324 GLU A N 1
ATOM 2518 C CA . GLU A 1 324 ? 9.714 -15.149 -20.881 1.00 97.94 324 GLU A CA 1
ATOM 2519 C C . GLU A 1 324 ? 11.020 -14.723 -20.199 1.00 97.94 324 GLU A C 1
ATOM 2521 O O . GLU A 1 324 ? 11.654 -13.745 -20.605 1.00 97.94 324 GLU A O 1
ATOM 2526 N N . LEU A 1 325 ? 11.433 -15.463 -19.164 1.00 98.19 325 LEU A N 1
ATOM 2527 C CA . LEU A 1 325 ? 12.697 -15.238 -18.466 1.00 98.19 325 LEU A CA 1
ATOM 2528 C C . LEU A 1 325 ? 13.767 -16.243 -18.885 1.00 98.19 325 LEU A C 1
ATOM 2530 O O . LEU A 1 325 ? 13.519 -17.443 -18.966 1.00 98.19 325 LEU A O 1
ATOM 2534 N N . GLY A 1 326 ? 14.989 -15.746 -19.049 1.00 97.31 326 GLY A N 1
ATOM 2535 C CA . GLY A 1 326 ? 16.203 -16.549 -19.166 1.00 97.31 326 GLY A CA 1
ATOM 2536 C C . GLY A 1 326 ? 17.232 -16.119 -18.127 1.00 97.31 326 GLY A C 1
ATOM 2537 O O . GLY A 1 326 ? 17.258 -14.961 -17.714 1.00 97.31 326 GLY A O 1
ATOM 2538 N N . VAL A 1 327 ? 18.085 -17.046 -17.697 1.00 97.25 327 VAL A N 1
ATOM 2539 C CA . VAL A 1 327 ? 19.141 -16.788 -16.709 1.00 97.25 327 VAL A CA 1
ATOM 2540 C C . VAL A 1 327 ? 20.466 -17.349 -17.209 1.00 97.25 327 VAL A C 1
ATOM 2542 O O . VAL A 1 327 ? 20.540 -18.487 -17.670 1.00 97.25 327 VAL A O 1
ATOM 2545 N N . SER A 1 328 ? 21.519 -16.546 -17.083 1.00 96.69 328 SER A N 1
ATOM 2546 C CA . SER A 1 328 ? 22.909 -16.959 -17.246 1.00 96.69 328 SER A CA 1
ATOM 2547 C C . SER A 1 328 ? 23.619 -16.756 -15.907 1.00 96.69 328 SER A C 1
ATOM 2549 O O . SER A 1 328 ? 24.004 -15.627 -15.619 1.00 96.69 328 SER A O 1
ATOM 2551 N N . PRO A 1 329 ? 23.783 -17.803 -15.074 1.00 94.38 329 PRO A N 1
ATOM 2552 C CA . PRO A 1 329 ? 24.354 -17.669 -13.733 1.00 94.38 329 PRO A CA 1
ATOM 2553 C C . PRO A 1 329 ? 25.889 -17.759 -13.716 1.00 94.38 329 PRO A C 1
ATOM 2555 O O . PRO A 1 329 ? 26.494 -17.602 -12.671 1.00 94.38 329 PRO A O 1
ATOM 2558 N N . ARG A 1 330 ? 26.532 -18.038 -14.860 1.00 89.62 330 ARG A N 1
ATOM 2559 C CA . ARG A 1 330 ? 27.990 -18.212 -14.970 1.00 89.62 330 ARG A CA 1
ATOM 2560 C C . ARG A 1 330 ? 28.623 -17.117 -15.814 1.00 89.62 330 ARG A C 1
ATOM 2562 O O . ARG A 1 330 ? 28.052 -16.690 -16.818 1.00 89.62 330 ARG A O 1
ATOM 2569 N N . GLY A 1 331 ? 29.864 -16.767 -15.481 1.00 88.31 331 GLY A N 1
ATOM 2570 C CA . GLY A 1 331 ? 30.640 -15.769 -16.217 1.00 88.31 331 GLY A CA 1
ATOM 2571 C C . GLY A 1 331 ? 30.063 -14.370 -16.017 1.00 88.31 331 GLY A C 1
ATOM 2572 O O . GLY A 1 331 ? 29.886 -13.938 -14.884 1.00 88.31 331 GLY A O 1
ATOM 2573 N N . ASN A 1 332 ? 29.760 -13.668 -17.112 1.00 90.00 332 ASN A N 1
ATOM 2574 C CA . ASN A 1 332 ? 28.995 -12.424 -17.030 1.00 90.00 332 ASN A CA 1
ATOM 2575 C C . ASN A 1 332 ? 27.529 -12.760 -16.755 1.00 90.00 332 ASN A C 1
ATOM 2577 O O . ASN A 1 332 ? 26.770 -13.050 -17.681 1.00 90.00 332 ASN A O 1
ATOM 2581 N N . GLU A 1 333 ? 27.168 -12.738 -15.478 1.00 96.00 333 GLU A N 1
ATOM 2582 C CA . GLU A 1 333 ? 25.830 -13.040 -14.996 1.00 96.00 333 GLU A CA 1
ATOM 2583 C C . GLU A 1 333 ? 24.780 -12.062 -15.534 1.00 96.00 333 GLU A C 1
ATOM 2585 O O . GLU A 1 333 ? 24.948 -10.841 -15.458 1.00 96.00 333 GLU A O 1
ATOM 2590 N N . PHE A 1 334 ? 23.676 -12.595 -16.057 1.00 97.56 334 PHE A N 1
ATOM 2591 C CA . PHE A 1 334 ? 22.535 -11.779 -16.461 1.00 97.56 334 PHE A CA 1
ATOM 2592 C C . PHE A 1 334 ? 21.210 -12.532 -16.392 1.00 97.56 334 PHE A C 1
ATOM 2594 O O . PHE A 1 334 ? 21.147 -13.761 -16.488 1.00 97.56 334 PHE A O 1
ATOM 2601 N N . VAL A 1 335 ? 20.139 -11.750 -16.311 1.00 98.31 335 VAL A N 1
ATOM 2602 C CA . VAL A 1 335 ? 18.761 -12.180 -16.544 1.00 98.31 335 VAL A CA 1
ATOM 2603 C C . VAL A 1 335 ? 18.305 -11.594 -17.874 1.00 98.31 335 VAL A C 1
ATOM 2605 O O . VAL A 1 335 ? 18.554 -10.423 -18.147 1.00 98.31 335 VAL A O 1
ATOM 2608 N N . SER A 1 336 ? 17.657 -12.383 -18.725 1.00 98.31 336 SER A N 1
ATOM 2609 C CA . SER A 1 336 ? 17.000 -11.881 -19.931 1.00 98.31 336 SER A CA 1
ATOM 2610 C C . SER A 1 336 ? 15.490 -11.891 -19.769 1.00 98.31 336 SER A C 1
ATOM 2612 O O . SER A 1 336 ? 14.943 -12.892 -19.313 1.00 98.31 336 SER A O 1
ATOM 2614 N N . VAL A 1 337 ? 14.830 -10.823 -20.206 1.00 98.69 337 VAL A N 1
ATOM 2615 C CA . VAL A 1 337 ? 13.372 -10.747 -20.336 1.00 98.69 337 VAL A CA 1
ATOM 2616 C C . VAL A 1 337 ? 13.036 -10.627 -21.812 1.00 98.69 337 VAL A C 1
ATOM 2618 O O . VAL A 1 337 ? 13.553 -9.733 -22.481 1.00 98.69 337 VAL A O 1
ATOM 2621 N N . ARG A 1 338 ? 12.197 -11.528 -22.322 1.00 98.62 338 ARG A N 1
ATOM 2622 C CA . ARG A 1 338 ? 11.768 -11.546 -23.720 1.00 98.62 338 ARG A CA 1
ATOM 2623 C C . ARG A 1 338 ? 10.274 -11.297 -23.832 1.00 98.62 338 ARG A C 1
ATOM 2625 O O . ARG A 1 338 ? 9.497 -11.945 -23.138 1.00 98.62 338 ARG A O 1
ATOM 2632 N N . ASN A 1 339 ? 9.886 -10.418 -24.749 1.00 98.56 339 ASN A N 1
ATOM 2633 C CA . ASN A 1 339 ? 8.491 -10.233 -25.130 1.00 98.56 339 ASN A CA 1
ATOM 2634 C C . ASN A 1 339 ? 8.086 -11.308 -26.150 1.00 98.56 339 ASN A C 1
ATOM 2636 O O . ASN A 1 339 ? 8.582 -11.334 -27.277 1.00 98.56 339 ASN A O 1
ATOM 2640 N N . THR A 1 340 ? 7.196 -12.211 -25.749 1.00 98.44 340 THR A N 1
ATOM 2641 C CA . THR A 1 340 ? 6.607 -13.255 -26.606 1.00 98.44 340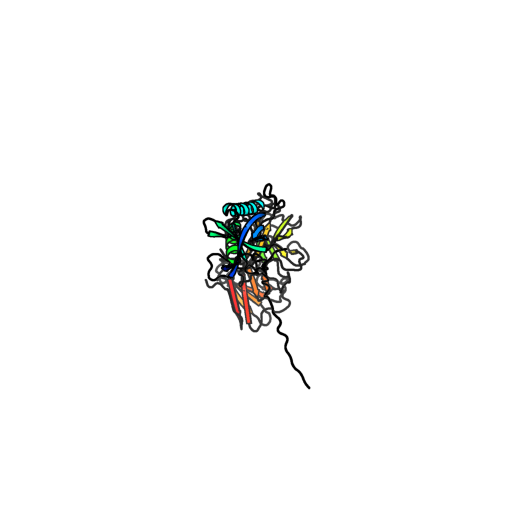 THR A CA 1
ATOM 2642 C C . THR A 1 340 ? 5.217 -12.876 -27.121 1.00 98.44 340 THR A C 1
ATOM 2644 O O . THR A 1 340 ? 4.621 -13.624 -27.898 1.00 98.44 340 THR A O 1
ATOM 2647 N N . GLY A 1 341 ? 4.703 -11.718 -26.702 1.00 97.88 341 GLY A N 1
ATOM 2648 C CA . GLY A 1 341 ? 3.426 -11.166 -27.119 1.00 97.88 341 GLY A CA 1
ATOM 2649 C C . GLY A 1 341 ? 3.468 -10.466 -28.485 1.00 97.88 341 GLY A C 1
ATOM 2650 O O . GLY A 1 341 ? 4.531 -10.264 -29.079 1.00 97.88 341 GLY A O 1
ATOM 2651 N N . PRO A 1 342 ? 2.289 -10.080 -29.007 1.00 97.62 342 PRO A N 1
ATOM 2652 C CA . PRO A 1 342 ? 2.151 -9.493 -30.340 1.00 97.62 342 PRO A CA 1
ATOM 2653 C C . PRO A 1 342 ? 2.349 -7.969 -30.381 1.00 97.62 342 PRO A C 1
ATOM 2655 O O . PRO A 1 342 ? 2.345 -7.395 -31.468 1.00 97.62 342 PRO A O 1
ATOM 2658 N N . ALA A 1 343 ? 2.479 -7.301 -29.231 1.00 98.06 343 ALA A N 1
ATOM 2659 C CA . ALA A 1 343 ? 2.554 -5.844 -29.121 1.00 98.06 343 ALA A CA 1
ATOM 2660 C C . ALA A 1 343 ? 3.746 -5.403 -28.251 1.00 98.06 343 ALA A C 1
ATOM 2662 O O . ALA A 1 343 ? 4.246 -6.214 -27.469 1.00 98.06 343 ALA A O 1
ATOM 2663 N N . PRO A 1 344 ? 4.211 -4.144 -28.367 1.00 98.25 344 PRO A N 1
ATOM 2664 C CA . PRO A 1 344 ? 5.254 -3.615 -27.494 1.00 98.25 344 PRO A CA 1
ATOM 2665 C C . PRO A 1 344 ? 4.830 -3.640 -26.020 1.00 98.25 344 PRO A C 1
ATOM 2667 O O . PRO A 1 344 ? 3.692 -3.293 -25.702 1.00 98.25 344 PRO A O 1
ATOM 2670 N N . ILE A 1 345 ? 5.752 -4.005 -25.126 1.00 98.12 345 ILE A N 1
ATOM 2671 C CA . ILE A 1 345 ? 5.531 -4.046 -23.674 1.00 98.12 345 ILE A CA 1
ATOM 2672 C C . ILE A 1 345 ? 6.477 -3.052 -23.000 1.00 98.12 345 ILE A C 1
ATOM 2674 O O . ILE A 1 345 ? 7.697 -3.199 -23.079 1.00 98.12 345 ILE A O 1
ATOM 2678 N N . GLY A 1 346 ? 5.912 -2.041 -22.339 1.00 96.56 346 GLY A N 1
ATOM 2679 C CA . GLY A 1 346 ? 6.658 -1.168 -21.432 1.00 96.56 346 GLY A CA 1
ATOM 2680 C C . GLY A 1 346 ? 6.922 -1.882 -20.110 1.00 96.56 346 GLY A C 1
ATOM 2681 O O . GLY A 1 346 ? 6.020 -2.517 -19.566 1.00 96.56 346 GLY A O 1
ATOM 2682 N N . MET A 1 347 ? 8.155 -1.796 -19.614 1.00 96.94 347 MET A N 1
ATOM 2683 C CA . MET A 1 347 ? 8.587 -2.568 -18.453 1.00 96.94 347 MET A CA 1
ATOM 2684 C C . MET A 1 347 ? 8.459 -1.814 -17.118 1.00 96.94 347 MET A C 1
ATOM 2686 O O . MET A 1 347 ? 8.536 -2.446 -16.065 1.00 96.94 347 MET A O 1
ATOM 2690 N N . GLU A 1 348 ? 8.240 -0.494 -17.132 1.00 94.75 348 GLU A N 1
ATOM 2691 C CA . GLU A 1 348 ? 8.005 0.301 -15.915 1.00 94.75 348 GLU A CA 1
ATOM 2692 C C . GLU A 1 348 ? 6.855 -0.284 -15.085 1.00 94.75 348 GLU A C 1
ATOM 2694 O O . GLU A 1 348 ? 5.768 -0.565 -15.589 1.00 94.75 348 GLU A O 1
ATOM 2699 N N . GLY A 1 349 ? 7.093 -0.463 -13.786 1.00 94.44 349 GLY A N 1
ATOM 2700 C CA . GLY A 1 349 ? 6.139 -1.110 -12.883 1.00 94.44 349 GLY A CA 1
ATOM 2701 C C . GLY A 1 349 ? 6.344 -2.620 -12.718 1.00 94.44 349 GLY A C 1
ATOM 2702 O O . GLY A 1 349 ? 5.708 -3.213 -11.838 1.00 94.44 349 GLY A O 1
ATOM 2703 N N . TYR A 1 350 ? 7.263 -3.223 -13.478 1.00 96.75 350 TYR A N 1
ATOM 2704 C CA . TYR A 1 350 ? 7.791 -4.555 -13.199 1.00 96.75 350 TYR A CA 1
ATOM 2705 C C . TYR A 1 350 ? 9.125 -4.496 -12.465 1.00 96.75 350 TYR A C 1
ATOM 2707 O O . TYR A 1 350 ? 9.875 -3.518 -12.530 1.00 96.75 350 TYR A O 1
ATOM 2715 N N . ARG A 1 351 ? 9.445 -5.604 -11.801 1.00 96.12 351 ARG A N 1
ATOM 2716 C CA . ARG A 1 351 ? 10.739 -5.828 -11.172 1.00 96.12 351 ARG A CA 1
ATOM 2717 C C . ARG A 1 351 ? 11.218 -7.261 -11.341 1.00 96.12 351 ARG A C 1
ATOM 2719 O O . ARG A 1 351 ? 10.403 -8.184 -11.409 1.00 96.12 351 ARG A O 1
ATOM 2726 N N . LEU A 1 352 ? 12.535 -7.443 -11.354 1.00 96.50 352 LEU A N 1
ATOM 2727 C CA . LEU A 1 352 ? 13.158 -8.742 -11.131 1.00 96.50 352 LEU A CA 1
ATOM 2728 C C . LEU A 1 352 ? 13.449 -8.935 -9.645 1.00 96.50 352 LEU A C 1
ATOM 2730 O O . LEU A 1 352 ? 13.806 -7.986 -8.948 1.00 96.50 352 LEU A O 1
ATOM 2734 N N . THR A 1 353 ? 13.357 -10.175 -9.177 1.00 93.69 353 THR A N 1
ATOM 2735 C CA . THR A 1 353 ? 13.758 -10.562 -7.821 1.00 93.69 353 THR A CA 1
ATOM 2736 C C . THR A 1 353 ? 14.601 -11.829 -7.867 1.00 93.69 353 THR A C 1
ATOM 2738 O O . THR A 1 353 ? 14.203 -12.808 -8.498 1.00 93.69 353 THR A O 1
ATOM 2741 N N . SER A 1 354 ? 15.746 -11.804 -7.179 1.00 91.69 354 SER A N 1
ATOM 2742 C CA . SER A 1 354 ? 16.632 -12.953 -6.955 1.00 91.69 354 SER A CA 1
ATOM 2743 C C . SER A 1 354 ? 17.110 -12.942 -5.503 1.00 91.69 354 SER A C 1
ATOM 2745 O O . SER A 1 354 ? 17.922 -12.102 -5.108 1.00 91.69 354 SER A O 1
ATOM 2747 N N . GLY A 1 355 ? 16.591 -13.853 -4.678 1.00 87.06 355 GLY A N 1
ATOM 2748 C CA . GLY A 1 355 ? 16.851 -13.830 -3.237 1.00 87.06 355 GLY A CA 1
ATOM 2749 C C . GLY A 1 355 ? 16.401 -12.509 -2.601 1.00 87.06 355 GLY A C 1
ATOM 2750 O O . GLY A 1 355 ? 15.225 -12.157 -2.678 1.00 87.06 355 GLY A O 1
ATOM 2751 N N . ALA A 1 356 ? 17.334 -11.794 -1.965 1.00 84.12 356 ALA A N 1
ATOM 2752 C CA . ALA A 1 356 ? 17.077 -10.483 -1.367 1.00 84.12 356 ALA A CA 1
ATOM 2753 C C . ALA A 1 356 ? 17.105 -9.326 -2.384 1.00 84.12 356 ALA A C 1
ATOM 2755 O O . ALA A 1 356 ? 16.541 -8.279 -2.100 1.00 84.12 356 ALA A O 1
ATOM 2756 N N . HIS A 1 357 ? 17.715 -9.524 -3.555 1.00 89.06 357 HIS A N 1
ATOM 2757 C CA . HIS A 1 357 ? 17.994 -8.454 -4.509 1.00 89.06 357 HIS A CA 1
ATOM 2758 C C . HIS A 1 357 ? 16.793 -8.170 -5.403 1.00 89.06 357 HIS A C 1
ATOM 2760 O O . HIS A 1 357 ? 16.140 -9.100 -5.899 1.00 89.06 357 HIS A O 1
ATOM 2766 N N . THR A 1 358 ? 16.557 -6.888 -5.680 1.00 92.44 358 THR A N 1
ATOM 2767 C CA . THR A 1 358 ? 15.495 -6.440 -6.589 1.00 92.44 358 THR A CA 1
ATOM 2768 C C . THR A 1 358 ? 16.017 -5.502 -7.672 1.00 92.44 358 THR A C 1
ATOM 2770 O O . THR A 1 358 ? 16.903 -4.693 -7.423 1.00 92.44 358 THR A O 1
ATOM 2773 N N . TYR A 1 359 ? 15.494 -5.631 -8.892 1.00 94.12 359 TYR A N 1
ATOM 2774 C CA . TYR A 1 359 ? 15.766 -4.721 -10.009 1.00 94.12 359 TYR A CA 1
ATOM 2775 C C . TYR A 1 359 ? 14.456 -4.122 -10.482 1.00 94.12 359 TYR A C 1
ATOM 2777 O O . TYR A 1 359 ? 13.579 -4.869 -10.908 1.00 94.12 359 TYR A O 1
ATOM 2785 N N . ALA A 1 360 ? 14.325 -2.805 -10.443 1.00 94.81 360 ALA A N 1
ATOM 2786 C CA . ALA A 1 360 ? 13.166 -2.107 -10.973 1.00 94.81 360 ALA A CA 1
ATOM 2787 C C . ALA A 1 360 ? 13.424 -1.661 -12.409 1.00 94.81 360 ALA A C 1
ATOM 2789 O O . ALA A 1 360 ? 14.455 -1.059 -12.695 1.00 94.81 360 ALA A O 1
ATOM 2790 N N . PHE A 1 361 ? 12.488 -1.947 -13.309 1.00 95.56 361 PHE A N 1
ATOM 2791 C CA . PHE A 1 361 ? 12.572 -1.432 -14.669 1.00 95.56 361 PHE A CA 1
ATOM 2792 C C . PHE A 1 361 ? 12.146 0.037 -14.718 1.00 95.56 361 PHE A C 1
ATOM 2794 O O . PHE A 1 361 ? 11.135 0.428 -14.130 1.00 95.56 361 PHE A O 1
ATOM 2801 N N . GLU A 1 362 ? 12.907 0.828 -15.466 1.00 91.56 362 GLU A N 1
ATOM 2802 C CA . GLU A 1 362 ? 12.620 2.234 -15.741 1.00 91.56 362 GLU A CA 1
ATOM 2803 C C . GLU A 1 362 ? 11.740 2.407 -16.989 1.00 91.56 362 GLU A C 1
ATOM 2805 O O . GLU A 1 362 ? 11.553 1.485 -17.786 1.00 91.56 362 GLU A O 1
ATOM 2810 N N . SER A 1 363 ? 11.192 3.613 -17.171 1.00 90.31 363 SER A N 1
ATOM 2811 C CA . SER A 1 363 ? 10.266 3.937 -18.275 1.00 90.31 363 SER A CA 1
ATOM 2812 C C . SER A 1 363 ? 10.850 3.832 -19.686 1.00 90.31 363 SER A C 1
ATOM 2814 O O . SER A 1 363 ? 10.097 3.750 -20.654 1.00 90.31 363 SER A O 1
ATOM 2816 N N . ASP A 1 364 ? 12.174 3.792 -19.819 1.00 90.62 364 ASP A N 1
ATOM 2817 C CA . ASP A 1 364 ? 12.854 3.634 -21.104 1.00 90.62 364 ASP A CA 1
ATOM 2818 C C . ASP A 1 364 ? 12.944 2.166 -21.564 1.00 90.62 364 ASP A C 1
ATOM 2820 O O . ASP A 1 364 ? 13.242 1.895 -22.729 1.00 90.62 364 ASP A O 1
ATOM 2824 N N . ALA A 1 365 ? 12.673 1.208 -20.674 1.00 94.88 365 ALA A N 1
ATOM 2825 C CA . ALA A 1 365 ? 12.682 -0.208 -20.993 1.00 94.88 365 ALA A CA 1
ATOM 2826 C C . ALA A 1 365 ? 11.370 -0.597 -21.692 1.00 94.88 365 ALA A C 1
ATOM 2828 O O . ALA A 1 365 ? 10.360 -0.883 -21.050 1.00 94.88 365 ALA A O 1
ATOM 2829 N N . VAL A 1 366 ? 11.393 -0.629 -23.025 1.00 96.94 366 VAL A N 1
ATOM 2830 C CA . VAL A 1 366 ? 10.273 -1.075 -23.867 1.00 96.94 366 VAL A CA 1
ATOM 2831 C C . VAL A 1 366 ? 10.742 -2.214 -24.766 1.00 96.94 366 VAL A C 1
ATOM 2833 O O . VAL A 1 366 ? 11.702 -2.054 -25.514 1.00 96.94 366 VAL A O 1
ATOM 2836 N N . LEU A 1 367 ? 10.055 -3.355 -24.708 1.00 98.25 367 LEU A N 1
ATOM 2837 C CA . LEU A 1 367 ? 10.338 -4.532 -25.531 1.00 98.25 367 LEU A CA 1
ATOM 2838 C C . LEU A 1 367 ? 9.364 -4.615 -26.705 1.00 98.25 367 LEU A C 1
ATOM 2840 O O . LEU A 1 367 ? 8.166 -4.819 -26.496 1.00 98.25 367 LEU A O 1
ATOM 2844 N N . GLN A 1 368 ? 9.856 -4.528 -27.939 1.00 98.38 368 GLN A N 1
ATOM 2845 C CA . GLN A 1 368 ? 9.064 -4.850 -29.130 1.00 98.38 368 GLN A CA 1
ATOM 2846 C C . GLN A 1 368 ? 8.755 -6.359 -29.196 1.00 98.38 368 GLN A C 1
ATOM 2848 O O . GLN A 1 368 ? 9.426 -7.160 -28.536 1.00 98.38 368 GLN A O 1
ATOM 2853 N N . PRO A 1 369 ? 7.760 -6.788 -29.997 1.00 98.62 369 PRO A N 1
ATOM 2854 C CA . PRO A 1 369 ? 7.467 -8.207 -30.190 1.00 98.62 369 PRO A CA 1
ATOM 2855 C C . PRO A 1 369 ? 8.711 -9.015 -30.584 1.00 98.62 369 PRO A C 1
ATOM 2857 O O . PRO A 1 369 ? 9.376 -8.720 -31.577 1.00 98.62 369 PRO A O 1
ATOM 2860 N N . GLY A 1 370 ? 9.025 -10.052 -29.806 1.00 98.19 370 GLY A N 1
ATOM 2861 C CA . GLY A 1 370 ? 10.170 -10.936 -30.021 1.00 98.19 370 GLY A CA 1
ATOM 2862 C C . GLY A 1 370 ? 11.511 -10.432 -29.476 1.00 98.19 370 GLY A C 1
ATOM 2863 O O . GLY A 1 370 ? 12.450 -11.235 -29.435 1.00 98.19 370 GLY A O 1
ATOM 2864 N N . GLU A 1 371 ? 11.612 -9.169 -29.044 1.00 98.44 371 GLU A N 1
ATOM 2865 C CA . GLU A 1 371 ? 12.840 -8.606 -28.475 1.00 98.44 371 GLU A CA 1
ATOM 2866 C C . GLU A 1 371 ? 13.149 -9.158 -27.084 1.00 98.44 371 GLU A C 1
ATOM 2868 O O . GLU A 1 371 ? 12.256 -9.503 -26.305 1.00 98.44 371 GLU A O 1
ATOM 2873 N N . SER A 1 372 ? 14.446 -9.182 -26.771 1.00 98.38 372 SER A N 1
ATOM 2874 C CA . SER A 1 372 ? 14.968 -9.563 -25.464 1.00 98.38 372 SER A CA 1
ATOM 2875 C C . SER A 1 372 ? 15.863 -8.464 -24.904 1.00 98.38 372 SER A C 1
ATOM 2877 O O . SER A 1 372 ? 16.841 -8.074 -25.542 1.00 98.38 372 SER A O 1
ATOM 2879 N N . LEU A 1 373 ? 15.584 -8.044 -23.674 1.00 98.19 373 LEU A N 1
ATOM 2880 C CA . LEU A 1 373 ? 16.443 -7.175 -22.872 1.00 98.19 373 LEU A CA 1
ATOM 2881 C C . LEU A 1 373 ? 17.257 -8.033 -21.907 1.00 98.19 373 LEU A C 1
ATOM 2883 O O . LEU A 1 373 ? 16.752 -9.016 -21.366 1.00 98.19 373 LEU A O 1
ATOM 2887 N N . ARG A 1 374 ? 18.524 -7.673 -21.685 1.00 98.31 374 ARG A N 1
ATOM 2888 C CA . ARG A 1 374 ? 19.406 -8.324 -20.705 1.00 98.31 374 ARG A CA 1
ATOM 2889 C C . ARG A 1 374 ? 19.746 -7.377 -19.567 1.00 98.31 374 ARG A C 1
ATOM 2891 O O . ARG A 1 374 ? 20.230 -6.282 -19.821 1.00 98.31 374 ARG A O 1
ATOM 2898 N N . VAL A 1 375 ? 19.564 -7.837 -18.337 1.00 98.00 375 VAL A N 1
ATOM 2899 C CA . VAL A 1 375 ? 19.972 -7.162 -17.103 1.00 98.00 375 VAL A CA 1
ATOM 2900 C C . VAL A 1 375 ? 21.189 -7.894 -16.543 1.00 98.00 375 VAL A C 1
ATOM 2902 O O . VAL A 1 375 ? 21.066 -9.010 -16.038 1.00 98.00 375 VAL A O 1
ATOM 2905 N N . TYR A 1 376 ? 22.369 -7.295 -16.676 1.00 97.62 376 TYR A N 1
ATOM 2906 C CA . TYR A 1 376 ? 23.626 -7.835 -16.155 1.00 97.62 376 TYR A CA 1
ATOM 2907 C C . TYR A 1 376 ? 23.775 -7.486 -14.676 1.00 97.62 376 TYR A C 1
ATOM 2909 O O . TYR A 1 376 ? 23.647 -6.320 -14.308 1.00 97.62 376 TYR A O 1
ATOM 2917 N N . THR A 1 377 ? 24.075 -8.474 -13.831 1.00 95.12 377 THR A N 1
ATOM 2918 C CA . THR A 1 377 ? 24.020 -8.300 -12.368 1.00 95.12 377 THR A CA 1
ATOM 2919 C C . THR A 1 377 ? 25.049 -7.293 -11.857 1.00 95.12 377 THR A C 1
ATOM 2921 O O . THR A 1 377 ? 24.713 -6.412 -11.076 1.00 95.12 377 THR A O 1
ATOM 2924 N N . THR A 1 378 ? 26.285 -7.366 -12.350 1.00 93.69 378 THR A N 1
ATOM 2925 C CA . THR A 1 378 ? 27.404 -6.530 -11.880 1.00 93.69 378 THR A CA 1
ATOM 2926 C C . THR A 1 378 ? 27.712 -5.321 -12.756 1.00 93.69 378 THR A C 1
ATOM 2928 O O . THR A 1 378 ? 28.660 -4.578 -12.498 1.00 93.69 378 THR A O 1
ATOM 2931 N N . ARG A 1 379 ? 26.947 -5.117 -13.832 1.00 94.06 379 ARG A N 1
ATOM 2932 C CA . ARG A 1 379 ? 27.115 -3.947 -14.695 1.00 94.06 379 ARG A CA 1
ATOM 2933 C C . ARG A 1 379 ? 26.505 -2.729 -14.009 1.00 94.06 379 ARG A C 1
ATOM 2935 O O . ARG A 1 379 ? 25.401 -2.815 -13.485 1.00 94.06 379 ARG A O 1
ATOM 2942 N N . ASP A 1 380 ? 27.214 -1.613 -14.091 1.00 90.50 380 ASP A N 1
ATOM 2943 C CA . ASP A 1 380 ? 26.739 -0.302 -13.657 1.00 90.50 380 ASP A CA 1
ATOM 2944 C C . ASP A 1 380 ? 25.597 0.204 -14.555 1.00 90.50 380 ASP A C 1
ATOM 2946 O O . ASP A 1 380 ? 25.723 0.187 -15.789 1.00 90.50 380 ASP A O 1
ATOM 2950 N N . SER A 1 381 ? 24.511 0.649 -13.927 1.00 89.56 381 SER A N 1
ATOM 2951 C CA . SER A 1 381 ? 23.344 1.266 -14.561 1.00 89.56 381 SER A CA 1
ATOM 2952 C C . SER A 1 381 ? 23.676 2.548 -15.331 1.00 89.56 381 SER A C 1
ATOM 2954 O O . SER A 1 381 ? 23.011 2.854 -16.318 1.00 89.56 381 SER A O 1
ATOM 2956 N N . ASP A 1 382 ? 24.761 3.252 -14.993 1.00 89.31 382 ASP A N 1
ATOM 2957 C CA . ASP A 1 382 ? 25.225 4.430 -15.749 1.00 89.31 382 ASP A CA 1
ATOM 2958 C C . ASP A 1 382 ? 25.641 4.087 -17.192 1.00 89.31 382 ASP A C 1
ATOM 2960 O O . ASP A 1 382 ? 25.828 4.960 -18.043 1.00 89.31 382 ASP A O 1
ATOM 2964 N N . ARG A 1 383 ? 25.811 2.793 -17.491 1.00 88.06 383 ARG A N 1
ATOM 2965 C CA . ARG A 1 383 ? 26.163 2.274 -18.820 1.00 88.06 383 ARG A CA 1
ATOM 2966 C C . ARG A 1 383 ? 24.981 1.624 -19.525 1.00 88.06 383 ARG A C 1
ATOM 2968 O O . ARG A 1 383 ? 25.205 0.799 -20.423 1.00 88.06 383 ARG A O 1
ATOM 2975 N N . ASP A 1 384 ? 23.763 1.920 -19.103 1.00 93.81 384 ASP A N 1
ATOM 2976 C CA . ASP A 1 384 ? 22.564 1.339 -19.681 1.00 93.81 384 ASP A CA 1
ATOM 2977 C C . ASP A 1 384 ? 22.384 1.713 -21.156 1.00 93.81 384 ASP A C 1
ATOM 2979 O O . ASP A 1 384 ? 22.724 2.794 -21.633 1.00 93.81 384 ASP A O 1
ATOM 2983 N N . GLN A 1 385 ? 21.853 0.751 -21.897 1.00 92.44 385 GLN A N 1
ATOM 2984 C CA . GLN A 1 385 ? 21.360 0.879 -23.261 1.00 92.44 385 GLN A CA 1
ATOM 2985 C C . GLN A 1 385 ? 19.928 0.323 -23.286 1.00 92.44 385 GLN A C 1
ATOM 2987 O O . GLN A 1 385 ? 19.572 -0.452 -22.393 1.00 92.44 385 GLN A O 1
ATOM 2992 N N . PRO A 1 386 ? 19.110 0.628 -24.310 1.00 89.62 386 PRO A N 1
ATOM 2993 C CA . PRO A 1 386 ? 17.698 0.235 -24.322 1.00 89.62 386 PRO A CA 1
ATOM 2994 C C . PRO A 1 386 ? 17.437 -1.250 -24.010 1.00 89.62 386 PRO A C 1
ATOM 2996 O O . PRO A 1 386 ? 16.545 -1.559 -23.231 1.00 89.62 386 PRO A O 1
ATOM 2999 N N . LEU A 1 387 ? 18.263 -2.167 -24.537 1.00 95.56 387 LEU A N 1
ATOM 3000 C CA . LEU A 1 387 ? 18.129 -3.621 -24.331 1.00 95.56 387 LEU A CA 1
ATOM 3001 C C . LEU A 1 387 ? 19.257 -4.246 -23.488 1.00 95.56 387 LEU A C 1
ATOM 3003 O O . LEU A 1 387 ? 19.323 -5.469 -23.348 1.00 95.56 387 LEU A O 1
ATOM 3007 N N . ILE A 1 388 ? 20.166 -3.435 -22.939 1.00 96.56 388 ILE A N 1
ATOM 3008 C CA . ILE A 1 388 ? 21.286 -3.901 -22.110 1.00 96.56 3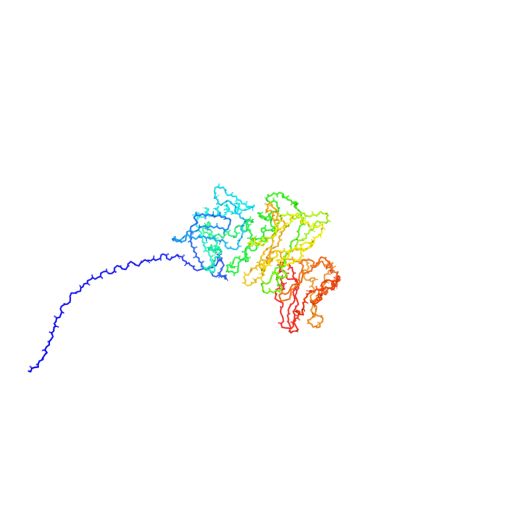88 ILE A CA 1
ATOM 3009 C C . ILE A 1 388 ? 21.355 -3.028 -20.867 1.00 96.56 388 ILE A C 1
ATOM 3011 O O . ILE A 1 388 ? 21.789 -1.883 -20.935 1.00 96.56 388 ILE A O 1
ATOM 3015 N N . LYS A 1 389 ? 20.966 -3.602 -19.737 1.00 97.38 389 LYS A N 1
ATOM 3016 C CA . LYS A 1 389 ? 20.831 -2.924 -18.455 1.00 97.38 389 LYS A CA 1
ATOM 3017 C C . LYS A 1 389 ? 21.822 -3.454 -17.421 1.00 97.38 389 LYS A C 1
ATOM 3019 O O . LYS A 1 389 ? 22.293 -4.592 -17.536 1.00 97.38 389 LYS A O 1
ATOM 3024 N N . GLY A 1 390 ? 22.136 -2.642 -16.425 1.00 95.69 390 GLY A N 1
ATOM 3025 C CA . GLY A 1 390 ? 22.953 -2.979 -15.268 1.00 95.69 390 GLY A CA 1
ATOM 3026 C C . GLY A 1 390 ? 22.148 -3.001 -13.972 1.00 95.69 390 GLY A C 1
ATOM 3027 O O . GLY A 1 390 ? 21.354 -2.104 -13.720 1.00 95.69 390 GLY A O 1
ATOM 3028 N N . TRP A 1 391 ? 22.346 -4.033 -13.150 1.00 93.75 391 TRP A N 1
ATOM 3029 C CA . TRP A 1 391 ? 21.739 -4.158 -11.814 1.00 93.75 391 TRP A CA 1
ATOM 3030 C C . TRP A 1 391 ? 22.652 -3.601 -10.703 1.00 93.75 391 TRP A C 1
ATOM 3032 O O . TRP A 1 391 ? 22.313 -3.670 -9.523 1.00 93.75 391 TRP A O 1
ATOM 3042 N N . SER A 1 392 ? 23.826 -3.070 -11.057 1.00 91.44 392 SER A N 1
ATOM 3043 C CA . SER A 1 392 ? 24.746 -2.367 -10.152 1.00 91.44 392 SER A CA 1
ATOM 3044 C C . SER A 1 392 ? 25.113 -3.136 -8.873 1.00 91.44 392 SER A C 1
ATOM 3046 O O . SER A 1 392 ? 25.429 -2.538 -7.846 1.00 91.44 392 SER A O 1
ATOM 3048 N N . GLN A 1 393 ? 25.103 -4.473 -8.918 1.00 89.62 393 GLN A N 1
ATOM 3049 C CA . GLN A 1 393 ? 25.539 -5.301 -7.798 1.00 89.62 393 GLN A CA 1
ATOM 3050 C C . GLN A 1 393 ? 27.067 -5.379 -7.759 1.00 89.62 393 GLN A C 1
ATOM 3052 O O . GLN A 1 393 ? 27.735 -5.532 -8.780 1.00 89.62 393 GLN A O 1
ATOM 3057 N N . ILE A 1 394 ? 27.644 -5.336 -6.561 1.00 87.31 394 ILE A N 1
ATOM 3058 C CA . ILE A 1 394 ? 29.104 -5.419 -6.384 1.00 87.31 394 ILE A CA 1
ATOM 3059 C C . ILE A 1 394 ? 29.665 -6.842 -6.584 1.00 87.31 394 ILE A C 1
ATOM 3061 O O . ILE A 1 394 ? 30.877 -7.018 -6.702 1.00 87.31 394 ILE A O 1
ATOM 3065 N N . PHE A 1 395 ? 28.804 -7.863 -6.628 1.00 88.38 395 PHE A N 1
ATOM 3066 C CA . PHE A 1 395 ? 29.153 -9.262 -6.889 1.00 88.38 395 PHE A CA 1
ATOM 3067 C C . PHE A 1 395 ? 28.038 -9.978 -7.665 1.00 88.38 395 PHE A C 1
ATOM 3069 O O . PHE A 1 395 ? 26.918 -9.480 -7.768 1.00 88.38 395 PHE A O 1
ATOM 3076 N N . GLY A 1 396 ? 28.352 -11.156 -8.212 1.00 89.88 396 GLY A N 1
ATOM 3077 C CA . GLY A 1 396 ? 27.377 -12.023 -8.873 1.00 89.88 396 GLY A CA 1
ATOM 3078 C C . GLY A 1 396 ? 26.350 -12.586 -7.887 1.00 89.88 396 GLY A C 1
ATOM 3079 O O . GLY A 1 396 ? 26.712 -13.226 -6.898 1.00 89.88 396 GLY A O 1
ATOM 3080 N N . ILE A 1 397 ? 25.070 -12.312 -8.133 1.00 92.19 397 ILE A N 1
ATOM 3081 C CA . ILE A 1 397 ? 23.949 -12.681 -7.255 1.00 92.19 397 ILE A CA 1
ATOM 3082 C C . ILE A 1 397 ? 23.243 -13.969 -7.708 1.00 92.19 397 ILE A C 1
ATOM 3084 O O . ILE A 1 397 ? 22.383 -14.492 -6.994 1.00 92.19 397 ILE A O 1
ATOM 3088 N N . LEU A 1 398 ? 23.572 -14.490 -8.895 1.00 94.56 398 LEU A N 1
ATOM 3089 C CA . LEU A 1 398 ? 22.954 -15.683 -9.468 1.00 94.56 398 LEU A CA 1
ATOM 3090 C C . LEU A 1 398 ? 23.798 -16.911 -9.130 1.00 94.56 398 LEU A C 1
ATOM 3092 O O . LEU A 1 398 ? 24.791 -17.224 -9.771 1.00 94.56 398 LEU A O 1
ATOM 3096 N N . ARG A 1 399 ? 23.374 -17.659 -8.112 1.00 92.38 399 ARG A N 1
ATOM 3097 C CA . ARG A 1 399 ? 24.100 -18.843 -7.633 1.00 92.38 399 ARG A CA 1
ATOM 3098 C C . ARG A 1 399 ? 24.315 -19.905 -8.720 1.00 92.38 399 ARG A C 1
ATOM 3100 O O . ARG A 1 399 ? 23.363 -20.503 -9.215 1.00 92.38 399 ARG A O 1
ATOM 3107 N N . ASP A 1 400 ? 25.568 -20.295 -8.941 1.00 89.06 400 ASP A N 1
ATOM 3108 C CA . ASP A 1 400 ? 25.962 -21.349 -9.894 1.00 89.06 400 ASP A CA 1
ATOM 3109 C C . ASP A 1 400 ? 25.260 -22.704 -9.714 1.00 89.06 400 ASP A C 1
ATOM 3111 O O . ASP A 1 400 ? 25.008 -23.419 -10.688 1.00 89.06 400 ASP A O 1
ATOM 3115 N N . LYS A 1 401 ? 25.007 -23.098 -8.459 1.00 89.31 401 LYS A N 1
ATOM 3116 C CA . LYS A 1 401 ? 24.442 -24.414 -8.106 1.00 89.31 401 LYS A CA 1
ATOM 3117 C C . LYS A 1 401 ? 22.922 -24.483 -8.252 1.00 89.31 401 LYS A C 1
ATOM 3119 O O . LYS A 1 401 ? 22.378 -25.584 -8.273 1.00 89.31 401 LYS A O 1
ATOM 3124 N N . GLY A 1 402 ? 22.274 -23.330 -8.384 1.00 92.06 402 GLY A N 1
ATOM 3125 C CA . GLY A 1 402 ? 20.833 -23.217 -8.516 1.00 92.06 402 GLY A CA 1
ATOM 3126 C C . GLY A 1 402 ? 20.231 -22.071 -7.714 1.00 92.06 402 GLY A C 1
ATOM 3127 O O . GLY A 1 402 ? 20.843 -21.539 -6.779 1.00 92.06 402 GLY A O 1
ATOM 3128 N N . GLY A 1 403 ? 19.039 -21.675 -8.152 1.00 94.00 403 GLY A N 1
ATOM 3129 C CA . GLY A 1 403 ? 18.276 -20.531 -7.669 1.00 94.00 403 GLY A CA 1
ATOM 3130 C C . GLY A 1 403 ? 17.045 -20.281 -8.540 1.00 94.00 403 GLY A C 1
ATOM 3131 O O . GLY A 1 403 ? 16.743 -21.062 -9.448 1.00 94.00 403 GLY A O 1
ATOM 3132 N N . ASP A 1 404 ? 16.331 -19.197 -8.255 1.00 95.62 404 ASP A N 1
ATOM 3133 C CA . ASP A 1 404 ? 15.216 -18.714 -9.062 1.00 95.62 404 ASP A CA 1
ATOM 3134 C C . ASP A 1 404 ? 15.283 -17.198 -9.262 1.00 95.62 404 ASP A C 1
ATOM 3136 O O . ASP A 1 404 ? 15.770 -16.460 -8.406 1.00 95.62 404 ASP A O 1
ATOM 3140 N N . VAL A 1 405 ? 14.785 -16.746 -10.413 1.00 96.44 405 VAL A N 1
ATOM 3141 C CA . VAL A 1 405 ? 14.509 -15.338 -10.696 1.00 96.44 405 VAL A CA 1
ATOM 3142 C C . VAL A 1 405 ? 13.040 -15.196 -11.043 1.00 96.44 405 VAL A C 1
ATOM 3144 O O . VAL A 1 405 ? 12.495 -15.973 -11.832 1.00 96.44 405 VAL A O 1
ATOM 3147 N N . ARG A 1 406 ? 12.405 -14.173 -10.473 1.00 96.00 406 ARG A N 1
ATOM 3148 C CA . ARG A 1 406 ? 10.999 -13.840 -10.718 1.00 96.00 406 ARG A CA 1
ATOM 3149 C C . ARG A 1 406 ? 10.889 -12.482 -11.372 1.00 96.00 406 ARG A C 1
ATOM 3151 O O . ARG A 1 406 ? 11.605 -11.567 -10.989 1.00 96.00 406 ARG A O 1
ATOM 3158 N N . LEU A 1 407 ? 9.956 -12.366 -12.305 1.00 97.50 407 LEU A N 1
ATOM 3159 C CA . LEU A 1 407 ? 9.453 -11.107 -12.827 1.00 97.50 407 LEU A CA 1
ATOM 3160 C C . LEU A 1 407 ? 8.072 -10.891 -12.228 1.00 97.50 407 LEU A C 1
ATOM 3162 O O . LEU A 1 407 ? 7.179 -11.722 -12.413 1.00 97.50 407 LEU A O 1
ATOM 3166 N N . SER A 1 408 ? 7.902 -9.798 -11.498 1.00 95.69 408 SER A N 1
ATOM 3167 C CA . SER A 1 408 ? 6.647 -9.484 -10.824 1.00 95.69 408 SER A CA 1
ATOM 3168 C C . SER A 1 408 ? 6.291 -8.012 -10.959 1.00 95.69 408 SER A C 1
ATOM 3170 O O . SER A 1 408 ? 7.146 -7.174 -11.239 1.00 95.69 408 SER A O 1
ATOM 3172 N N . THR A 1 409 ? 5.035 -7.681 -10.686 1.00 95.56 409 THR A N 1
ATOM 3173 C CA . THR A 1 409 ? 4.652 -6.311 -10.329 1.00 95.56 409 THR A CA 1
ATOM 3174 C C . THR A 1 409 ? 5.195 -5.950 -8.938 1.00 95.56 409 THR A C 1
ATOM 3176 O O . THR A 1 409 ? 5.592 -6.824 -8.154 1.00 95.56 409 THR A O 1
ATOM 3179 N N . PHE A 1 410 ? 5.150 -4.664 -8.579 1.00 95.50 410 PHE A N 1
ATOM 3180 C CA . PHE A 1 410 ? 5.434 -4.203 -7.208 1.00 95.50 410 PHE A CA 1
ATOM 3181 C C . PHE A 1 410 ? 4.378 -4.632 -6.174 1.00 95.50 410 PHE A C 1
ATOM 3183 O O . PHE A 1 410 ? 4.656 -4.657 -4.975 1.00 95.50 410 PHE A O 1
ATOM 3190 N N . THR A 1 411 ? 3.193 -5.057 -6.622 1.00 94.88 411 THR A N 1
ATOM 3191 C CA . THR A 1 411 ? 2.134 -5.620 -5.768 1.00 94.88 411 THR A CA 1
ATOM 3192 C C . THR A 1 411 ? 2.264 -7.134 -5.553 1.00 94.88 411 THR A C 1
ATOM 3194 O O . THR A 1 411 ? 1.313 -7.777 -5.116 1.00 94.88 411 THR A O 1
ATOM 3197 N N . ASP A 1 412 ? 3.436 -7.712 -5.838 1.00 92.88 412 ASP A N 1
ATOM 3198 C CA . ASP A 1 412 ? 3.763 -9.140 -5.672 1.00 92.88 412 ASP A CA 1
ATOM 3199 C C . ASP A 1 412 ? 2.960 -10.106 -6.571 1.00 92.88 412 ASP A C 1
ATOM 3201 O O . ASP A 1 412 ? 2.783 -11.282 -6.248 1.00 92.88 412 ASP A O 1
ATOM 3205 N N . SER A 1 413 ? 2.487 -9.629 -7.729 1.00 92.44 413 SER A N 1
ATOM 3206 C CA . SER A 1 413 ? 1.887 -10.491 -8.761 1.00 92.44 413 SER A CA 1
ATOM 3207 C C . SER A 1 413 ? 2.986 -11.004 -9.690 1.00 92.44 413 SER A C 1
ATOM 3209 O O . SER A 1 413 ? 3.646 -10.208 -10.353 1.00 92.44 413 SER A O 1
ATOM 3211 N N . VAL A 1 414 ? 3.232 -12.316 -9.703 1.00 93.25 414 VAL A N 1
ATOM 3212 C CA . VAL A 1 414 ? 4.324 -12.941 -10.476 1.00 93.25 414 VAL A CA 1
ATOM 3213 C C . VAL A 1 414 ? 3.860 -13.222 -11.904 1.00 93.25 414 VAL A C 1
ATOM 3215 O O . VAL A 1 414 ? 2.928 -13.996 -12.100 1.00 93.25 414 VAL A O 1
ATOM 3218 N N . LEU A 1 415 ? 4.542 -12.639 -12.892 1.00 95.12 415 LEU A N 1
ATOM 3219 C CA . LEU A 1 415 ? 4.251 -12.828 -14.317 1.00 95.12 415 LEU A CA 1
ATOM 3220 C C . LEU A 1 415 ? 5.033 -14.000 -14.909 1.00 95.12 415 LEU A C 1
ATOM 3222 O O . LEU A 1 415 ? 4.504 -14.768 -15.707 1.00 95.12 415 LEU A O 1
ATOM 3226 N N . ALA A 1 416 ? 6.302 -14.123 -14.525 1.00 96.19 416 ALA A N 1
ATOM 3227 C CA . ALA A 1 416 ? 7.194 -15.159 -15.017 1.00 96.19 416 ALA A CA 1
ATOM 3228 C C . ALA A 1 416 ? 8.196 -15.552 -13.934 1.00 96.19 416 ALA A C 1
ATOM 3230 O O . ALA A 1 416 ? 8.572 -14.749 -13.077 1.00 96.19 416 ALA A O 1
ATOM 3231 N N . CYS A 1 417 ? 8.641 -16.802 -13.976 1.00 96.12 417 CYS A N 1
ATOM 3232 C CA . CYS A 1 417 ? 9.696 -17.297 -13.112 1.00 96.12 417 CYS A CA 1
ATOM 3233 C C . CYS A 1 417 ? 10.551 -18.301 -13.875 1.00 96.12 417 CYS A C 1
ATOM 3235 O O . CYS A 1 417 ? 10.027 -19.136 -14.613 1.00 96.12 417 CYS A O 1
ATOM 3237 N N . VAL A 1 418 ? 11.859 -18.232 -13.661 1.00 96.31 418 VAL A N 1
ATOM 3238 C CA . VAL A 1 418 ? 12.815 -19.225 -14.138 1.00 96.31 418 VAL A CA 1
ATOM 3239 C C . VAL A 1 418 ? 13.633 -19.724 -12.957 1.00 96.31 418 VAL A C 1
ATOM 3241 O O . VAL A 1 418 ? 14.131 -18.936 -12.157 1.00 96.31 418 VAL A O 1
ATOM 3244 N N . ALA A 1 419 ? 13.760 -21.041 -12.845 1.00 96.06 419 ALA A N 1
ATOM 3245 C CA . ALA A 1 419 ? 14.584 -21.701 -11.845 1.00 96.06 419 ALA A CA 1
ATOM 3246 C C . ALA A 1 419 ? 15.623 -22.588 -12.534 1.00 96.06 419 ALA A C 1
ATOM 3248 O O . ALA A 1 419 ? 15.382 -23.112 -13.623 1.00 96.06 419 ALA A O 1
ATOM 3249 N N . TRP A 1 420 ? 16.779 -22.762 -11.901 1.00 95.25 420 TRP A N 1
ATOM 3250 C CA . TRP A 1 420 ? 17.848 -23.636 -12.381 1.00 95.25 420 TRP A CA 1
ATOM 3251 C C . TRP A 1 420 ? 18.482 -24.395 -11.217 1.00 95.25 420 TRP A C 1
ATOM 3253 O O . TRP A 1 420 ? 18.376 -23.981 -10.062 1.00 95.25 420 TRP A O 1
ATOM 3263 N N . GLY A 1 421 ? 19.168 -25.501 -11.523 1.00 93.25 421 GLY A N 1
ATOM 3264 C CA . GLY A 1 421 ? 19.856 -26.313 -10.518 1.00 93.25 421 GLY A CA 1
ATOM 3265 C C . GLY A 1 421 ? 18.910 -26.814 -9.422 1.00 93.25 421 GLY A C 1
ATOM 3266 O O . GLY A 1 421 ? 17.944 -27.512 -9.720 1.00 93.25 421 GLY A O 1
ATOM 3267 N N . ASP A 1 422 ? 19.203 -26.463 -8.168 1.00 91.75 422 ASP A N 1
ATOM 3268 C CA . ASP A 1 422 ? 18.400 -26.776 -6.975 1.00 91.75 422 ASP A CA 1
ATOM 3269 C C . ASP A 1 422 ? 17.253 -25.782 -6.679 1.00 91.75 422 ASP A C 1
ATOM 3271 O O . ASP A 1 422 ? 16.538 -25.945 -5.687 1.00 91.75 422 ASP A O 1
ATOM 3275 N N . GLY A 1 423 ? 17.062 -24.760 -7.518 1.00 92.00 423 GLY A N 1
ATOM 3276 C CA . GLY A 1 423 ? 16.031 -23.740 -7.339 1.00 92.00 423 GLY A CA 1
ATOM 3277 C C . GLY A 1 423 ? 14.622 -24.203 -7.711 1.00 92.00 423 GLY A C 1
ATOM 3278 O O . GLY A 1 423 ? 14.426 -25.169 -8.448 1.00 92.00 423 GLY A O 1
ATOM 3279 N N . THR A 1 424 ? 13.609 -23.475 -7.229 1.00 90.94 424 THR A N 1
ATOM 3280 C CA . THR A 1 424 ? 12.202 -23.752 -7.556 1.00 90.94 424 THR A CA 1
ATOM 3281 C C . THR A 1 424 ? 11.409 -22.469 -7.761 1.00 90.94 424 THR A C 1
ATOM 3283 O O . THR A 1 424 ? 11.551 -21.501 -7.019 1.00 90.94 424 THR A O 1
ATOM 3286 N N . CYS A 1 425 ? 10.512 -22.485 -8.744 1.00 89.00 425 CYS A N 1
ATOM 3287 C CA . CYS A 1 425 ? 9.545 -21.417 -8.946 1.00 89.00 425 CYS A CA 1
ATOM 3288 C C . CYS A 1 425 ? 8.309 -21.659 -8.081 1.00 89.00 425 CYS A C 1
ATOM 3290 O O . CYS A 1 425 ? 7.386 -22.370 -8.476 1.00 89.00 425 CYS A O 1
ATOM 3292 N N . ALA A 1 426 ? 8.282 -21.063 -6.892 1.00 70.06 426 ALA A N 1
ATOM 3293 C CA . ALA A 1 426 ? 7.078 -21.014 -6.072 1.00 70.06 426 ALA A CA 1
ATOM 3294 C C . ALA A 1 426 ? 6.260 -19.758 -6.418 1.00 70.06 426 ALA A C 1
ATOM 3296 O O . ALA A 1 426 ? 6.776 -18.644 -6.374 1.00 70.06 426 ALA A O 1
ATOM 3297 N N . GLY A 1 427 ? 4.970 -19.926 -6.722 1.00 60.78 427 GLY A N 1
ATOM 3298 C CA . GLY A 1 427 ? 4.031 -18.804 -6.839 1.00 60.78 427 GLY A CA 1
ATOM 3299 C C . GLY A 1 427 ? 3.908 -18.139 -8.213 1.00 60.78 427 GLY A C 1
ATOM 3300 O O . GLY A 1 427 ? 3.208 -17.134 -8.290 1.00 60.78 427 GLY A O 1
ATOM 3301 N N . ALA A 1 428 ? 4.493 -18.686 -9.288 1.00 45.69 428 ALA A N 1
ATOM 3302 C CA . ALA A 1 428 ? 4.013 -18.369 -10.636 1.00 45.69 428 ALA A CA 1
ATOM 3303 C C . ALA A 1 428 ? 2.589 -18.935 -10.759 1.00 45.69 428 ALA A C 1
ATOM 3305 O O . ALA A 1 428 ? 2.377 -20.142 -10.606 1.00 45.69 428 ALA A O 1
ATOM 3306 N N . SER A 1 429 ? 1.597 -18.064 -10.914 1.00 36.22 429 SER A N 1
ATOM 3307 C CA . SER A 1 429 ? 0.192 -18.449 -10.986 1.00 36.22 429 SER A CA 1
ATOM 3308 C C . SER A 1 429 ? -0.072 -19.265 -12.253 1.00 36.22 429 SER A C 1
ATOM 3310 O O . SER A 1 429 ? -0.392 -18.720 -13.300 1.00 36.22 429 SER A O 1
ATOM 3312 N N . ASN A 1 430 ? -0.003 -20.592 -12.143 1.00 27.88 430 ASN A N 1
ATOM 3313 C CA . ASN A 1 430 ? -0.872 -21.462 -12.931 1.00 27.88 430 ASN A CA 1
ATOM 3314 C C . ASN A 1 430 ? -2.249 -21.444 -12.260 1.00 27.88 430 ASN A C 1
ATOM 3316 O O . ASN A 1 430 ? -2.578 -22.348 -11.484 1.00 27.88 430 ASN A O 1
ATOM 3320 N N . ARG A 1 431 ? -3.010 -20.371 -12.487 1.00 30.62 431 ARG A N 1
ATOM 3321 C CA . ARG A 1 431 ? -4.468 -20.373 -12.372 1.00 30.62 431 ARG A CA 1
ATOM 3322 C C . ARG A 1 431 ? -5.091 -19.152 -13.017 1.00 30.62 431 ARG A C 1
ATOM 3324 O O . ARG A 1 431 ? -4.650 -18.039 -12.662 1.00 30.62 431 ARG A O 1
#

Radius of gyration: 28.93 Å; chains: 1; bounding box: 59×75×124 Å

pLDDT: mean 90.73, std 14.19, range [27.88, 98.88]

InterPro domains:
  IPR001322 Lamin tail domain [PF00932] (210-309)
  IPR001322 Lamin tail domain [PS51841] (185-311)
  IPR016071 Staphylococcal nuclease (SNase-like), OB-fold [PS50830] (46-186)
  IPR016071 Staphylococcal nuclease (SNase-like), OB-fold [SM00318] (49-186)
  IPR035437 SNase-like, OB-fold superfamily [G3DSA:2.40.50.90] (44-189)
  IPR035437 SNase-like, OB-fold superfamily [SSF50199] (46-187)
  IPR036415 Lamin tail domain superfamily [G3DSA:2.60.40.1260] (210-311)
  IPR036415 Lamin tail domain superfamily [G3DSA:2.60.40.1260] (326-405)
  IPR036415 Lamin tail domain superfamily [SSF74853] (212-314)
  IPR036415 Lamin tail domain superfamily [SSF74853] (330-405)

Secondary structure (DSSP, 8-state):
-----------------------------EEEEESSTT-TTS-EEEEEEEEEEEE-SSSEEEEEETTEEEEEEETTEEPPPEEE--TTS-EESTTHHHHHHHHHHHHHHTTTEEEEEESSTT-EETTEEEEEEEEEETTEEEEHHHHHHHTTSSEE---SSSGGGHHHHHHHHHHHHHTT-GGGSTTSS-S-TTTT--EEEEEE---SSTT--TT-EEEEEE--SS--EE-TT-EEE-TT--EEEPPTT-EE-TT-EEEEESS-----SSEEE---SS--SPPPBTTTTB-EEEEEE-TTS-EEEEEEES--SS---TTTTSEEEEEE-SSS-EEEEEE-SSS-EE-TTEEEEETTEEEEPPTT-EEPTT-EEEEETTS-GGG-BTTEEE---SS--S-TTEEEEEEEETTS-EEEEEEEET---------

Organism: NCBI:txid2884022